Protein AF-0000000080630071 (afdb_homodimer)

Structure (mmCIF, N/CA/C/O backbone):
data_AF-0000000080630071-model_v1
#
loop_
_entity.id
_entity.type
_entity.pdbx_description
1 polymer 'Uncharacterized protein'
#
loop_
_atom_site.group_PDB
_atom_site.id
_atom_site.type_symbol
_atom_site.label_atom_id
_atom_site.label_alt_id
_atom_site.label_comp_id
_atom_site.label_asym_id
_atom_site.label_entity_id
_atom_site.label_seq_id
_atom_site.pdbx_PDB_ins_code
_atom_site.Cartn_x
_atom_site.Cartn_y
_atom_site.Cartn_z
_atom_site.occupancy
_atom_site.B_iso_or_equiv
_atom_site.auth_seq_id
_atom_site.auth_comp_id
_atom_site.auth_asym_id
_atom_site.auth_atom_id
_atom_site.pdbx_PDB_model_num
ATOM 1 N N . MET A 1 1 ? 2.354 -16.375 -19.266 1 57.47 1 MET A N 1
ATOM 2 C CA . MET A 1 1 ? 2.469 -16.953 -17.938 1 57.47 1 MET A CA 1
ATOM 3 C C . MET A 1 1 ? 1.263 -16.578 -17.078 1 57.47 1 MET A C 1
ATOM 5 O O . MET A 1 1 ? 0.744 -15.461 -17.172 1 57.47 1 MET A O 1
ATOM 9 N N . ILE A 1 2 ? 0.575 -17.578 -16.641 1 78 2 ILE A N 1
ATOM 10 C CA . ILE A 1 2 ? -0.683 -17.391 -15.922 1 78 2 ILE A CA 1
ATOM 11 C C . ILE A 1 2 ? -0.399 -17.062 -14.461 1 78 2 ILE A C 1
ATOM 13 O O . ILE A 1 2 ? 0.483 -17.672 -13.844 1 78 2 ILE A O 1
ATOM 17 N N . LEU A 1 3 ? -0.962 -15.992 -13.969 1 88.75 3 LEU A N 1
ATOM 18 C CA . LEU A 1 3 ? -0.896 -15.594 -12.57 1 88.75 3 LEU A CA 1
ATOM 19 C C . LEU A 1 3 ? -1.427 -16.703 -11.664 1 88.75 3 LEU A C 1
ATOM 21 O O . LEU A 1 3 ? -2.373 -17.406 -12.023 1 88.75 3 LEU A O 1
ATOM 25 N N . ASP A 1 4 ? -0.72 -16.922 -10.594 1 92.06 4 ASP A N 1
ATOM 26 C CA . ASP A 1 4 ? -1.15 -17.922 -9.625 1 92.06 4 ASP A CA 1
ATOM 27 C C . ASP A 1 4 ? -2.139 -17.344 -8.617 1 92.06 4 ASP A C 1
ATOM 29 O O . ASP A 1 4 ? -1.769 -16.5 -7.797 1 92.06 4 ASP A O 1
ATOM 33 N N . THR A 1 5 ? -3.355 -17.828 -8.656 1 90.88 5 THR A N 1
ATOM 34 C CA . THR A 1 5 ? -4.461 -17.281 -7.879 1 90.88 5 THR A CA 1
ATOM 35 C C . THR A 1 5 ? -4.203 -17.438 -6.383 1 90.88 5 THR A C 1
ATOM 37 O O . THR A 1 5 ? -4.445 -16.516 -5.605 1 90.88 5 THR A O 1
ATOM 40 N N . ARG A 1 6 ? -3.719 -18.531 -5.965 1 90.12 6 ARG A N 1
ATOM 41 C CA . ARG A 1 6 ? -3.477 -18.781 -4.547 1 90.12 6 ARG A CA 1
ATOM 42 C C . ARG A 1 6 ? -2.416 -17.828 -4 1 90.12 6 ARG A C 1
ATOM 44 O O . ARG A 1 6 ? -2.545 -17.328 -2.883 1 90.12 6 ARG A O 1
ATOM 51 N N . THR A 1 7 ? -1.439 -17.562 -4.746 1 93.38 7 THR A N 1
ATOM 52 C CA . THR A 1 7 ? -0.401 -16.609 -4.367 1 93.38 7 THR A CA 1
ATOM 53 C C . THR A 1 7 ? -0.985 -15.219 -4.203 1 93.38 7 THR A C 1
ATOM 55 O O . THR A 1 7 ? -0.666 -14.516 -3.242 1 93.38 7 THR A O 1
ATOM 58 N N . LEU A 1 8 ? -1.813 -14.875 -5.086 1 95.62 8 LEU A N 1
ATOM 59 C CA . LEU A 1 8 ? -2.42 -13.547 -5.047 1 95.62 8 LEU A CA 1
ATOM 60 C C . LEU A 1 8 ? -3.273 -13.383 -3.795 1 95.62 8 LEU A C 1
ATOM 62 O O . LEU A 1 8 ? -3.277 -12.312 -3.182 1 95.62 8 LEU A O 1
ATOM 66 N N . VAL A 1 9 ? -3.945 -14.414 -3.428 1 94.12 9 VAL A N 1
ATOM 67 C CA . VAL A 1 9 ? -4.781 -14.344 -2.234 1 94.12 9 VAL A CA 1
ATOM 68 C C . VAL A 1 9 ? -3.906 -14.164 -0.997 1 94.12 9 VAL A C 1
ATOM 70 O O . VAL A 1 9 ? -4.223 -13.367 -0.114 1 94.12 9 VAL A O 1
ATOM 73 N N . ILE A 1 10 ? -2.84 -14.828 -0.955 1 94.88 10 ILE A N 1
ATOM 74 C CA . ILE A 1 10 ? -1.924 -14.727 0.176 1 94.88 10 ILE A CA 1
ATOM 75 C C . ILE A 1 10 ? -1.354 -13.312 0.253 1 94.88 10 ILE A C 1
ATOM 77 O O . ILE A 1 10 ? -1.263 -12.734 1.336 1 94.88 10 ILE A O 1
ATOM 81 N N . VAL A 1 11 ? -0.994 -12.773 -0.891 1 96.75 11 VAL A N 1
ATOM 82 C CA . VAL A 1 11 ? -0.483 -11.406 -0.941 1 96.75 11 VAL A CA 1
ATOM 83 C C . VAL A 1 11 ? -1.561 -10.438 -0.465 1 96.75 11 VAL A C 1
ATOM 85 O O . VAL A 1 11 ? -1.279 -9.516 0.309 1 96.75 11 VAL A O 1
ATOM 88 N N . LEU A 1 12 ? -2.725 -10.648 -0.903 1 97.31 12 LEU A N 1
ATOM 89 C CA . LEU A 1 12 ? -3.84 -9.781 -0.542 1 97.31 12 LEU A CA 1
ATOM 90 C C . LEU A 1 12 ? -4.07 -9.789 0.965 1 97.31 12 LEU A C 1
ATOM 92 O O . LEU A 1 12 ? -4.262 -8.734 1.574 1 97.31 12 LEU A O 1
ATOM 96 N N . VAL A 1 13 ? -4.016 -10.969 1.544 1 97.25 13 VAL A N 1
ATOM 97 C CA . VAL A 1 13 ? -4.195 -11.086 2.988 1 97.25 13 VAL A CA 1
ATOM 98 C C . VAL A 1 13 ? -3.041 -10.391 3.711 1 97.25 13 VAL A C 1
ATOM 100 O O . VAL A 1 13 ? -3.26 -9.664 4.68 1 97.25 13 VAL A O 1
ATOM 103 N N . GLY A 1 14 ? -1.851 -10.586 3.277 1 97.19 14 GLY A N 1
ATOM 104 C CA . GLY A 1 14 ? -0.698 -9.93 3.873 1 97.19 14 GLY A CA 1
ATOM 105 C C . GLY A 1 14 ? -0.79 -8.414 3.84 1 97.19 14 GLY A C 1
ATOM 106 O O . GLY A 1 14 ? -0.544 -7.75 4.848 1 97.19 14 GLY A O 1
ATOM 107 N N . ILE A 1 15 ? -1.13 -7.895 2.705 1 97.19 15 ILE A N 1
ATOM 108 C CA . ILE A 1 15 ? -1.307 -6.457 2.547 1 97.19 15 ILE A CA 1
ATOM 109 C C . ILE A 1 15 ? -2.449 -5.977 3.438 1 97.19 15 ILE A C 1
ATOM 111 O O . ILE A 1 15 ? -2.359 -4.91 4.051 1 97.19 15 ILE A O 1
ATOM 115 N N . GLY A 1 16 ? -3.504 -6.773 3.463 1 97.38 16 GLY A N 1
ATOM 116 C CA . GLY A 1 16 ? -4.621 -6.441 4.332 1 97.38 16 GLY A CA 1
ATOM 117 C C . GLY A 1 16 ? -4.219 -6.281 5.785 1 97.38 16 GLY A C 1
ATOM 118 O O . GLY A 1 16 ? -4.66 -5.348 6.457 1 97.38 16 GLY A O 1
ATOM 119 N N . VAL A 1 17 ? -3.445 -7.176 6.27 1 96.94 17 VAL A N 1
ATOM 120 C CA . VAL A 1 17 ? -2.971 -7.117 7.645 1 96.94 17 VAL A CA 1
ATOM 121 C C . VAL A 1 17 ? -2.186 -5.824 7.867 1 96.94 17 VAL A C 1
ATOM 123 O O . VAL A 1 17 ? -2.424 -5.105 8.836 1 96.94 17 VAL A O 1
ATOM 126 N N . LEU A 1 18 ? -1.34 -5.539 6.973 1 95.38 18 LEU A N 1
ATOM 127 C CA . LEU A 1 18 ? -0.529 -4.328 7.066 1 95.38 18 LEU A CA 1
ATOM 128 C C . LEU A 1 18 ? -1.407 -3.084 7.055 1 95.38 18 LEU A C 1
ATOM 130 O O . LEU A 1 18 ? -1.215 -2.174 7.867 1 95.38 18 LEU A O 1
ATOM 134 N N . LEU A 1 19 ? -2.328 -3.059 6.176 1 94.94 19 LEU A N 1
ATOM 135 C CA . LEU A 1 19 ? -3.219 -1.91 6.059 1 94.94 19 LEU A CA 1
ATOM 136 C C . LEU A 1 19 ? -4.098 -1.771 7.297 1 94.94 19 LEU A C 1
ATOM 138 O O . LEU A 1 19 ? -4.402 -0.655 7.727 1 94.94 19 LEU A O 1
ATOM 142 N N . SER A 1 20 ? -4.504 -2.928 7.812 1 96.75 20 SER A N 1
ATOM 143 C CA . SER A 1 20 ? -5.301 -2.896 9.039 1 96.75 20 SER A CA 1
ATOM 144 C C . SER A 1 20 ? -4.52 -2.273 10.188 1 96.75 20 SER A C 1
ATOM 146 O O . SER A 1 20 ? -5.047 -1.426 10.914 1 96.75 20 SER A O 1
ATOM 148 N N . ILE A 1 21 ? -3.322 -2.611 10.336 1 94.19 21 ILE A N 1
ATOM 149 C CA . ILE A 1 21 ? -2.463 -2.078 11.391 1 94.19 21 ILE A CA 1
ATOM 150 C C . ILE A 1 21 ? -2.232 -0.586 11.164 1 94.19 21 ILE A C 1
ATOM 152 O O . ILE A 1 21 ? -2.385 0.221 12.078 1 94.19 21 ILE A O 1
ATOM 156 N N . ALA A 1 22 ? -1.915 -0.223 9.945 1 92.38 22 ALA A N 1
ATOM 157 C CA . ALA A 1 22 ? -1.651 1.173 9.609 1 92.38 22 ALA A CA 1
ATOM 158 C C . ALA A 1 22 ? -2.885 2.039 9.844 1 92.38 22 ALA A C 1
ATOM 160 O O . ALA A 1 22 ? -2.781 3.141 10.391 1 92.38 22 ALA A O 1
ATOM 161 N N . ALA A 1 23 ? -4.004 1.547 9.43 1 94.19 23 ALA A N 1
ATOM 162 C CA . ALA A 1 23 ? -5.246 2.299 9.594 1 94.19 23 ALA A CA 1
ATOM 163 C C . ALA A 1 23 ? -5.586 2.471 11.07 1 94.19 23 ALA A C 1
ATOM 165 O O . ALA A 1 23 ? -6.031 3.541 11.492 1 94.19 23 ALA A O 1
ATOM 166 N N . PHE A 1 24 ? -5.367 1.449 11.812 1 94.88 24 PHE A N 1
ATOM 167 C CA . PHE A 1 24 ? -5.641 1.513 13.242 1 94.88 24 PHE A CA 1
ATOM 168 C C . PHE A 1 24 ? -4.711 2.506 13.93 1 94.88 24 PHE A C 1
ATOM 170 O O . PHE A 1 24 ? -5.152 3.314 14.75 1 94.88 24 PHE A O 1
ATOM 177 N N . LEU A 1 25 ? -3.494 2.49 13.609 1 91.25 25 LEU A N 1
ATOM 178 C CA . LEU A 1 25 ? -2.523 3.402 14.211 1 91.25 25 LEU A CA 1
ATOM 179 C C . LEU A 1 25 ? -2.809 4.844 13.797 1 91.25 25 LEU A C 1
ATOM 181 O O . LEU A 1 25 ? -2.666 5.766 14.609 1 91.25 25 LEU A O 1
ATOM 185 N N . THR A 1 26 ? -3.156 4.996 12.57 1 91.25 26 THR A N 1
ATOM 186 C CA . THR A 1 26 ? -3.49 6.336 12.102 1 91.25 26 THR A CA 1
ATOM 187 C C . THR A 1 26 ? -4.73 6.863 12.812 1 91.25 26 THR A C 1
ATOM 189 O O . THR A 1 26 ? -4.789 8.039 13.18 1 91.25 26 THR A O 1
ATOM 192 N N . TRP A 1 27 ? -5.691 5.977 12.977 1 93.31 27 TRP A N 1
ATOM 193 C CA . TRP A 1 27 ? -6.891 6.367 13.711 1 93.31 27 TRP A CA 1
ATOM 194 C C . TRP A 1 27 ? -6.551 6.777 15.141 1 93.31 27 TRP A C 1
ATOM 196 O O . TRP A 1 27 ? -7.062 7.781 15.641 1 93.31 27 TRP A O 1
ATOM 206 N N . ARG A 1 28 ? -5.703 6.074 15.773 1 90.38 28 ARG A N 1
ATOM 207 C CA . ARG A 1 28 ? -5.293 6.391 17.141 1 90.38 28 ARG A CA 1
ATOM 208 C C . ARG A 1 28 ? -4.566 7.73 17.203 1 90.38 28 ARG A C 1
ATOM 210 O O . ARG A 1 28 ? -4.672 8.453 18.188 1 90.38 28 ARG A O 1
ATOM 217 N N . ALA A 1 29 ? -3.877 8.086 16.125 1 86.31 29 ALA A N 1
ATOM 218 C CA . ALA A 1 29 ? -3.127 9.336 16.062 1 86.31 29 ALA A CA 1
ATOM 219 C C . ALA A 1 29 ? -4.051 10.516 15.758 1 86.31 29 ALA A C 1
ATOM 221 O O . ALA A 1 29 ? -3.756 11.656 16.125 1 86.31 29 ALA A O 1
ATOM 222 N N . HIS A 1 30 ? -5.086 10.156 15.047 1 89.56 30 HIS A N 1
ATOM 223 C CA . HIS A 1 30 ? -6.02 11.195 14.641 1 89.56 30 HIS A CA 1
ATOM 224 C C . HIS A 1 30 ? -7.453 10.828 15 1 89.56 30 HIS A C 1
ATOM 226 O O . HIS A 1 30 ? -8.32 10.766 14.125 1 89.56 30 HIS A O 1
ATOM 232 N N . ARG A 1 31 ? -7.734 10.781 16.25 1 90.38 31 ARG A N 1
ATOM 233 C CA . ARG A 1 31 ? -9 10.258 16.766 1 90.38 31 ARG A CA 1
ATOM 234 C C . ARG A 1 31 ? -10.156 11.195 16.406 1 90.38 31 ARG A C 1
ATOM 236 O O . ARG A 1 31 ? -11.312 10.781 16.406 1 90.38 31 ARG A O 1
ATOM 243 N N . HIS A 1 32 ? -9.789 12.461 16.141 1 90.19 32 HIS A N 1
ATOM 244 C CA . HIS A 1 32 ? -10.844 13.422 15.836 1 90.19 32 HIS A CA 1
ATOM 245 C C . HIS A 1 32 ? -11.383 13.219 14.43 1 90.19 32 HIS A C 1
ATOM 247 O O . HIS A 1 32 ? -12.453 13.727 14.086 1 90.19 32 HIS A O 1
ATOM 253 N N . ILE A 1 33 ? -10.672 12.516 13.609 1 92.81 33 ILE A N 1
ATOM 254 C CA . ILE A 1 33 ? -11.141 12.164 12.273 1 92.81 33 ILE A CA 1
ATOM 255 C C . ILE A 1 33 ? -11.805 10.797 12.305 1 92.81 33 ILE A C 1
ATOM 257 O O . ILE A 1 33 ? -11.156 9.773 12.086 1 92.81 33 ILE A O 1
ATOM 261 N N . THR A 1 34 ? -13.07 10.742 12.453 1 94.75 34 THR A N 1
ATOM 262 C CA . THR A 1 34 ? -13.836 9.531 12.703 1 94.75 34 THR A CA 1
ATOM 263 C C . THR A 1 34 ? -13.812 8.609 11.484 1 94.75 34 THR A C 1
ATOM 265 O O . THR A 1 34 ? -13.977 7.395 11.617 1 94.75 34 THR A O 1
ATOM 268 N N . ALA A 1 35 ? -13.672 9.156 10.297 1 95.81 35 ALA A N 1
ATOM 269 C CA . ALA A 1 35 ? -13.594 8.383 9.055 1 95.81 35 ALA A CA 1
ATOM 270 C C . ALA A 1 35 ? -12.523 7.297 9.156 1 95.81 35 ALA A C 1
ATOM 272 O O . ALA A 1 35 ? -12.695 6.203 8.617 1 95.81 35 ALA A O 1
ATOM 273 N N . LEU A 1 36 ? -11.484 7.559 9.891 1 95.88 36 LEU A N 1
ATOM 274 C CA . LEU A 1 36 ? -10.359 6.637 10.008 1 95.88 36 LEU A CA 1
ATOM 275 C C . LEU A 1 36 ? -10.766 5.375 10.766 1 95.88 36 LEU A C 1
ATOM 277 O O . LEU A 1 36 ? -10.25 4.289 10.5 1 95.88 36 LEU A O 1
ATOM 281 N N . ALA A 1 37 ? -11.711 5.48 11.641 1 97.12 37 ALA A N 1
ATOM 282 C CA . ALA A 1 37 ? -12.219 4.312 12.359 1 97.12 37 ALA A CA 1
ATOM 283 C C . ALA A 1 37 ? -12.961 3.369 11.422 1 97.12 37 ALA A C 1
ATOM 285 O O . ALA A 1 37 ? -12.805 2.148 11.508 1 97.12 37 ALA A O 1
ATOM 286 N N . TYR A 1 38 ? -13.758 3.936 10.539 1 97.81 38 TYR A N 1
ATOM 287 C CA . TYR A 1 38 ? -14.469 3.141 9.547 1 97.81 38 TYR A CA 1
ATOM 288 C C . TYR A 1 38 ? -13.5 2.42 8.617 1 97.81 38 TYR A C 1
ATOM 290 O O . TYR A 1 38 ? -13.664 1.231 8.336 1 97.81 38 TYR A O 1
ATOM 298 N N . TRP A 1 39 ? -12.516 3.145 8.242 1 97.19 39 TRP A N 1
ATOM 299 C CA . TRP A 1 39 ? -11.539 2.572 7.312 1 97.19 39 TRP A CA 1
ATOM 300 C C . TRP A 1 39 ? -10.711 1.494 7.996 1 97.19 39 TRP A C 1
ATOM 302 O O . TRP A 1 39 ? -10.391 0.467 7.391 1 97.19 39 TRP A O 1
ATOM 312 N N . ALA A 1 40 ? -10.375 1.685 9.258 1 97.44 40 ALA A N 1
ATOM 313 C CA . ALA A 1 40 ? -9.664 0.662 10.023 1 97.44 40 ALA A CA 1
ATOM 314 C C . ALA A 1 40 ? -10.508 -0.595 10.18 1 97.44 40 ALA A C 1
ATOM 316 O O . ALA A 1 40 ? -10.023 -1.711 9.992 1 97.44 40 ALA A O 1
ATOM 317 N N . GLY A 1 41 ? -11.734 -0.389 10.539 1 98.12 41 GLY A N 1
ATOM 318 C CA . GLY A 1 41 ? -12.656 -1.513 10.641 1 98.12 41 GLY A CA 1
ATOM 319 C C . GLY A 1 41 ? -12.836 -2.252 9.328 1 98.12 41 GLY A C 1
ATOM 320 O O . GLY A 1 41 ? -12.867 -3.484 9.297 1 98.12 41 GLY A O 1
ATOM 321 N N . GLY A 1 42 ? -13.008 -1.52 8.266 1 98.44 42 GLY A N 1
ATOM 322 C CA . GLY A 1 42 ? -13.133 -2.119 6.945 1 98.44 42 GLY A CA 1
ATOM 323 C C . GLY A 1 42 ? -11.922 -2.939 6.547 1 98.44 42 GLY A C 1
ATOM 324 O O . GLY A 1 42 ? -12.055 -4.059 6.051 1 98.44 42 GLY A O 1
ATOM 325 N N . ALA A 1 43 ? -10.758 -2.352 6.762 1 97.75 43 ALA A N 1
ATOM 326 C CA . ALA A 1 43 ? -9.523 -3.061 6.438 1 97.75 43 ALA A CA 1
ATOM 327 C C . ALA A 1 43 ? -9.422 -4.375 7.203 1 97.75 43 ALA A C 1
ATOM 329 O O . ALA A 1 43 ? -9.047 -5.406 6.641 1 97.75 43 ALA A O 1
ATOM 330 N N . LEU A 1 44 ? -9.773 -4.348 8.453 1 98.25 44 LEU A N 1
ATOM 331 C CA . LEU A 1 44 ? -9.703 -5.539 9.289 1 98.25 44 LEU A CA 1
ATOM 332 C C . LEU A 1 44 ? -10.688 -6.602 8.82 1 98.25 44 LEU A C 1
ATOM 334 O O . LEU A 1 44 ? -10.32 -7.766 8.648 1 98.25 44 LEU A O 1
ATOM 338 N N . LEU A 1 45 ? -11.898 -6.211 8.617 1 98.62 45 LEU A N 1
ATOM 339 C CA . LEU A 1 45 ? -12.93 -7.156 8.211 1 98.62 45 LEU A CA 1
ATOM 340 C C . LEU A 1 45 ? -12.602 -7.758 6.844 1 98.62 45 LEU A C 1
ATOM 342 O O . LEU A 1 45 ? -12.789 -8.961 6.629 1 98.62 45 LEU A O 1
ATOM 346 N N . GLY A 1 46 ? -12.156 -6.91 5.961 1 97.94 46 GLY A N 1
ATOM 347 C CA . GLY A 1 46 ? -11.75 -7.406 4.656 1 97.94 46 GLY A CA 1
ATOM 348 C C . GLY A 1 46 ? -10.625 -8.422 4.727 1 97.94 46 GLY A C 1
ATOM 349 O O . GLY A 1 46 ? -10.648 -9.438 4.027 1 97.94 46 GLY A O 1
ATOM 350 N N . THR A 1 47 ? -9.648 -8.133 5.57 1 98.19 47 THR A N 1
ATOM 351 C CA . THR A 1 47 ? -8.516 -9.031 5.754 1 98.19 47 THR A CA 1
ATOM 352 C C . THR A 1 47 ? -8.977 -10.375 6.301 1 98.19 47 THR A C 1
ATOM 354 O O . THR A 1 47 ? -8.594 -11.43 5.777 1 98.19 47 THR A O 1
ATOM 357 N N . VAL A 1 48 ? -9.805 -10.375 7.25 1 98 48 VAL A N 1
ATOM 358 C CA . VAL A 1 48 ? -10.312 -11.609 7.84 1 98 48 VAL A CA 1
ATOM 359 C C . VAL A 1 48 ? -11.148 -12.367 6.809 1 98 48 VAL A C 1
ATOM 361 O O . VAL A 1 48 ? -11.023 -13.586 6.68 1 98 48 VAL A O 1
ATOM 364 N N . GLY A 1 49 ? -11.969 -11.672 6.09 1 97.62 49 GLY A N 1
ATOM 365 C CA . GLY A 1 49 ? -12.773 -12.289 5.047 1 97.62 49 GLY A CA 1
ATOM 366 C C . GLY A 1 49 ? -11.938 -12.984 3.986 1 97.62 49 GLY A C 1
ATOM 367 O O . GLY A 1 49 ? -12.211 -14.133 3.625 1 97.62 49 GLY A O 1
ATOM 368 N N . MET A 1 50 ? -10.953 -12.273 3.539 1 95.69 50 MET A N 1
ATOM 369 C CA . MET A 1 50 ? -10.094 -12.836 2.502 1 95.69 50 MET A CA 1
ATOM 370 C C . MET A 1 50 ? -9.25 -13.984 3.053 1 95.69 50 MET A C 1
ATOM 372 O O . MET A 1 50 ? -8.961 -14.945 2.34 1 95.69 50 MET A O 1
ATOM 376 N N . ALA A 1 51 ? -8.852 -13.883 4.309 1 96.19 51 ALA A N 1
ATOM 377 C CA . ALA A 1 51 ? -8.133 -14.984 4.938 1 96.19 51 ALA A CA 1
ATOM 378 C C . ALA A 1 51 ? -8.992 -16.25 4.98 1 96.19 51 ALA A C 1
ATOM 380 O O . ALA A 1 51 ? -8.477 -17.359 4.824 1 96.19 51 ALA A O 1
ATOM 381 N N . MET A 1 52 ? -10.258 -16.078 5.117 1 95.25 52 MET A N 1
ATOM 382 C CA . MET A 1 52 ? -11.18 -17.203 5.184 1 95.25 52 MET A CA 1
ATOM 383 C C . MET A 1 52 ? -11.305 -17.875 3.822 1 95.25 52 MET A C 1
ATOM 385 O O . MET A 1 52 ? -11.641 -19.062 3.74 1 95.25 52 MET A O 1
ATOM 389 N N . VAL A 1 53 ? -11.062 -17.141 2.777 1 89.81 53 VAL A N 1
ATOM 390 C CA . VAL A 1 53 ? -11.109 -17.703 1.434 1 89.81 53 VAL A CA 1
ATOM 391 C C . VAL A 1 53 ? -10.047 -18.797 1.294 1 89.81 53 VAL A C 1
ATOM 393 O O . VAL A 1 53 ? -10.258 -19.781 0.591 1 89.81 53 VAL A O 1
ATOM 396 N N . THR A 1 54 ? -8.883 -18.625 1.988 1 86.25 54 THR A N 1
ATOM 397 C CA . THR A 1 54 ? -7.824 -19.625 1.94 1 86.25 54 THR A CA 1
ATOM 398 C C . THR A 1 54 ? -8.273 -20.922 2.613 1 86.25 54 THR A C 1
ATOM 400 O O . THR A 1 54 ? -7.648 -21.969 2.439 1 86.25 54 THR A O 1
ATOM 403 N N . ALA A 1 55 ? -9.352 -20.859 3.268 1 87.94 55 ALA A N 1
ATOM 404 C CA . ALA A 1 55 ? -9.859 -22.031 3.982 1 87.94 55 ALA A CA 1
ATOM 405 C C . ALA A 1 55 ? -10.922 -22.75 3.16 1 87.94 55 ALA A C 1
ATOM 407 O O . ALA A 1 55 ? -11.492 -23.75 3.615 1 87.94 55 ALA A O 1
ATOM 408 N N . TYR A 1 56 ? -11.055 -22.156 1.976 1 83.19 56 TYR A N 1
ATOM 409 C CA . TYR A 1 56 ? -11.977 -22.875 1.101 1 83.19 56 TYR A CA 1
ATOM 410 C C . TYR A 1 56 ? -11.492 -24.281 0.825 1 83.19 56 TYR A C 1
ATOM 412 O O . TYR A 1 56 ? -10.32 -24.5 0.493 1 83.19 56 TYR A O 1
ATOM 420 N N . GLY A 1 57 ? -12.312 -25.328 1.065 1 82.19 57 GLY A N 1
ATOM 421 C CA . GLY A 1 57 ? -11.938 -26.719 0.908 1 82.19 57 GLY A CA 1
ATOM 422 C C . GLY A 1 57 ? -11.695 -27.422 2.229 1 82.19 57 GLY A C 1
ATOM 423 O O . GLY A 1 57 ? -11.672 -28.656 2.287 1 82.19 57 GLY A O 1
ATOM 424 N N . VAL A 1 58 ? -11.453 -26.578 3.242 1 86.44 58 VAL A N 1
ATOM 425 C CA . VAL A 1 58 ? -11.18 -27.156 4.555 1 86.44 58 VAL A CA 1
ATOM 426 C C . VAL A 1 58 ? -12.445 -27.094 5.414 1 86.44 58 VAL A C 1
ATOM 428 O O . VAL A 1 58 ? -12.82 -28.094 6.039 1 86.44 58 VAL A O 1
ATOM 431 N N . TRP A 1 59 ? -13.094 -25.984 5.414 1 88.88 59 TRP A N 1
ATOM 432 C CA . TRP A 1 59 ? -14.312 -25.781 6.195 1 88.88 59 TRP A CA 1
ATOM 433 C C . TRP A 1 59 ? -15.555 -25.984 5.332 1 88.88 59 TRP A C 1
ATOM 435 O O . TRP A 1 59 ? -15.484 -25.891 4.102 1 88.88 59 TRP A O 1
ATOM 445 N N . PRO A 1 60 ? -16.609 -26.344 5.965 1 91.19 60 PRO A N 1
ATOM 446 C CA . PRO A 1 60 ? -17.844 -26.5 5.195 1 91.19 60 PRO A CA 1
ATOM 447 C C . PRO A 1 60 ? -18.188 -25.25 4.387 1 91.19 60 PRO A C 1
ATOM 449 O O . PRO A 1 60 ? -18.234 -24.141 4.93 1 91.19 60 PRO A O 1
ATOM 452 N N . PRO A 1 61 ? -18.375 -25.438 3.193 1 89.19 61 PRO A N 1
ATOM 453 C CA . PRO A 1 61 ? -18.656 -24.312 2.301 1 89.19 61 PRO A CA 1
ATOM 454 C C . PRO A 1 61 ? -19.875 -23.516 2.723 1 89.19 61 PRO A C 1
ATOM 456 O O . PRO A 1 61 ? -19.906 -22.281 2.568 1 89.19 61 PRO A O 1
ATOM 459 N N . ALA A 1 62 ? -20.859 -24.188 3.256 1 89.81 62 ALA A N 1
ATOM 460 C CA . ALA A 1 62 ? -22.125 -23.531 3.623 1 89.81 62 ALA A CA 1
ATOM 461 C C . ALA A 1 62 ? -21.891 -22.469 4.691 1 89.81 62 ALA A C 1
ATOM 463 O O . ALA A 1 62 ? -22.672 -21.516 4.809 1 89.81 62 ALA A O 1
ATOM 464 N N . ALA A 1 63 ? -20.812 -22.594 5.375 1 91 63 ALA A N 1
ATOM 465 C CA . ALA A 1 63 ? -20.531 -21.641 6.449 1 91 63 ALA A CA 1
ATOM 466 C C . ALA A 1 63 ? -19.469 -20.625 6.02 1 91 63 ALA A C 1
ATOM 468 O O . ALA A 1 63 ? -19.641 -19.422 6.184 1 91 63 ALA A O 1
ATOM 469 N N . VAL A 1 64 ? -18.438 -21.109 5.438 1 93.19 64 VAL A N 1
ATOM 470 C CA . VAL A 1 64 ? -17.25 -20.297 5.203 1 93.19 64 VAL A CA 1
ATOM 471 C C . VAL A 1 64 ? -17.516 -19.328 4.043 1 93.19 64 VAL A C 1
ATOM 473 O O . VAL A 1 64 ? -17.062 -18.188 4.066 1 93.19 64 VAL A O 1
ATOM 476 N N . VAL A 1 65 ? -18.266 -19.719 3.047 1 93.56 65 VAL A N 1
ATOM 477 C CA . VAL A 1 65 ? -18.453 -18.922 1.845 1 93.56 65 VAL A CA 1
ATOM 478 C C . VAL A 1 65 ? -19.312 -17.703 2.172 1 93.56 65 VAL A C 1
ATOM 480 O O . VAL A 1 65 ? -18.906 -16.562 1.931 1 93.56 65 VAL A O 1
ATOM 483 N N . PRO A 1 66 ? -20.469 -17.906 2.826 1 94.69 66 PRO A N 1
ATOM 484 C CA . PRO A 1 66 ? -21.266 -16.719 3.148 1 94.69 66 PRO A CA 1
ATOM 485 C C . PRO A 1 66 ? -20.578 -15.797 4.148 1 94.69 66 PRO A C 1
ATOM 487 O O . PRO A 1 66 ? -20.688 -14.57 4.035 1 94.69 66 PRO A O 1
ATOM 490 N N . LEU A 1 67 ? -19.891 -16.375 5.059 1 96 67 LEU A N 1
ATOM 491 C CA . LEU A 1 67 ? -19.234 -15.555 6.082 1 96 67 LEU A CA 1
ATOM 492 C C . LEU A 1 67 ? -18.109 -14.727 5.48 1 96 67 LEU A C 1
ATOM 494 O O . LEU A 1 67 ? -18 -13.531 5.773 1 96 67 LEU A O 1
ATOM 498 N N . SER A 1 68 ? -17.297 -15.328 4.719 1 96.44 68 SER A N 1
ATOM 499 C CA . SER A 1 68 ? -16.219 -14.602 4.078 1 96.44 68 SER A CA 1
ATOM 500 C C . SER A 1 68 ? -16.734 -13.477 3.189 1 96.44 68 SER A C 1
ATOM 502 O O . SER A 1 68 ? -16.219 -12.359 3.219 1 96.44 68 SER A O 1
ATOM 504 N N . ASN A 1 69 ? -17.797 -13.688 2.484 1 96.12 69 ASN A N 1
ATOM 505 C CA . ASN A 1 69 ? -18.391 -12.688 1.607 1 96.12 69 ASN A CA 1
ATOM 506 C C . ASN A 1 69 ? -19.047 -11.562 2.404 1 96.12 69 ASN A C 1
ATOM 508 O O . ASN A 1 69 ? -18.984 -10.398 2.01 1 96.12 69 ASN A O 1
ATOM 512 N N . ALA A 1 70 ? -19.609 -11.961 3.447 1 97.81 70 ALA A N 1
ATOM 513 C CA . ALA A 1 70 ? -20.219 -10.953 4.305 1 97.81 70 ALA A CA 1
ATOM 514 C C . ALA A 1 70 ? -19.172 -9.984 4.848 1 97.81 70 ALA A C 1
ATOM 516 O O . ALA A 1 70 ? -19.406 -8.773 4.906 1 97.81 70 ALA A O 1
ATOM 517 N N . LEU A 1 71 ? -18.094 -10.539 5.266 1 98.44 71 LEU A N 1
ATOM 518 C CA . LEU A 1 71 ? -17.016 -9.711 5.793 1 98.44 71 LEU A CA 1
ATOM 519 C C . LEU A 1 71 ? -16.453 -8.797 4.707 1 98.44 71 LEU A C 1
ATOM 521 O O . LEU A 1 71 ? -16.172 -7.625 4.965 1 98.44 71 LEU A O 1
ATOM 525 N N . VAL A 1 72 ? -16.328 -9.266 3.533 1 97.62 72 VAL A N 1
ATOM 526 C CA . VAL A 1 72 ? -15.859 -8.461 2.414 1 97.62 72 VAL A CA 1
ATOM 527 C C . VAL A 1 72 ? -16.891 -7.375 2.092 1 97.62 72 VAL A C 1
ATOM 529 O O . VAL A 1 72 ? -16.531 -6.215 1.883 1 97.62 72 VAL A O 1
ATOM 532 N N . ALA A 1 73 ? -18.156 -7.77 2.057 1 98.06 73 ALA A N 1
ATOM 533 C CA . ALA A 1 73 ? -19.219 -6.793 1.825 1 98.06 73 ALA A CA 1
ATOM 534 C C . ALA A 1 73 ? -19.188 -5.699 2.889 1 98.06 73 ALA A C 1
ATOM 536 O O . ALA A 1 73 ? -19.344 -4.516 2.574 1 98.06 73 ALA A O 1
ATOM 537 N N . ALA A 1 74 ? -19 -6.105 4.09 1 98.62 74 ALA A N 1
ATOM 538 C CA . ALA A 1 74 ? -18.938 -5.152 5.191 1 98.62 74 ALA A CA 1
ATOM 539 C C . ALA A 1 74 ? -17.781 -4.172 4.996 1 98.62 74 ALA A C 1
ATOM 541 O O . ALA A 1 74 ? -17.891 -3.002 5.363 1 98.62 74 ALA A O 1
ATOM 542 N N . THR A 1 75 ? -16.688 -4.664 4.473 1 98.56 75 THR A N 1
ATOM 543 C CA . THR A 1 75 ? -15.555 -3.803 4.176 1 98.56 75 THR A CA 1
ATOM 544 C C . THR A 1 75 ? -15.961 -2.666 3.244 1 98.56 75 THR A C 1
ATOM 546 O O . THR A 1 75 ? -15.641 -1.502 3.5 1 98.56 75 THR A O 1
ATOM 549 N N . TYR A 1 76 ? -16.672 -2.938 2.229 1 98.56 76 TYR A N 1
ATOM 550 C CA . TYR A 1 76 ? -17.078 -1.924 1.258 1 98.56 76 TYR A CA 1
ATOM 551 C C . TYR A 1 76 ? -18.094 -0.961 1.857 1 98.56 76 TYR A C 1
ATOM 553 O O . TYR A 1 76 ? -18.078 0.234 1.553 1 98.56 76 TYR A O 1
ATOM 561 N N . ILE A 1 77 ? -18.938 -1.46 2.691 1 98.62 77 ILE A N 1
ATOM 562 C CA . ILE A 1 77 ? -19.891 -0.606 3.371 1 98.62 77 ILE A CA 1
ATOM 563 C C . ILE A 1 77 ? -19.172 0.361 4.301 1 98.62 77 ILE A C 1
ATOM 565 O O . ILE A 1 77 ? -19.453 1.562 4.301 1 98.62 77 ILE A O 1
ATOM 569 N N . LEU A 1 78 ? -18.25 -0.169 5.039 1 98.44 78 LEU A N 1
ATOM 570 C CA . LEU A 1 78 ? -17.5 0.672 5.961 1 98.44 78 LEU A CA 1
ATOM 571 C C . LEU A 1 78 ? -16.656 1.688 5.203 1 98.44 78 LEU A C 1
ATOM 573 O O . LEU A 1 78 ? -16.469 2.816 5.664 1 98.44 78 LEU A O 1
ATOM 577 N N . ASN A 1 79 ? -16.062 1.291 4.082 1 97.88 79 ASN A N 1
ATOM 578 C CA . ASN A 1 79 ? -15.336 2.254 3.258 1 97.88 79 ASN A CA 1
ATOM 579 C C . ASN A 1 79 ? -16.234 3.414 2.834 1 97.88 79 ASN A C 1
ATOM 581 O O . ASN A 1 79 ? -15.828 4.574 2.891 1 97.88 79 ASN A O 1
ATOM 585 N N . TRP A 1 80 ? -17.453 3.074 2.41 1 97.81 80 TRP A N 1
ATOM 586 C CA . TRP A 1 80 ? -18.406 4.105 2.021 1 97.81 80 TRP A CA 1
ATOM 587 C C . TRP A 1 80 ? -18.781 4.973 3.215 1 97.81 80 TRP A C 1
ATOM 589 O O . TRP A 1 80 ? -18.859 6.199 3.102 1 97.81 80 TRP A O 1
ATOM 599 N N . PHE A 1 81 ? -19.031 4.348 4.383 1 98 81 PHE A N 1
ATOM 600 C CA . PHE A 1 81 ? -19.328 5.098 5.602 1 98 81 PHE A CA 1
ATOM 601 C C . PHE A 1 81 ? -18.172 6.039 5.945 1 98 81 PHE A C 1
ATOM 603 O O . PHE A 1 81 ? -18.406 7.164 6.395 1 98 81 PHE A O 1
ATOM 610 N N . GLY A 1 82 ? -16.969 5.551 5.75 1 97.06 82 GLY A N 1
ATOM 611 C CA . GLY A 1 82 ? -15.812 6.41 5.98 1 97.06 82 GLY A CA 1
ATOM 612 C C . GLY A 1 82 ? -15.789 7.625 5.078 1 97.06 82 GLY A C 1
ATOM 613 O O . GLY A 1 82 ? -15.469 8.727 5.523 1 97.06 82 GLY A O 1
ATOM 614 N N . VAL A 1 83 ? -16.094 7.434 3.869 1 96.12 83 VAL A N 1
ATOM 615 C CA . VAL A 1 83 ? -16.141 8.539 2.912 1 96.12 83 VAL A CA 1
ATOM 616 C C . VAL A 1 83 ? -17.172 9.57 3.363 1 96.12 83 VAL A C 1
ATOM 618 O O . VAL A 1 83 ? -16.891 10.773 3.369 1 96.12 83 VAL A O 1
ATOM 621 N N . ARG A 1 84 ? -18.328 9.078 3.777 1 95.19 84 ARG A N 1
ATOM 622 C CA . ARG A 1 84 ? -19.375 9.984 4.238 1 95.19 84 ARG A CA 1
ATOM 623 C C . ARG A 1 84 ? -18.969 10.703 5.516 1 95.19 84 ARG A C 1
ATOM 625 O O . ARG A 1 84 ? -19.172 11.906 5.656 1 95.19 84 ARG A O 1
ATOM 632 N N . SER A 1 85 ? -18.422 9.953 6.367 1 94.88 85 SER A N 1
ATOM 633 C CA . SER A 1 85 ? -17.938 10.531 7.621 1 94.88 85 SER A CA 1
ATOM 634 C C . SER A 1 85 ? -16.891 11.617 7.371 1 94.88 85 SER A C 1
ATOM 636 O O . SER A 1 85 ? -16.906 12.656 8.031 1 94.88 85 SER A O 1
ATOM 638 N N . PHE A 1 86 ? -16.016 11.383 6.445 1 93.25 86 PHE A N 1
ATOM 639 C CA . PHE A 1 86 ? -14.969 12.344 6.113 1 93.25 86 PHE A CA 1
ATOM 640 C C . PHE A 1 86 ? -15.578 13.633 5.57 1 93.25 86 PHE A C 1
ATOM 642 O O . PHE A 1 86 ? -15.031 14.719 5.793 1 93.25 86 PHE A O 1
ATOM 649 N N . ALA A 1 87 ? -16.656 13.508 4.922 1 89.69 87 ALA A N 1
ATOM 650 C CA . ALA A 1 87 ? -17.344 14.664 4.34 1 89.69 87 ALA A CA 1
ATOM 651 C C . ALA A 1 87 ? -18.266 15.328 5.363 1 89.69 87 ALA A C 1
ATOM 653 O O . ALA A 1 87 ? -18.922 16.328 5.059 1 89.69 87 ALA A O 1
ATOM 654 N N . GLY A 1 88 ? -18.359 14.703 6.496 1 90.5 88 GLY A N 1
ATOM 655 C CA . GLY A 1 88 ? -19.25 15.25 7.516 1 90.5 88 GLY A CA 1
ATOM 656 C C . GLY A 1 88 ? -20.719 14.977 7.25 1 90.5 88 GLY A C 1
ATOM 657 O O . GLY A 1 88 ? -21.594 15.719 7.699 1 90.5 88 GLY A O 1
ATOM 658 N N . ARG A 1 89 ? -20.953 13.961 6.516 1 93.19 89 ARG A N 1
ATOM 659 C CA . ARG A 1 89 ? -22.328 13.617 6.172 1 93.19 89 ARG A CA 1
ATOM 660 C C . ARG A 1 89 ? -22.875 12.523 7.098 1 93.19 89 ARG A C 1
ATOM 662 O O . ARG A 1 89 ? -22.094 11.82 7.75 1 93.19 89 ARG A O 1
ATOM 669 N N . SER A 1 90 ? -24.203 12.391 7.125 1 95.62 90 SER A N 1
ATOM 670 C CA . SER A 1 90 ? -24.844 11.375 7.957 1 95.62 90 SER A CA 1
ATOM 671 C C . SER A 1 90 ? -24.547 9.969 7.438 1 95.62 90 SER A C 1
ATOM 673 O O . SER A 1 90 ? -24.406 9.766 6.23 1 95.62 90 SER A O 1
ATOM 675 N N . ILE A 1 91 ? -24.453 9.055 8.297 1 97.31 91 ILE A N 1
ATOM 676 C CA . ILE A 1 91 ? -24.156 7.664 7.984 1 97.31 91 ILE A CA 1
ATOM 677 C C . ILE A 1 91 ? -25.453 6.875 7.852 1 97.31 91 IL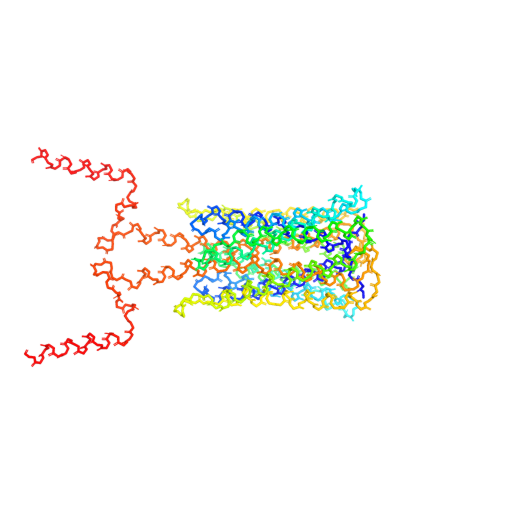E A C 1
ATOM 679 O O . ILE A 1 91 ? -26.219 6.754 8.812 1 97.31 91 ILE A O 1
ATOM 683 N N . PRO A 1 92 ? -25.734 6.336 6.73 1 96.62 92 PRO A N 1
ATOM 684 C CA . PRO A 1 92 ? -26.953 5.555 6.551 1 96.62 92 PRO A CA 1
ATOM 685 C C . PRO A 1 92 ? -26.812 4.109 7.02 1 96.62 92 PRO A C 1
ATOM 687 O O . PRO A 1 92 ? -26.891 3.182 6.211 1 96.62 92 PRO A O 1
ATOM 690 N N . TRP A 1 93 ? -26.766 3.863 8.281 1 96.38 93 TRP A N 1
ATOM 691 C CA . TRP A 1 93 ? -26.469 2.557 8.859 1 96.38 93 TRP A CA 1
ATOM 692 C C . TRP A 1 93 ? -27.547 1.541 8.492 1 96.38 93 TRP A C 1
ATOM 694 O O . TRP A 1 93 ? -27.25 0.366 8.266 1 96.38 93 TRP A O 1
ATOM 704 N N . ARG A 1 94 ? -28.812 1.934 8.422 1 97.12 94 ARG A N 1
ATOM 705 C CA . ARG A 1 94 ? -29.906 1.017 8.102 1 97.12 94 ARG A CA 1
ATOM 706 C C . ARG A 1 94 ? -29.766 0.478 6.68 1 97.12 94 ARG A C 1
ATOM 708 O O . ARG A 1 94 ? -29.984 -0.71 6.438 1 97.12 94 ARG A O 1
ATOM 715 N N . PHE A 1 95 ? -29.453 1.361 5.855 1 96.56 95 PHE A N 1
ATOM 716 C CA . PHE A 1 95 ? -29.266 0.946 4.473 1 96.56 95 PHE A CA 1
ATOM 717 C C . PHE A 1 95 ? -28.062 0.004 4.359 1 96.56 95 PHE A C 1
ATOM 719 O O . PHE A 1 95 ? -28.125 -1.001 3.648 1 96.56 95 PHE A O 1
ATOM 726 N N . GLY A 1 96 ? -26.969 0.327 5.016 1 97.5 96 GLY A N 1
ATOM 727 C CA . GLY A 1 96 ? -25.781 -0.528 5.004 1 97.5 96 GLY A CA 1
ATOM 728 C C . GLY A 1 96 ? -26.062 -1.927 5.523 1 97.5 96 GLY A C 1
ATOM 729 O O . GLY A 1 96 ? -25.641 -2.914 4.91 1 97.5 96 GLY A O 1
ATOM 730 N N . MET A 1 97 ? -26.766 -1.983 6.586 1 97.44 97 MET A N 1
ATOM 731 C CA . MET A 1 97 ? -27.078 -3.277 7.188 1 97.44 97 MET A CA 1
ATOM 732 C C . MET A 1 97 ? -28.031 -4.07 6.301 1 97.44 97 MET A C 1
ATOM 734 O O . MET A 1 97 ? -27.906 -5.293 6.195 1 97.44 97 MET A O 1
ATOM 738 N N . ALA A 1 98 ? -28.969 -3.383 5.715 1 97.94 98 ALA A N 1
ATOM 739 C CA . ALA A 1 98 ? -29.891 -4.043 4.793 1 97.94 98 ALA A CA 1
ATOM 740 C C . ALA A 1 98 ? -29.141 -4.621 3.594 1 97.94 98 ALA A C 1
ATOM 742 O O . ALA A 1 98 ? -29.406 -5.75 3.178 1 97.94 98 ALA A O 1
ATOM 743 N N . LEU A 1 99 ? -28.312 -3.842 3.076 1 97.75 99 LEU A N 1
ATOM 744 C CA . LEU A 1 99 ? -27.516 -4.293 1.933 1 97.75 99 LEU A CA 1
ATOM 745 C C . LEU A 1 99 ? -26.656 -5.488 2.307 1 97.75 99 LEU A C 1
ATOM 747 O O . LEU A 1 99 ? -26.547 -6.449 1.537 1 97.75 99 LEU A O 1
ATOM 751 N N . LEU A 1 100 ? -26.016 -5.414 3.461 1 98.31 100 LEU A N 1
ATOM 752 C CA . LEU A 1 100 ? -25.219 -6.531 3.959 1 98.31 100 LEU A CA 1
ATOM 753 C C . LEU A 1 100 ? -26.062 -7.797 4.055 1 98.31 100 LEU A C 1
ATOM 755 O O . LEU A 1 100 ? -25.625 -8.867 3.627 1 98.31 100 LEU A O 1
ATOM 759 N N . ALA A 1 101 ? -27.234 -7.637 4.566 1 97.94 101 ALA A N 1
ATOM 760 C CA . ALA A 1 101 ? -28.141 -8.773 4.734 1 97.94 101 ALA A CA 1
ATOM 761 C C . ALA A 1 101 ? -28.531 -9.359 3.385 1 97.94 101 ALA A C 1
ATOM 763 O O . ALA A 1 101 ? -28.531 -10.578 3.207 1 97.94 101 ALA A O 1
ATOM 764 N N . VAL A 1 102 ? -28.844 -8.562 2.451 1 97.62 102 VAL A N 1
ATOM 765 C CA . VAL A 1 102 ? -29.297 -9 1.135 1 97.62 102 VAL A CA 1
ATOM 766 C C . VAL A 1 102 ? -28.172 -9.727 0.417 1 97.62 102 VAL A C 1
ATOM 768 O O . VAL A 1 102 ? -28.375 -10.805 -0.156 1 97.62 102 VAL A O 1
ATOM 771 N N . LEU A 1 103 ? -26.984 -9.148 0.429 1 97.5 103 LEU A N 1
ATOM 772 C CA . LEU A 1 103 ? -25.844 -9.773 -0.225 1 97.5 103 LEU A CA 1
ATOM 773 C C . LEU A 1 103 ? -25.5 -11.102 0.43 1 97.5 103 LEU A C 1
ATOM 775 O O . LEU A 1 103 ? -25.25 -12.094 -0.262 1 97.5 103 LEU A O 1
ATOM 779 N N . THR A 1 104 ? -25.531 -11.094 1.779 1 96.94 104 THR A N 1
ATOM 780 C CA . THR A 1 104 ? -25.203 -12.305 2.516 1 96.94 104 THR A CA 1
ATOM 781 C C . THR A 1 104 ? -26.25 -13.391 2.242 1 96.94 104 THR A C 1
ATOM 783 O O . THR A 1 104 ? -25.891 -14.555 2.025 1 96.94 104 THR A O 1
ATOM 786 N N . ALA A 1 105 ? -27.484 -13.039 2.217 1 95.75 105 ALA A N 1
ATOM 787 C CA . ALA A 1 105 ? -28.562 -13.984 1.932 1 95.75 105 ALA A CA 1
ATOM 788 C C . ALA A 1 105 ? -28.453 -14.523 0.511 1 95.75 105 ALA A C 1
ATOM 790 O O . ALA A 1 105 ? -28.703 -15.711 0.274 1 95.75 105 ALA A O 1
ATOM 791 N N . GLY A 1 106 ? -28.172 -13.648 -0.436 1 95.19 106 GLY A N 1
ATOM 792 C CA . GLY A 1 106 ? -27.969 -14.086 -1.81 1 95.19 106 GLY A CA 1
ATOM 793 C C . GLY A 1 106 ? -26.859 -15.102 -1.957 1 95.19 106 GLY A C 1
ATOM 794 O O . GLY A 1 106 ? -27.016 -16.125 -2.633 1 95.19 106 GLY A O 1
ATOM 795 N N . ILE A 1 107 ? -25.766 -14.852 -1.29 1 94.75 107 ILE A N 1
ATOM 796 C CA . ILE A 1 107 ? -24.641 -15.766 -1.333 1 94.75 107 ILE A CA 1
ATOM 797 C C . ILE A 1 107 ? -25.031 -17.094 -0.698 1 94.75 107 ILE A C 1
ATOM 799 O O . ILE A 1 107 ? -24.75 -18.156 -1.255 1 94.75 107 ILE A O 1
ATOM 803 N N . ALA A 1 108 ? -25.641 -17 0.46 1 93.44 108 ALA A N 1
ATOM 804 C CA . ALA A 1 108 ? -26.062 -18.203 1.162 1 93.44 108 ALA A CA 1
ATOM 805 C C . ALA A 1 108 ? -26.984 -19.062 0.293 1 93.44 108 ALA A C 1
ATOM 807 O O . ALA A 1 108 ? -26.859 -20.281 0.26 1 93.44 108 ALA A O 1
ATOM 808 N N . TRP A 1 109 ? -27.859 -18.469 -0.445 1 92.5 109 TRP A N 1
ATOM 809 C CA . TRP A 1 109 ? -28.781 -19.172 -1.316 1 92.5 109 TRP A CA 1
ATOM 810 C C . TRP A 1 109 ? -28.047 -19.938 -2.41 1 92.5 109 TRP A C 1
ATOM 812 O O . TRP A 1 109 ? -28.328 -21.109 -2.656 1 92.5 109 TRP A O 1
ATOM 822 N N . PHE A 1 110 ? -27.062 -19.328 -2.918 1 92.12 110 PHE A N 1
ATOM 823 C CA . PHE A 1 110 ? -26.391 -19.922 -4.074 1 92.12 110 PHE A CA 1
ATOM 824 C C . PHE A 1 110 ? -25.266 -20.859 -3.639 1 92.12 110 PHE A C 1
ATOM 826 O O . PHE A 1 110 ? -24.594 -21.453 -4.477 1 92.12 110 PHE A O 1
ATOM 833 N N . VAL A 1 111 ? -25.016 -20.891 -2.342 1 89.06 111 VAL A N 1
ATOM 834 C CA . VAL A 1 111 ? -24.109 -21.922 -1.838 1 89.06 111 VAL A CA 1
ATOM 835 C C . VAL A 1 111 ? -24.906 -23.156 -1.439 1 89.06 111 VAL A C 1
ATOM 837 O O . VAL A 1 111 ? -24.484 -24.281 -1.715 1 89.06 111 VAL A O 1
ATOM 840 N N . VAL A 1 112 ? -26.031 -23 -0.881 1 87.12 112 VAL A N 1
ATOM 841 C CA . VAL A 1 112 ? -26.781 -24.109 -0.272 1 87.12 112 VAL A CA 1
ATOM 842 C C . VAL A 1 112 ? -27.766 -24.672 -1.279 1 87.12 112 VAL A C 1
ATOM 844 O O . VAL A 1 112 ? -27.891 -25.906 -1.406 1 87.12 112 VAL A O 1
ATOM 847 N N . ALA A 1 113 ? -28.422 -23.844 -2.018 1 86.69 113 ALA A N 1
ATOM 848 C CA . ALA A 1 113 ? -29.516 -24.312 -2.863 1 86.69 113 ALA A CA 1
ATOM 849 C C . ALA A 1 113 ? -28.984 -24.781 -4.223 1 86.69 113 ALA A C 1
ATOM 851 O O . ALA A 1 113 ? -29.281 -25.891 -4.656 1 86.69 113 ALA A O 1
ATOM 852 N N . THR A 1 114 ? -28.219 -24.062 -5.012 1 84.19 114 THR A N 1
ATOM 853 C CA . THR A 1 114 ? -27.875 -24.359 -6.395 1 84.19 114 THR A CA 1
ATOM 854 C C . THR A 1 114 ? -26.359 -24.531 -6.562 1 84.19 114 THR A C 1
ATOM 856 O O . THR A 1 114 ? -25.906 -25.047 -7.578 1 84.19 114 THR A O 1
ATOM 859 N N . ASN A 1 115 ? -25.641 -24.266 -5.512 1 85.25 115 ASN A N 1
ATOM 860 C CA . ASN A 1 115 ? -24.188 -24.281 -5.559 1 85.25 115 ASN A CA 1
ATOM 861 C C . ASN A 1 115 ? -23.672 -23.703 -6.875 1 85.25 115 ASN A C 1
ATOM 863 O O . ASN A 1 115 ? -23.016 -24.422 -7.648 1 85.25 115 ASN A O 1
ATOM 867 N N . ASP A 1 116 ? -23.922 -22.516 -7.227 1 90.44 116 ASP A N 1
ATOM 868 C CA . ASP A 1 116 ? -23.547 -21.797 -8.445 1 90.44 116 ASP A CA 1
ATOM 869 C C . ASP A 1 116 ? -22.547 -20.688 -8.141 1 90.44 116 ASP A C 1
ATOM 871 O O . ASP A 1 116 ? -22.938 -19.594 -7.695 1 90.44 116 ASP A O 1
ATOM 875 N N . VAL A 1 117 ? -21.359 -20.953 -8.445 1 88.5 117 VAL A N 1
ATOM 876 C CA . VAL A 1 117 ? -20.266 -20.031 -8.156 1 88.5 117 VAL A CA 1
ATOM 877 C C . VAL A 1 117 ? -20.422 -18.781 -9.016 1 88.5 117 VAL A C 1
ATOM 879 O O . VAL A 1 117 ? -20.172 -17.656 -8.539 1 88.5 117 VAL A O 1
ATOM 882 N N . THR A 1 118 ? -20.828 -18.906 -10.219 1 90.62 118 THR A N 1
ATOM 883 C CA . THR A 1 118 ? -21 -17.781 -11.125 1 90.62 118 THR A CA 1
ATOM 884 C C . THR A 1 118 ? -22.047 -16.797 -10.57 1 90.62 118 THR A C 1
ATOM 886 O O . THR A 1 118 ? -21.828 -15.594 -10.562 1 90.62 118 THR A O 1
ATOM 889 N N . ALA A 1 119 ? -23.109 -17.344 -10.086 1 91.56 119 ALA A N 1
ATOM 890 C CA . ALA A 1 119 ? -24.172 -16.516 -9.523 1 91.56 119 ALA A CA 1
ATOM 891 C C . ALA A 1 119 ? -23.672 -15.758 -8.297 1 91.56 119 ALA A C 1
ATOM 893 O O . ALA A 1 119 ? -24.016 -14.586 -8.102 1 91.56 119 ALA A O 1
ATOM 894 N N . ARG A 1 120 ? -22.906 -16.375 -7.504 1 93 120 ARG A N 1
ATOM 895 C CA . ARG A 1 120 ? -22.344 -15.727 -6.32 1 93 120 ARG A CA 1
ATOM 896 C C . ARG A 1 120 ? -21.422 -14.578 -6.707 1 93 120 ARG A C 1
ATOM 898 O O . ARG A 1 120 ? -21.469 -13.508 -6.098 1 93 120 ARG A O 1
ATOM 905 N N . VAL A 1 121 ? -20.641 -14.812 -7.738 1 92.25 121 VAL A N 1
ATOM 906 C CA . VAL A 1 121 ? -19.734 -13.773 -8.227 1 92.25 121 VAL A CA 1
ATOM 907 C C . VAL A 1 121 ? -20.547 -12.586 -8.742 1 92.25 121 VAL A C 1
ATOM 909 O O . VAL A 1 121 ? -20.203 -11.43 -8.461 1 92.25 121 VAL A O 1
ATOM 912 N N . LEU A 1 122 ? -21.594 -12.836 -9.414 1 94.06 122 LEU A N 1
ATOM 913 C CA . LEU A 1 122 ? -22.391 -11.773 -10.008 1 94.06 122 LEU A CA 1
ATOM 914 C C . LEU A 1 122 ? -23.078 -10.938 -8.93 1 94.06 122 LEU A C 1
ATOM 916 O O . LEU A 1 122 ? -23.094 -9.703 -9.008 1 94.06 122 LEU A O 1
ATOM 920 N N . ILE A 1 123 ? -23.594 -11.523 -7.922 1 95.38 123 ILE A N 1
ATOM 921 C CA . ILE A 1 123 ? -24.281 -10.828 -6.84 1 95.38 123 ILE A CA 1
ATOM 922 C C . ILE A 1 123 ? -23.281 -9.953 -6.074 1 95.38 123 ILE A C 1
ATOM 924 O O . ILE A 1 123 ? -23.531 -8.773 -5.836 1 95.38 123 ILE A O 1
ATOM 928 N N . MET A 1 124 ? -22.203 -10.547 -5.734 1 96.06 124 MET A N 1
ATOM 929 C CA . MET A 1 124 ? -21.188 -9.797 -4.988 1 96.06 124 MET A CA 1
ATOM 930 C C . MET A 1 124 ? -20.625 -8.664 -5.84 1 96.06 124 MET A C 1
ATOM 932 O O . MET A 1 124 ? -20.359 -7.574 -5.332 1 96.06 124 MET A O 1
ATOM 936 N N . SER A 1 125 ? -20.375 -8.93 -7.121 1 97.19 125 SER A N 1
ATOM 937 C CA . SER A 1 125 ? -19.859 -7.902 -8.016 1 97.19 125 SER A CA 1
ATOM 938 C C . SER A 1 125 ? -20.812 -6.715 -8.117 1 97.19 125 SER A C 1
ATOM 940 O O . SER A 1 125 ? -20.375 -5.562 -8.148 1 97.19 125 SER A O 1
ATOM 942 N N . ALA A 1 126 ? -22.094 -7.012 -8.148 1 97.19 126 ALA A N 1
ATOM 943 C CA . ALA A 1 126 ? -23.078 -5.934 -8.203 1 97.19 126 ALA A CA 1
ATOM 944 C C . ALA A 1 126 ? -23 -5.059 -6.957 1 97.19 126 ALA A C 1
ATOM 946 O O . ALA A 1 126 ? -23.016 -3.828 -7.055 1 97.19 126 ALA A O 1
ATOM 947 N N . GLY A 1 127 ? -22.938 -5.684 -5.777 1 97.81 127 GLY A N 1
ATOM 948 C CA . GLY A 1 127 ? -22.812 -4.949 -4.527 1 97.81 127 GLY A CA 1
ATOM 949 C C . GLY A 1 127 ? -21.531 -4.129 -4.445 1 97.81 127 GLY A C 1
ATOM 950 O O . GLY A 1 127 ? -21.578 -2.945 -4.102 1 97.81 127 GLY A O 1
ATOM 951 N N . ILE A 1 128 ? -20.469 -4.73 -4.812 1 98 128 ILE A N 1
ATOM 952 C CA . ILE A 1 128 ? -19.156 -4.098 -4.738 1 98 128 ILE A CA 1
ATOM 953 C C . ILE A 1 128 ? -19.094 -2.934 -5.727 1 98 128 ILE A C 1
ATOM 955 O O . ILE A 1 128 ? -18.625 -1.847 -5.383 1 98 128 ILE A O 1
ATOM 959 N N . THR A 1 129 ? -19.562 -3.174 -6.938 1 98.56 129 THR A N 1
ATOM 960 C CA . THR A 1 129 ? -19.578 -2.123 -7.949 1 98.56 129 THR A CA 1
ATOM 961 C C . THR A 1 129 ? -20.422 -0.94 -7.477 1 98.56 129 THR A C 1
ATOM 963 O O . THR A 1 129 ? -19.984 0.21 -7.555 1 98.56 129 THR A O 1
ATOM 966 N N . GLY A 1 130 ? -21.578 -1.216 -6.977 1 98.25 130 GLY A N 1
ATOM 967 C CA . GLY A 1 130 ? -22.469 -0.164 -6.516 1 98.25 130 GLY A CA 1
ATOM 968 C C . GLY A 1 130 ? -21.875 0.663 -5.387 1 98.25 130 GLY A C 1
ATOM 969 O O . GLY A 1 130 ? -21.891 1.895 -5.445 1 98.25 130 GLY A O 1
ATOM 970 N N . LEU A 1 131 ? -21.391 0.013 -4.383 1 98.25 131 LEU A N 1
ATOM 971 C CA . LEU A 1 131 ? -20.828 0.699 -3.223 1 98.25 131 LEU A CA 1
ATOM 972 C C . LEU A 1 131 ? -19.578 1.487 -3.604 1 98.25 131 LEU A C 1
ATOM 974 O O . LEU A 1 131 ? -19.359 2.586 -3.09 1 98.25 131 LEU A O 1
ATOM 978 N N . SER A 1 132 ? -18.75 0.919 -4.477 1 98.38 132 SER A N 1
ATOM 979 C CA . SER A 1 132 ? -17.547 1.609 -4.938 1 98.38 132 SER A CA 1
ATOM 980 C C . SER A 1 132 ? -17.906 2.846 -5.758 1 98.38 132 SER A C 1
ATOM 982 O O . SER A 1 132 ? -17.25 3.879 -5.648 1 98.38 132 SER A O 1
ATOM 984 N N . LEU A 1 133 ? -18.953 2.738 -6.559 1 98 133 LEU A N 1
ATOM 985 C CA . LEU A 1 133 ? -19.406 3.887 -7.336 1 98 133 LEU A CA 1
ATOM 986 C C . LEU A 1 133 ? -19.938 4.984 -6.422 1 98 133 LEU A C 1
ATOM 988 O O . LEU A 1 133 ? -19.688 6.168 -6.645 1 98 133 LEU A O 1
ATOM 992 N N . LEU A 1 134 ? -20.719 4.602 -5.445 1 96.94 134 LEU A N 1
ATOM 993 C CA . LEU A 1 134 ? -21.234 5.57 -4.484 1 96.94 134 LEU A CA 1
ATOM 994 C C . LEU A 1 134 ? -20.109 6.309 -3.785 1 96.94 134 LEU A C 1
ATOM 996 O O . LEU A 1 134 ? -20.141 7.535 -3.656 1 96.94 134 LEU A O 1
ATOM 1000 N N . ALA A 1 135 ? -19.109 5.551 -3.352 1 97.19 135 ALA A N 1
ATOM 1001 C CA . ALA A 1 135 ? -17.938 6.156 -2.701 1 97.19 135 ALA A CA 1
ATOM 1002 C C . ALA A 1 135 ? -17.219 7.102 -3.65 1 97.19 135 ALA A C 1
ATOM 1004 O O . ALA A 1 135 ? -16.828 8.211 -3.264 1 97.19 135 ALA A O 1
ATOM 1005 N N . ALA A 1 136 ? -17.031 6.656 -4.875 1 97.69 136 ALA A N 1
ATOM 1006 C CA . ALA A 1 136 ? -16.344 7.469 -5.879 1 97.69 136 ALA A CA 1
ATOM 1007 C C . ALA A 1 136 ? -17.078 8.789 -6.109 1 97.69 136 ALA A C 1
ATOM 1009 O O . ALA A 1 136 ? -16.469 9.859 -6.109 1 97.69 136 ALA A O 1
ATOM 1010 N N . LEU A 1 137 ? -18.375 8.742 -6.27 1 95.38 137 LEU A N 1
ATOM 1011 C CA . LEU A 1 137 ? -19.172 9.914 -6.582 1 95.38 137 LEU A CA 1
ATOM 1012 C C . LEU A 1 137 ? -19.219 10.875 -5.395 1 95.38 137 LEU A C 1
ATOM 1014 O O . LEU A 1 137 ? -19.094 12.094 -5.57 1 95.38 137 LEU A O 1
ATOM 1018 N N . GLU A 1 138 ? -19.359 10.328 -4.238 1 94.44 138 GLU A N 1
ATOM 1019 C CA . GLU A 1 138 ? -19.422 11.188 -3.057 1 94.44 138 GLU A CA 1
ATOM 1020 C C . GLU A 1 138 ? -18.078 11.859 -2.785 1 94.44 138 GLU A C 1
ATOM 1022 O O . GLU A 1 138 ? -18.031 13.008 -2.35 1 94.44 138 GLU A O 1
ATOM 1027 N N . LEU A 1 139 ? -17.031 11.141 -3.029 1 93.44 139 LEU A N 1
ATOM 1028 C CA . LEU A 1 139 ? -15.719 11.75 -2.877 1 93.44 139 LEU A CA 1
ATOM 1029 C C . LEU A 1 139 ? -15.484 12.828 -3.934 1 93.44 139 LEU A C 1
ATOM 1031 O O . LEU A 1 139 ? -14.922 13.883 -3.637 1 93.44 139 LEU A O 1
ATOM 1035 N N . TRP A 1 140 ? -15.938 12.523 -5.105 1 91.56 140 TRP A N 1
ATOM 1036 C CA . TRP A 1 140 ? -15.703 13.43 -6.227 1 91.56 140 TRP A CA 1
ATOM 1037 C C . TRP A 1 140 ? -16.422 14.758 -6.016 1 91.56 140 TRP A C 1
ATOM 1039 O O . TRP A 1 140 ? -15.875 15.82 -6.34 1 91.56 140 TRP A O 1
ATOM 1049 N N . TRP A 1 141 ? -17.469 14.758 -5.387 1 87.31 141 TRP A N 1
ATOM 1050 C CA . TRP A 1 141 ? -18.297 15.961 -5.277 1 87.31 141 TRP A CA 1
ATOM 1051 C C . TRP A 1 141 ? -18.266 16.516 -3.857 1 87.31 141 TRP A C 1
ATOM 1053 O O . TRP A 1 141 ? -19 17.453 -3.533 1 87.31 141 TRP A O 1
ATOM 1063 N N . MET A 1 142 ? -17.391 15.953 -3.113 1 80.19 142 MET A N 1
ATOM 1064 C CA . MET A 1 142 ? -17.281 16.391 -1.725 1 80.19 142 MET A CA 1
ATOM 1065 C C . MET A 1 142 ? -16.656 17.781 -1.641 1 80.19 142 MET A C 1
ATOM 1067 O O . MET A 1 142 ? -15.711 18.094 -2.363 1 80.19 142 MET A O 1
ATOM 1071 N N . GLY A 1 143 ? -17.156 18.578 -0.5 1 68.88 143 GLY A N 1
ATOM 1072 C CA . GLY A 1 143 ? -16.516 19.719 0.145 1 68.88 143 GLY A CA 1
ATOM 1073 C C . GLY A 1 143 ? -16.547 20.969 -0.71 1 68.88 143 GLY A C 1
ATOM 1074 O O . GLY A 1 143 ? -16.844 20.906 -1.902 1 68.88 143 GLY A O 1
ATOM 1075 N N . PRO A 1 144 ? -16.266 21.984 0.077 1 62.12 144 PRO A N 1
ATOM 1076 C CA . PRO A 1 144 ? -16.234 23.312 -0.536 1 62.12 144 PRO A CA 1
ATOM 1077 C C . PRO A 1 144 ? -15.078 23.469 -1.521 1 62.12 144 PRO A C 1
ATOM 1079 O O . PRO A 1 144 ? -14.062 22.797 -1.401 1 62.12 144 PRO A O 1
ATOM 1082 N N . ALA A 1 145 ? -15.297 24.078 -2.557 1 55.75 145 ALA A N 1
ATOM 1083 C CA . ALA A 1 145 ? -14.391 24.359 -3.674 1 55.75 145 ALA A CA 1
ATOM 1084 C C . ALA A 1 145 ? -13.094 25 -3.191 1 55.75 145 ALA A C 1
ATOM 1086 O O . ALA A 1 145 ? -12.07 24.906 -3.869 1 55.75 145 ALA A O 1
ATOM 1087 N N . ASP A 1 146 ? -13 25.469 -1.997 1 56.84 146 ASP A N 1
ATOM 1088 C CA . ASP A 1 146 ? -11.867 26.312 -1.63 1 56.84 146 ASP A CA 1
ATOM 1089 C C . ASP A 1 146 ? -10.75 25.484 -0.992 1 56.84 146 ASP A C 1
ATOM 1091 O O . ASP A 1 146 ? -9.727 26.031 -0.576 1 56.84 146 ASP A O 1
ATOM 1095 N N . ARG A 1 147 ? -10.859 24.156 -0.882 1 63.91 147 ARG A N 1
ATOM 1096 C CA . ARG A 1 147 ? -9.789 23.375 -0.282 1 63.91 147 ARG A CA 1
ATOM 1097 C C . ARG A 1 147 ? -9.172 22.422 -1.303 1 63.91 147 ARG A C 1
ATOM 1099 O O . ARG A 1 147 ? -9.852 21.969 -2.225 1 63.91 147 ARG A O 1
ATOM 1106 N N . PRO A 1 148 ? -7.844 22.391 -1.178 1 66.62 148 PRO A N 1
ATOM 1107 C CA . PRO A 1 148 ? -7.227 21.406 -2.062 1 66.62 148 PRO A CA 1
ATOM 1108 C C . PRO A 1 148 ? -7.871 20.031 -1.946 1 66.62 148 PRO A C 1
ATOM 1110 O O . PRO A 1 148 ? -8.227 19.594 -0.845 1 66.62 148 PRO A O 1
ATOM 1113 N N . ARG A 1 149 ? -8.18 19.5 -3.123 1 82.56 149 ARG A N 1
ATOM 1114 C CA . ARG A 1 149 ? -8.93 18.25 -3.158 1 82.56 149 ARG A CA 1
ATOM 1115 C C . ARG A 1 149 ? -8.203 17.203 -3.996 1 82.56 149 ARG A C 1
ATOM 1117 O O . ARG A 1 149 ? -8.836 16.344 -4.602 1 82.56 149 ARG A O 1
ATOM 1124 N N . ARG A 1 150 ? -6.91 17.328 -4.078 1 86.5 150 ARG A N 1
ATOM 1125 C CA . ARG A 1 150 ? -6.176 16.438 -4.969 1 86.5 150 ARG A CA 1
ATOM 1126 C C . ARG A 1 150 ? -6.246 15 -4.473 1 86.5 150 ARG A C 1
ATOM 1128 O O . ARG A 1 150 ? -6.574 14.086 -5.238 1 86.5 150 ARG A O 1
ATOM 1135 N N . ALA A 1 151 ? -5.961 14.797 -3.18 1 89.88 151 ALA A N 1
ATOM 1136 C CA . ALA A 1 151 ? -5.992 13.453 -2.623 1 89.88 151 ALA A CA 1
ATOM 1137 C C . ALA A 1 151 ? -7.395 12.852 -2.717 1 89.88 151 ALA A C 1
ATOM 1139 O O . ALA A 1 151 ? -7.547 11.664 -3 1 89.88 151 ALA A O 1
ATOM 1140 N N . GLN A 1 152 ? -8.359 13.68 -2.516 1 91.25 152 GLN A N 1
ATOM 1141 C CA . GLN A 1 152 ? -9.742 13.234 -2.592 1 91.25 152 GLN A CA 1
ATOM 1142 C C . GLN A 1 152 ? -10.102 12.781 -4.004 1 91.25 152 GLN A C 1
ATOM 1144 O O . GLN A 1 152 ? -10.742 11.75 -4.188 1 91.25 152 GLN A O 1
ATOM 1149 N N . ARG A 1 153 ? -9.703 13.555 -4.977 1 92.62 153 ARG A N 1
ATOM 1150 C CA . ARG A 1 153 ? -10 13.242 -6.371 1 92.62 153 ARG A CA 1
ATOM 1151 C C . ARG A 1 153 ? -9.281 11.969 -6.809 1 92.62 153 ARG A C 1
ATOM 1153 O O . 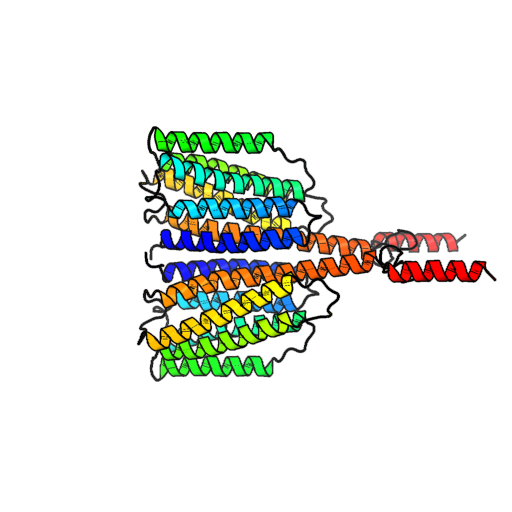ARG A 1 153 ? -9.852 11.148 -7.527 1 92.62 153 ARG A O 1
ATOM 1160 N N . VAL A 1 154 ? -8.094 11.852 -6.367 1 93.44 154 VAL A N 1
ATOM 1161 C CA . VAL A 1 154 ? -7.328 10.656 -6.711 1 93.44 154 VAL A CA 1
ATOM 1162 C C . VAL A 1 154 ? -7.977 9.43 -6.078 1 93.44 154 VAL A C 1
ATOM 1164 O O . VAL A 1 154 ? -8.125 8.391 -6.73 1 93.44 154 VAL A O 1
ATOM 1167 N N . THR A 1 155 ? -8.352 9.523 -4.855 1 95.56 155 THR A N 1
ATOM 1168 C CA . THR A 1 155 ? -9 8.414 -4.172 1 95.56 155 THR A CA 1
ATOM 1169 C C . THR A 1 155 ? -10.32 8.055 -4.855 1 95.56 155 THR A C 1
ATOM 1171 O O . THR A 1 155 ? -10.641 6.875 -5.016 1 95.56 155 THR A O 1
ATOM 1174 N N . ALA A 1 156 ? -11.078 9.078 -5.297 1 96.81 156 ALA A N 1
ATOM 1175 C CA . ALA A 1 156 ? -12.312 8.859 -6.047 1 96.81 156 ALA A CA 1
ATOM 1176 C C . ALA A 1 156 ? -12.047 8.07 -7.324 1 96.81 156 ALA A C 1
ATOM 1178 O O . ALA A 1 156 ? -12.797 7.152 -7.664 1 96.81 156 ALA A O 1
ATOM 1179 N N . LEU A 1 157 ? -10.992 8.406 -7.98 1 96.56 157 LEU A N 1
ATOM 1180 C CA . LEU A 1 157 ? -10.641 7.734 -9.227 1 96.56 157 LEU A CA 1
ATOM 1181 C C . LEU A 1 157 ? -10.273 6.277 -8.977 1 96.56 157 LEU A C 1
ATOM 1183 O O . LEU A 1 157 ? -10.562 5.41 -9.805 1 96.56 157 LEU A O 1
ATOM 1187 N N . VAL A 1 158 ? -9.609 5.992 -7.875 1 97.38 158 VAL A N 1
ATOM 1188 C CA . VAL A 1 158 ? -9.266 4.617 -7.527 1 97.38 158 VAL A CA 1
ATOM 1189 C C . VAL A 1 158 ? -10.547 3.814 -7.285 1 97.38 158 VAL A C 1
ATOM 1191 O O . VAL A 1 158 ? -10.672 2.682 -7.754 1 97.38 158 VAL A O 1
ATOM 1194 N N . PHE A 1 159 ? -11.5 4.414 -6.586 1 98.38 159 PHE A N 1
ATOM 1195 C CA . PHE A 1 159 ? -12.773 3.746 -6.371 1 98.38 159 PHE A CA 1
ATOM 1196 C C . PHE A 1 159 ? -13.484 3.496 -7.695 1 98.38 159 PHE A C 1
ATOM 1198 O O . PHE A 1 159 ? -14.055 2.42 -7.906 1 98.38 159 PHE A O 1
ATOM 1205 N N . LEU A 1 160 ? -13.453 4.457 -8.547 1 98.38 160 LEU A N 1
ATOM 1206 C CA . LEU A 1 160 ? -14.109 4.34 -9.844 1 98.38 160 LEU A CA 1
ATOM 1207 C C . LEU A 1 160 ? -13.469 3.242 -10.688 1 98.38 160 LEU A C 1
ATOM 1209 O O . LEU A 1 160 ? -14.164 2.42 -11.281 1 98.38 160 LEU A O 1
ATOM 1213 N N . ALA A 1 161 ? -12.18 3.275 -10.75 1 98.25 161 ALA A N 1
ATOM 1214 C CA . ALA A 1 161 ? -11.453 2.25 -11.5 1 98.25 161 ALA A CA 1
ATOM 1215 C C . ALA A 1 161 ? -11.781 0.855 -10.969 1 98.25 161 ALA A C 1
ATOM 1217 O O . ALA A 1 161 ? -11.961 -0.085 -11.742 1 98.25 161 ALA A O 1
ATOM 1218 N N . HIS A 1 162 ? -11.836 0.726 -9.656 1 98.38 162 HIS A N 1
ATOM 1219 C CA . HIS A 1 162 ? -12.188 -0.544 -9.039 1 98.38 162 HIS A CA 1
ATOM 1220 C C . HIS A 1 162 ? -13.594 -0.978 -9.43 1 98.38 162 HIS A C 1
ATOM 1222 O O . HIS A 1 162 ? -13.82 -2.137 -9.789 1 98.38 162 HIS A O 1
ATOM 1228 N N . ALA A 1 163 ? -14.508 -0.04 -9.352 1 98.56 163 ALA A N 1
ATOM 1229 C CA . ALA A 1 163 ? -15.891 -0.332 -9.711 1 98.56 163 ALA A CA 1
ATOM 1230 C C . ALA A 1 163 ? -16 -0.824 -11.148 1 98.56 163 ALA A C 1
ATOM 1232 O O . ALA A 1 163 ? -16.656 -1.829 -11.422 1 98.56 163 ALA A O 1
ATOM 1233 N N . LEU A 1 164 ? -15.359 -0.175 -12.078 1 98.38 164 LEU A N 1
ATOM 1234 C CA . LEU A 1 164 ? -15.406 -0.526 -13.492 1 98.38 164 LEU A CA 1
ATOM 1235 C C . LEU A 1 164 ? -14.758 -1.882 -13.734 1 98.38 164 LEU A C 1
ATOM 1237 O O . LEU A 1 164 ? -15.242 -2.674 -14.547 1 98.38 164 LEU A O 1
ATOM 1241 N N . PHE A 1 165 ? -13.719 -2.137 -13.062 1 98.31 165 PHE A N 1
ATOM 1242 C CA . PHE A 1 165 ? -13.039 -3.418 -13.219 1 98.31 165 PHE A CA 1
ATOM 1243 C C . PHE A 1 165 ? -13.922 -4.562 -12.734 1 98.31 165 PHE A C 1
ATOM 1245 O O . PHE A 1 165 ? -14.062 -5.578 -13.422 1 98.31 165 PHE A O 1
ATOM 1252 N N . VAL A 1 166 ? -14.461 -4.387 -11.57 1 97.81 166 VAL A N 1
ATOM 1253 C CA . VAL A 1 166 ? -15.297 -5.434 -10.992 1 97.81 166 VAL A CA 1
ATOM 1254 C C . VAL A 1 166 ? -16.516 -5.676 -11.883 1 97.81 166 VAL A C 1
ATOM 1256 O O . VAL A 1 166 ? -16.922 -6.82 -12.102 1 97.81 166 VAL A O 1
ATOM 1259 N N . ALA A 1 167 ? -17.062 -4.621 -12.391 1 97.75 167 ALA A N 1
ATOM 1260 C CA . ALA A 1 167 ? -18.188 -4.758 -13.32 1 97.75 167 ALA A CA 1
ATOM 1261 C C . ALA A 1 167 ? -17.766 -5.523 -14.57 1 97.75 167 ALA A C 1
ATOM 1263 O O . ALA A 1 167 ? -18.484 -6.418 -15.031 1 97.75 167 ALA A O 1
ATOM 1264 N N . GLY A 1 168 ? -16.656 -5.199 -15.148 1 96.88 168 GLY A N 1
ATOM 1265 C CA . GLY A 1 168 ? -16.141 -5.914 -16.297 1 96.88 168 GLY A CA 1
ATOM 1266 C C . GLY A 1 168 ? -15.859 -7.379 -16.016 1 96.88 168 GLY A C 1
ATOM 1267 O O . GLY A 1 168 ? -16.172 -8.242 -16.844 1 96.88 168 GLY A O 1
ATOM 1268 N N . ARG A 1 169 ? -15.258 -7.59 -14.867 1 93.75 169 ARG A N 1
ATOM 1269 C CA . ARG A 1 169 ? -14.992 -8.961 -14.453 1 93.75 169 ARG A CA 1
ATOM 1270 C C . ARG A 1 169 ? -16.281 -9.766 -14.352 1 93.75 169 ARG A C 1
ATOM 1272 O O . ARG A 1 169 ? -16.328 -10.938 -14.734 1 93.75 169 ARG A O 1
ATOM 1279 N N . ALA A 1 170 ? -17.281 -9.148 -13.82 1 94.56 170 ALA A N 1
ATOM 1280 C CA . ALA A 1 170 ? -18.578 -9.812 -13.695 1 94.56 170 ALA A CA 1
ATOM 1281 C C . ALA A 1 170 ? -19.125 -10.195 -15.062 1 94.56 170 ALA A C 1
ATOM 1283 O O . ALA A 1 170 ? -19.641 -11.305 -15.242 1 94.56 170 ALA A O 1
ATOM 1284 N N . VAL A 1 171 ? -19 -9.344 -16.031 1 95.06 171 VAL A N 1
ATOM 1285 C CA . VAL A 1 171 ? -19.484 -9.594 -17.391 1 95.06 171 VAL A CA 1
ATOM 1286 C C . VAL A 1 171 ? -18.703 -10.742 -18.016 1 95.06 171 VAL A C 1
ATOM 1288 O O . VAL A 1 171 ? -19.281 -11.664 -18.594 1 95.06 171 VAL A O 1
ATOM 1291 N N . LEU A 1 172 ? -17.438 -10.75 -17.828 1 92.69 172 LEU A N 1
ATOM 1292 C CA . LEU A 1 172 ? -16.594 -11.797 -18.391 1 92.69 172 LEU A CA 1
ATOM 1293 C C . LEU A 1 172 ? -16.844 -13.133 -17.719 1 92.69 172 LEU A C 1
ATOM 1295 O O . LEU A 1 172 ? -16.797 -14.188 -18.359 1 92.69 172 LEU A O 1
ATOM 1299 N N . THR A 1 173 ? -17.078 -13.031 -16.422 1 90.38 173 THR A N 1
ATOM 1300 C CA . THR A 1 173 ? -17.375 -14.25 -15.68 1 90.38 173 THR A CA 1
ATOM 1301 C C . THR A 1 173 ? -18.688 -14.852 -16.141 1 90.38 173 THR A C 1
ATOM 1303 O O . THR A 1 173 ? -18.797 -16.062 -16.312 1 90.38 173 THR A O 1
ATOM 1306 N N . ALA A 1 174 ? -19.672 -14.055 -16.375 1 90.31 174 ALA A N 1
ATOM 1307 C CA . ALA A 1 174 ? -20.984 -14.516 -16.844 1 90.31 174 ALA A CA 1
ATOM 1308 C C . ALA A 1 174 ? -20.875 -15.156 -18.219 1 90.31 174 ALA A C 1
ATOM 1310 O O . ALA A 1 174 ? -21.547 -16.156 -18.516 1 90.31 174 ALA A O 1
ATOM 1311 N N . TRP A 1 175 ? -19.938 -14.711 -18.984 1 90.5 175 TRP A N 1
ATOM 1312 C CA . TRP A 1 175 ? -19.797 -15.18 -20.359 1 90.5 175 TRP A CA 1
ATOM 1313 C C . TRP A 1 175 ? -18.875 -16.406 -20.422 1 90.5 175 TRP A C 1
ATOM 1315 O O . TRP A 1 175 ? -18.938 -17.172 -21.391 1 90.5 175 TRP A O 1
ATOM 1325 N N . GLY A 1 176 ? -17.922 -16.531 -19.516 1 84.75 176 GLY A N 1
ATOM 1326 C CA . GLY A 1 176 ? -16.891 -17.562 -19.547 1 84.75 176 GLY A CA 1
ATOM 1327 C C . GLY A 1 176 ? -17.391 -18.922 -19.125 1 84.75 176 GLY A C 1
ATOM 1328 O O . GLY A 1 176 ? -16.672 -19.922 -19.219 1 84.75 176 GLY A O 1
ATOM 1329 N N . GLY A 1 177 ? -18.656 -19.078 -18.703 1 78.38 177 GLY A N 1
ATOM 1330 C CA . GLY A 1 177 ? -19.156 -20.375 -18.297 1 78.38 177 GLY A CA 1
ATOM 1331 C C . GLY A 1 177 ? -19.016 -20.625 -16.797 1 78.38 177 GLY A C 1
ATOM 1332 O O . GLY A 1 177 ? -18.547 -19.766 -16.062 1 78.38 177 GLY A O 1
ATOM 1333 N N . PRO A 1 178 ? -19.359 -21.812 -16.484 1 78.31 178 PRO A N 1
ATOM 1334 C CA . PRO A 1 178 ? -19.391 -22.125 -15.047 1 78.31 178 PRO A CA 1
ATOM 1335 C C . PRO A 1 178 ? -18 -22.219 -14.43 1 78.31 178 PRO A C 1
ATOM 1337 O O . PRO A 1 178 ? -17.062 -22.688 -15.078 1 78.31 178 PRO A O 1
ATOM 1340 N N . LEU A 1 179 ? -17.922 -21.625 -13.242 1 80.19 179 LEU A N 1
ATOM 1341 C CA . LEU A 1 179 ? -16.703 -21.672 -12.453 1 80.19 179 LEU A CA 1
ATOM 1342 C C . LEU A 1 179 ? -16.828 -22.688 -11.32 1 80.19 179 LEU A C 1
ATOM 1344 O O . LEU A 1 179 ? -17.875 -22.797 -10.688 1 80.19 179 LEU A O 1
ATOM 1348 N N . ASP A 1 180 ? -15.82 -23.516 -11.188 1 78.06 180 ASP A N 1
ATOM 1349 C CA . ASP A 1 180 ? -15.82 -24.484 -10.094 1 78.06 180 ASP A CA 1
ATOM 1350 C C . ASP A 1 180 ? -15.469 -23.797 -8.773 1 78.06 180 ASP A C 1
ATOM 1352 O O . ASP A 1 180 ? -16.062 -24.109 -7.734 1 78.06 180 ASP A O 1
ATOM 1356 N N . SER A 1 181 ? -14.453 -23.031 -8.836 1 79.38 181 SER A N 1
ATOM 1357 C CA . SER A 1 181 ? -13.992 -22.297 -7.66 1 79.38 181 SER A CA 1
ATOM 1358 C C . SER A 1 181 ? -13.344 -20.984 -8.055 1 79.38 181 SER A C 1
ATOM 1360 O O . SER A 1 181 ? -12.812 -20.844 -9.156 1 79.38 181 SER A O 1
ATOM 1362 N N . ILE A 1 182 ? -13.469 -20.078 -7.168 1 76.44 182 ILE A N 1
ATOM 1363 C CA . ILE A 1 182 ? -12.828 -18.797 -7.422 1 76.44 182 ILE A CA 1
ATOM 1364 C C . ILE A 1 182 ? -11.312 -18.953 -7.363 1 76.44 182 ILE A C 1
ATOM 1366 O O . ILE A 1 182 ? -10.57 -18.078 -7.801 1 76.44 182 ILE A O 1
ATOM 1370 N N . LEU A 1 183 ? -10.82 -20.109 -6.859 1 77.25 183 LEU A N 1
ATOM 1371 C CA . LEU A 1 183 ? -9.398 -20.359 -6.699 1 77.25 183 LEU A CA 1
ATOM 1372 C C . LEU A 1 183 ? -8.844 -21.156 -7.879 1 77.25 183 LEU A C 1
ATOM 1374 O O . LEU A 1 183 ? -7.629 -21.328 -8.008 1 77.25 183 LEU A O 1
ATOM 1378 N N . THR A 1 184 ? -9.781 -21.562 -8.766 1 79.12 184 THR A N 1
ATOM 1379 C CA . THR A 1 184 ? -9.344 -22.266 -9.969 1 79.12 184 THR A CA 1
ATOM 1380 C C . THR A 1 184 ? -8.57 -21.312 -10.883 1 79.12 184 THR A C 1
ATOM 1382 O O . THR A 1 184 ? -8.977 -20.172 -11.086 1 79.12 184 THR A O 1
ATOM 1385 N N . PRO A 1 185 ? -7.43 -21.844 -11.32 1 78.31 185 PRO A N 1
ATOM 1386 C CA . PRO A 1 185 ? -6.645 -21 -12.227 1 78.31 185 PRO A CA 1
ATOM 1387 C C . PRO A 1 185 ? -7.461 -20.484 -13.406 1 78.31 185 PRO A C 1
ATOM 1389 O O . PRO A 1 185 ? -8.062 -21.266 -14.141 1 78.31 185 PRO A O 1
ATOM 1392 N N . ASN A 1 186 ? -7.668 -19.219 -13.383 1 85.25 186 ASN A N 1
ATOM 1393 C CA . ASN A 1 186 ? -8.438 -18.438 -14.359 1 85.25 186 ASN A CA 1
ATOM 1394 C C . ASN A 1 186 ? -7.945 -17 -14.453 1 85.25 186 ASN A C 1
ATOM 1396 O O . ASN A 1 186 ? -7.785 -16.328 -13.43 1 85.25 186 ASN A O 1
ATOM 1400 N N . LEU A 1 187 ? -7.672 -16.609 -15.695 1 86.25 187 LEU A N 1
ATOM 1401 C CA . LEU A 1 187 ? -7.086 -15.297 -15.906 1 86.25 187 LEU A CA 1
ATOM 1402 C C . LEU A 1 187 ? -7.996 -14.203 -15.359 1 86.25 187 LEU A C 1
ATOM 1404 O O . LEU A 1 187 ? -7.516 -13.219 -14.789 1 86.25 187 LEU A O 1
ATOM 1408 N N . VAL A 1 188 ? -9.25 -14.398 -15.531 1 87.75 188 VAL A N 1
ATOM 1409 C CA . VAL A 1 188 ? -10.211 -13.391 -15.102 1 87.75 188 VAL A CA 1
ATOM 1410 C C . VAL A 1 188 ? -10.195 -13.273 -13.586 1 87.75 188 VAL A C 1
ATOM 1412 O O . VAL A 1 188 ? -10.148 -12.164 -13.039 1 87.75 188 VAL A O 1
ATOM 1415 N N . GLN A 1 189 ? -10.148 -14.383 -12.906 1 87.88 189 GLN A N 1
ATOM 1416 C CA . GLN A 1 189 ? -10.156 -14.383 -11.453 1 87.88 189 GLN A CA 1
ATOM 1417 C C . GLN A 1 189 ? -8.828 -13.891 -10.891 1 87.88 189 GLN A C 1
ATOM 1419 O O . GLN A 1 189 ? -8.797 -13.102 -9.945 1 87.88 189 GLN A O 1
ATOM 1424 N N . SER A 1 190 ? -7.742 -14.336 -11.516 1 92.44 190 SER A N 1
ATOM 1425 C CA . SER A 1 190 ? -6.422 -13.898 -11.078 1 92.44 190 SER A CA 1
ATOM 1426 C C . SER A 1 190 ? -6.254 -12.391 -11.25 1 92.44 190 SER A C 1
ATOM 1428 O O . SER A 1 190 ? -5.699 -11.719 -10.375 1 92.44 190 SER A O 1
ATOM 1430 N N . ALA A 1 191 ? -6.75 -11.883 -12.32 1 93.5 191 ALA A N 1
ATOM 1431 C CA . ALA A 1 191 ? -6.711 -10.445 -12.555 1 93.5 191 ALA A CA 1
ATOM 1432 C C . ALA A 1 191 ? -7.539 -9.703 -11.508 1 93.5 191 ALA A C 1
ATOM 1434 O O . ALA A 1 191 ? -7.199 -8.578 -11.125 1 93.5 191 ALA A O 1
ATOM 1435 N N . GLY A 1 192 ? -8.578 -10.328 -11.141 1 94.12 192 GLY A N 1
ATOM 1436 C CA . GLY A 1 192 ? -9.406 -9.742 -10.102 1 94.12 192 GLY A CA 1
ATOM 1437 C C . GLY A 1 192 ? -8.68 -9.578 -8.781 1 94.12 192 GLY A C 1
ATOM 1438 O O . GLY A 1 192 ? -8.781 -8.531 -8.141 1 94.12 192 GLY A O 1
ATOM 1439 N N . PHE A 1 193 ? -7.965 -10.586 -8.422 1 94.69 193 PHE A N 1
ATOM 1440 C CA . PHE A 1 193 ? -7.238 -10.523 -7.16 1 94.69 193 PHE A CA 1
ATOM 1441 C C . PHE A 1 193 ? -6.086 -9.523 -7.25 1 94.69 193 PHE A C 1
ATOM 1443 O O . PHE A 1 193 ? -5.809 -8.805 -6.289 1 94.69 193 PHE A O 1
ATOM 1450 N N . LEU A 1 194 ? -5.426 -9.531 -8.359 1 96.44 194 LEU A N 1
ATOM 1451 C CA . LEU A 1 194 ? -4.375 -8.539 -8.562 1 96.44 194 LEU A CA 1
ATOM 1452 C C . LEU A 1 194 ? -4.93 -7.125 -8.453 1 96.44 194 LEU A C 1
ATOM 1454 O O . LEU A 1 194 ? -4.355 -6.277 -7.766 1 96.44 194 LEU A O 1
ATOM 1458 N N . GLU A 1 195 ? -6.008 -6.902 -9.148 1 97.31 195 GLU A N 1
ATOM 1459 C CA . GLU A 1 195 ? -6.648 -5.594 -9.109 1 97.31 195 GLU A CA 1
ATOM 1460 C C . GLU A 1 195 ? -7.098 -5.242 -7.691 1 97.31 195 GLU A C 1
ATOM 1462 O O . GLU A 1 195 ? -6.988 -4.094 -7.266 1 97.31 195 GLU A O 1
ATOM 1467 N N . ALA A 1 196 ? -7.582 -6.219 -6.945 1 96.94 196 ALA A N 1
ATOM 1468 C CA . ALA A 1 196 ? -8 -5.992 -5.562 1 96.94 196 ALA A CA 1
ATOM 1469 C C . ALA A 1 196 ? -6.82 -5.562 -4.695 1 96.94 196 ALA A C 1
ATOM 1471 O O . ALA A 1 196 ? -6.957 -4.676 -3.848 1 96.94 196 ALA A O 1
ATOM 1472 N N . ILE A 1 197 ? -5.703 -6.18 -4.902 1 97.69 197 ILE A N 1
ATOM 1473 C CA . ILE A 1 197 ? -4.48 -5.828 -4.184 1 97.69 197 ILE A CA 1
ATOM 1474 C C . ILE A 1 197 ? -4.148 -4.359 -4.426 1 97.69 197 ILE A C 1
ATOM 1476 O O . ILE A 1 197 ? -3.881 -3.611 -3.482 1 97.69 197 ILE A O 1
ATOM 1480 N N . LEU A 1 198 ? -4.191 -3.945 -5.652 1 97.81 198 LEU A N 1
ATOM 1481 C CA . LEU A 1 198 ? -3.879 -2.566 -6.016 1 97.81 198 LEU A CA 1
ATOM 1482 C C . LEU A 1 198 ? -4.922 -1.606 -5.453 1 97.81 198 LEU A C 1
ATOM 1484 O O . LEU A 1 198 ? -4.578 -0.53 -4.961 1 97.81 198 LEU A O 1
ATOM 1488 N N . ALA A 1 199 ? -6.141 -2.002 -5.523 1 97.56 199 ALA A N 1
ATOM 1489 C CA . ALA A 1 199 ? -7.23 -1.146 -5.059 1 97.56 199 ALA A CA 1
ATOM 1490 C C . ALA A 1 199 ? -7.133 -0.901 -3.557 1 97.56 199 ALA A C 1
ATOM 1492 O O . ALA A 1 199 ? -7.203 0.243 -3.102 1 97.56 199 ALA A O 1
ATOM 1493 N N . VAL A 1 200 ? -6.965 -1.993 -2.789 1 97.06 200 VAL A N 1
ATOM 1494 C CA . VAL A 1 200 ? -6.926 -1.847 -1.337 1 97.06 200 VAL A CA 1
ATOM 1495 C C . VAL A 1 200 ? -5.719 -1.003 -0.934 1 97.06 200 VAL A C 1
ATOM 1497 O O . VAL A 1 200 ? -5.809 -0.169 -0.03 1 97.06 200 VAL A O 1
ATOM 1500 N N . THR A 1 201 ? -4.621 -1.248 -1.556 1 96.81 201 THR A N 1
ATOM 1501 C CA . THR A 1 201 ? -3.434 -0.44 -1.298 1 96.81 201 THR A CA 1
ATOM 1502 C C . THR A 1 201 ? -3.684 1.02 -1.665 1 96.81 201 THR A C 1
ATOM 1504 O O . THR A 1 201 ? -3.375 1.923 -0.884 1 96.81 201 THR A O 1
ATOM 1507 N N . GLY A 1 202 ? -4.25 1.226 -2.814 1 96.75 202 GLY A N 1
ATOM 1508 C CA . GLY A 1 202 ? -4.574 2.568 -3.266 1 96.75 202 GLY A CA 1
ATOM 1509 C C . GLY A 1 202 ? -5.508 3.305 -2.32 1 96.75 202 GLY A C 1
ATOM 1510 O O . GLY A 1 202 ? -5.305 4.488 -2.037 1 96.75 202 GLY A O 1
ATOM 1511 N N . TRP A 1 203 ? -6.535 2.641 -1.867 1 96.44 203 TRP A N 1
ATOM 1512 C CA . TRP A 1 203 ? -7.473 3.24 -0.922 1 96.44 203 TRP A CA 1
ATOM 1513 C C . TRP A 1 203 ? -6.773 3.596 0.385 1 96.44 203 TRP A C 1
ATOM 1515 O O . TRP A 1 203 ? -7.008 4.668 0.951 1 96.44 203 TRP A O 1
ATOM 1525 N N . GLY A 1 204 ? -5.977 2.662 0.833 1 94.75 204 GLY A N 1
ATOM 1526 C CA . GLY A 1 204 ? -5.234 2.955 2.049 1 94.75 204 GLY A CA 1
ATOM 1527 C C . GLY A 1 204 ? -4.398 4.219 1.947 1 94.75 204 GLY A C 1
ATOM 1528 O O . GLY A 1 204 ? -4.461 5.082 2.824 1 94.75 204 GLY A O 1
ATOM 1529 N N . PHE A 1 205 ? -3.707 4.371 0.9 1 94.31 205 PHE A N 1
ATOM 1530 C CA . PHE A 1 205 ? -2.896 5.562 0.673 1 94.31 205 PHE A CA 1
ATOM 1531 C C . PHE A 1 205 ? -3.779 6.789 0.48 1 94.31 205 PHE A C 1
ATOM 1533 O O . PHE A 1 205 ? -3.453 7.875 0.962 1 94.31 205 PHE A O 1
ATOM 1540 N N . GLY A 1 206 ? -4.824 6.598 -0.244 1 94.56 206 GLY A N 1
ATOM 1541 C CA . GLY A 1 206 ? -5.746 7.695 -0.469 1 94.56 206 GLY A CA 1
ATOM 1542 C C . GLY A 1 206 ? -6.32 8.266 0.814 1 94.56 206 GLY A C 1
ATOM 1543 O O . GLY A 1 206 ? -6.336 9.484 1.005 1 94.56 206 GLY A O 1
ATOM 1544 N N . PHE A 1 207 ? -6.711 7.43 1.723 1 94.12 207 PHE A N 1
ATOM 1545 C CA . PHE A 1 207 ? -7.293 7.859 2.99 1 94.12 207 PHE A CA 1
ATOM 1546 C C . PHE A 1 207 ? -6.266 8.602 3.834 1 94.12 207 PHE A C 1
ATOM 1548 O O . PHE A 1 207 ? -6.578 9.625 4.445 1 94.12 207 PHE A O 1
ATOM 1555 N N . LEU A 1 208 ? -5.113 8.102 3.812 1 92.75 208 LEU A N 1
ATOM 1556 C CA . LEU A 1 208 ? -4.059 8.758 4.574 1 92.75 208 LEU A CA 1
ATOM 1557 C C . LEU A 1 208 ? -3.678 10.094 3.943 1 92.75 208 LEU A C 1
ATOM 1559 O O . LEU A 1 208 ? -3.459 11.078 4.648 1 92.75 208 LEU A O 1
ATOM 1563 N N . ALA A 1 209 ? -3.621 10.109 2.645 1 92.94 209 ALA A N 1
ATOM 1564 C CA . ALA A 1 209 ? -3.309 11.352 1.938 1 92.94 209 ALA A CA 1
ATOM 1565 C C . ALA A 1 209 ? -4.387 12.406 2.17 1 92.94 209 ALA A C 1
ATOM 1567 O O . ALA A 1 209 ? -4.086 13.586 2.324 1 92.94 209 ALA A O 1
ATOM 1568 N N . MET A 1 210 ? -5.586 11.961 2.133 1 91.94 210 MET A N 1
ATOM 1569 C CA . MET A 1 210 ? -6.688 12.875 2.424 1 91.94 210 MET A CA 1
ATOM 1570 C C . MET A 1 210 ? -6.57 13.445 3.834 1 91.94 210 MET A C 1
ATOM 1572 O O . MET A 1 210 ? -6.859 14.617 4.062 1 91.94 210 MET A O 1
ATOM 1576 N N . THR A 1 211 ? -6.207 12.641 4.734 1 90.94 211 THR A N 1
ATOM 1577 C CA . THR A 1 211 ? -5.988 13.078 6.109 1 90.94 211 THR A CA 1
ATOM 1578 C C . THR A 1 211 ? -4.875 14.117 6.176 1 90.94 211 THR A C 1
ATOM 1580 O O . THR A 1 211 ? -5.035 15.164 6.809 1 90.94 211 THR A O 1
ATOM 1583 N N . SER A 1 212 ? -3.783 13.844 5.52 1 89.62 212 SER A N 1
ATOM 1584 C CA . SER A 1 212 ? -2.666 14.773 5.488 1 89.62 212 SER A CA 1
ATOM 1585 C C . SER A 1 212 ? -3.068 16.094 4.848 1 89.62 212 SER A C 1
ATOM 1587 O O . SER A 1 212 ? -2.666 17.172 5.309 1 89.62 212 SER A O 1
ATOM 1589 N N . GLU A 1 213 ? -3.811 16 3.826 1 88.25 213 GLU A N 1
ATOM 1590 C CA . GLU A 1 213 ? -4.281 17.203 3.141 1 88.25 213 GLU A CA 1
ATOM 1591 C C . GLU A 1 213 ? -5.215 18.016 4.031 1 88.25 213 GLU A C 1
ATOM 1593 O O . GLU A 1 213 ? -5.176 19.25 4.012 1 88.25 213 GLU A O 1
ATOM 1598 N N . LYS A 1 214 ? -6.031 17.359 4.711 1 87.25 214 LYS A N 1
ATOM 1599 C CA . LYS A 1 214 ? -6.914 18.031 5.66 1 87.25 214 LYS A CA 1
ATOM 1600 C C . LYS A 1 214 ? -6.109 18.75 6.742 1 87.25 214 LYS A C 1
ATOM 1602 O O . LYS A 1 214 ? -6.402 19.906 7.082 1 87.25 214 LYS A O 1
ATOM 1607 N N . LEU A 1 215 ? -5.129 18.156 7.262 1 85.75 215 LEU A N 1
ATOM 1608 C CA . LEU A 1 215 ? -4.281 18.75 8.289 1 85.75 215 LEU A CA 1
ATOM 1609 C C . LEU A 1 215 ? -3.518 19.953 7.742 1 85.75 215 LEU A C 1
ATOM 1611 O O . LEU A 1 215 ? -3.387 20.969 8.422 1 85.75 215 LEU A O 1
ATOM 1615 N N . GLN A 1 216 ? -3.062 19.812 6.531 1 85.12 216 GLN A N 1
ATOM 1616 C CA . GLN A 1 216 ? -2.377 20.922 5.875 1 85.12 216 GLN A CA 1
ATOM 1617 C C . GLN A 1 216 ? -3.314 22.109 5.668 1 85.12 216 GLN A C 1
ATOM 1619 O O . GLN A 1 216 ? -2.922 23.266 5.867 1 85.12 216 GLN A O 1
ATOM 1624 N N . ALA A 1 217 ? -4.492 21.891 5.273 1 84.06 217 ALA A N 1
ATOM 1625 C CA . ALA A 1 217 ? -5.484 22.938 5.082 1 84.06 217 ALA A CA 1
ATOM 1626 C C . ALA A 1 217 ? -5.785 23.656 6.398 1 84.06 217 ALA A C 1
ATOM 1628 O O . ALA A 1 217 ? -5.953 24.875 6.422 1 84.06 217 ALA A O 1
ATOM 1629 N N . ASP A 1 218 ? -5.844 22.922 7.418 1 83.44 218 ASP A N 1
ATOM 1630 C CA . ASP A 1 218 ? -6.066 23.5 8.734 1 83.44 218 ASP A CA 1
ATOM 1631 C C . ASP A 1 218 ? -4.898 24.391 9.148 1 83.44 218 ASP A C 1
ATOM 1633 O O . ASP A 1 218 ? -5.102 25.469 9.734 1 83.44 218 ASP A O 1
ATOM 1637 N N . LEU A 1 219 ? -3.709 24.016 8.875 1 80.75 219 LEU A N 1
ATOM 1638 C CA . LEU A 1 219 ? -2.512 24.797 9.148 1 80.75 219 LEU A CA 1
ATOM 1639 C C . LEU A 1 219 ? -2.521 26.109 8.367 1 80.75 219 LEU A C 1
ATOM 1641 O O . LEU A 1 219 ? -2.197 27.156 8.906 1 80.75 219 LEU A O 1
ATOM 1645 N N . ASP A 1 220 ? -2.896 25.953 7.094 1 80.62 220 ASP A N 1
ATOM 1646 C CA . ASP A 1 220 ? -2.914 27.125 6.223 1 80.62 220 ASP A CA 1
ATOM 1647 C C . ASP A 1 220 ? -3.98 28.125 6.664 1 80.62 220 ASP A C 1
ATOM 1649 O O . ASP A 1 220 ? -3.807 29.328 6.512 1 80.62 220 ASP A O 1
ATOM 1653 N N . ARG A 1 221 ? -4.996 27.734 7.234 1 78.19 221 ARG A N 1
ATOM 1654 C CA . ARG A 1 221 ? -6.078 28.578 7.707 1 78.19 221 ARG A CA 1
ATOM 1655 C C . ARG A 1 221 ? -5.664 29.344 8.969 1 78.19 221 ARG A C 1
ATOM 1657 O O . ARG A 1 221 ? -5.984 30.531 9.117 1 78.19 221 ARG A O 1
ATOM 1664 N N . ILE A 1 222 ? -4.941 28.766 9.875 1 73.56 222 ILE A N 1
ATOM 1665 C CA . ILE A 1 222 ? -4.508 29.406 11.109 1 73.56 222 ILE A CA 1
ATOM 1666 C C . ILE A 1 222 ? -3.424 30.438 10.805 1 73.56 222 ILE A C 1
ATOM 1668 O O . ILE A 1 222 ? -3.391 31.516 11.406 1 73.56 222 ILE A O 1
ATOM 1672 N N . GLY A 1 223 ? -2.531 30.141 9.859 1 63.03 223 GLY A N 1
ATOM 1673 C CA . GLY A 1 223 ? -1.468 31.062 9.5 1 63.03 223 GLY A CA 1
ATOM 1674 C C . GLY A 1 223 ? -1.973 32.312 8.812 1 63.03 223 GLY A C 1
ATOM 1675 O O . GLY A 1 223 ? -1.268 33.312 8.75 1 63.03 223 GLY A O 1
ATOM 1676 N N . THR A 1 224 ? -3.141 32.375 8.297 1 61.25 224 THR A N 1
ATOM 1677 C CA . THR A 1 224 ? -3.686 33.531 7.578 1 61.25 224 THR A CA 1
ATOM 1678 C C . THR A 1 224 ? -4.582 34.344 8.484 1 61.25 224 THR A C 1
ATOM 1680 O O . THR A 1 224 ? -4.973 35.469 8.125 1 61.25 224 THR A O 1
ATOM 1683 N N . ILE A 1 225 ? -4.891 34.031 9.695 1 55.69 225 ILE A N 1
ATOM 1684 C CA . ILE A 1 225 ? -5.777 34.75 10.602 1 55.69 225 ILE A CA 1
ATOM 1685 C C . ILE A 1 225 ? -4.949 35.531 11.609 1 55.69 225 ILE A C 1
ATOM 1687 O O . ILE A 1 225 ? -4.02 35 12.219 1 55.69 225 ILE A O 1
ATOM 1691 N N . ASP A 1 226 ? -5.047 36.969 11.547 1 55.06 226 ASP A N 1
ATOM 1692 C CA . ASP A 1 226 ? -4.473 37.844 12.57 1 55.06 226 ASP A CA 1
ATOM 1693 C C . ASP A 1 226 ? -5.012 37.5 13.953 1 55.06 226 ASP A C 1
ATOM 1695 O O . ASP A 1 226 ? -6.219 37.594 14.195 1 55.06 226 ASP A O 1
ATOM 1699 N N . PRO A 1 227 ? -4.16 36.969 14.805 1 55.75 227 PRO A N 1
ATOM 1700 C CA . PRO A 1 227 ? -4.637 36.5 16.109 1 55.75 227 PRO A CA 1
ATOM 1701 C C . PRO A 1 227 ? -5.332 37.594 16.906 1 55.75 227 PRO A C 1
ATOM 1703 O O . PRO A 1 227 ? -6.172 37.312 17.766 1 55.75 227 PRO A O 1
ATOM 1706 N N . LEU A 1 228 ? -4.977 38.875 16.703 1 52.09 228 LEU A N 1
ATOM 1707 C CA . LEU A 1 228 ? -5.512 40 17.469 1 52.09 228 LEU A CA 1
ATOM 1708 C C . LEU A 1 228 ? -6.902 40.375 16.984 1 52.09 228 LEU A C 1
ATOM 1710 O O . LEU A 1 228 ? -7.781 40.719 17.781 1 52.09 228 LEU A O 1
ATOM 1714 N N . THR A 1 229 ? -7.09 40.344 15.727 1 56.06 229 THR A N 1
ATOM 1715 C CA . THR A 1 229 ? -8.32 40.906 15.18 1 56.06 229 THR A CA 1
ATOM 1716 C C . THR A 1 229 ? -9.227 39.812 14.625 1 56.06 229 THR A C 1
ATOM 1718 O O . THR A 1 229 ? -10.406 40.062 14.367 1 56.06 229 THR A O 1
ATOM 1721 N N . GLY A 1 230 ? -8.609 38.594 14.711 1 52.28 230 GLY A N 1
ATOM 1722 C CA . GLY A 1 230 ? -9.352 37.5 14.109 1 52.28 230 GLY A CA 1
ATOM 1723 C C . GLY A 1 230 ? -9.469 37.594 12.602 1 52.28 230 GLY A C 1
ATOM 1724 O O . GLY A 1 230 ? -10.117 36.781 11.953 1 52.28 230 GLY A O 1
ATOM 1725 N N . ALA A 1 231 ? -8.961 38.75 12.133 1 54.66 231 ALA A N 1
ATOM 1726 C CA . ALA A 1 231 ? -9.023 39.062 10.703 1 54.66 231 ALA A CA 1
ATOM 1727 C C . ALA A 1 231 ? -7.898 38.344 9.953 1 54.66 231 ALA A C 1
ATOM 1729 O O . ALA A 1 231 ? -6.914 37.906 10.562 1 54.66 231 ALA A O 1
ATOM 1730 N N . TYR A 1 232 ? -8.156 37.938 8.781 1 56.22 232 TYR A N 1
ATOM 1731 C CA . TYR A 1 232 ? -7.141 37.344 7.91 1 56.22 232 TYR A CA 1
ATOM 1732 C C . TYR A 1 232 ? -5.879 38.219 7.891 1 56.22 232 TYR A C 1
ATOM 1734 O O . TYR A 1 232 ? -5.957 39.438 7.789 1 56.22 232 TYR A O 1
ATOM 1742 N N . ASN A 1 233 ? -4.859 37.75 8.43 1 57.81 233 ASN A N 1
ATOM 1743 C CA . ASN A 1 233 ? -3.596 38.5 8.398 1 57.81 233 ASN A CA 1
ATOM 1744 C C . ASN A 1 233 ? -3.184 38.844 6.973 1 57.81 233 ASN A C 1
ATOM 1746 O O . ASN A 1 233 ? -3.686 38.25 6.016 1 57.81 233 ASN A O 1
ATOM 1750 N N . ARG A 1 234 ? -2.469 39.844 6.797 1 51 234 ARG A N 1
ATOM 1751 C CA . ARG A 1 234 ? -2.023 40.406 5.531 1 51 234 ARG A CA 1
ATOM 1752 C C . ARG A 1 234 ? -1.608 39.312 4.555 1 51 234 ARG A C 1
ATOM 1754 O O . ARG A 1 234 ? -1.771 39.469 3.342 1 51 234 ARG A O 1
ATOM 1761 N N . ARG A 1 235 ? -1.079 38.344 5.113 1 52.09 235 ARG A N 1
ATOM 1762 C CA . ARG A 1 235 ? -0.592 37.312 4.219 1 52.09 235 ARG A CA 1
ATOM 1763 C C . ARG A 1 235 ? -1.741 36.438 3.699 1 52.09 235 ARG A C 1
ATOM 1765 O O . ARG A 1 235 ? -1.613 35.781 2.668 1 52.09 235 ARG A O 1
ATOM 1772 N N . GLY A 1 236 ? -2.775 36.375 4.324 1 48.72 236 GLY A N 1
ATOM 1773 C CA . GLY A 1 236 ? -4 35.688 3.961 1 48.72 236 GLY A CA 1
ATOM 1774 C C . GLY A 1 236 ? -5.02 36.594 3.291 1 48.72 236 GLY A C 1
ATOM 1775 O O . GLY A 1 236 ? -6.109 36.125 2.926 1 48.72 236 GLY A O 1
ATOM 1776 N N . LEU A 1 237 ? -4.949 37.844 3.289 1 45.75 237 LEU A N 1
ATOM 1777 C CA . LEU A 1 237 ? -5.859 38.781 2.607 1 45.75 237 LEU A CA 1
ATOM 1778 C C . LEU A 1 237 ? -5.793 38.594 1.096 1 45.75 237 LEU A C 1
ATOM 1780 O O . LEU A 1 237 ? -4.711 38.625 0.508 1 45.75 237 LEU A O 1
ATOM 1784 N N . PRO A 1 238 ? -6.789 38.062 0.494 1 46.5 238 PRO A N 1
ATOM 1785 C CA . PRO A 1 238 ? -6.785 38.062 -0.971 1 46.5 238 PRO A CA 1
ATOM 1786 C C . PRO A 1 238 ? -6.258 39.344 -1.571 1 46.5 238 PRO A C 1
ATOM 1788 O O . PRO A 1 238 ? -6.398 40.406 -0.965 1 46.5 238 PRO A O 1
ATOM 1791 N N . GLU A 1 239 ? -5.344 39.219 -2.449 1 47.06 239 GLU A N 1
ATOM 1792 C CA . GLU A 1 239 ? -4.816 40.406 -3.145 1 47.06 239 GLU A CA 1
ATOM 1793 C C . GLU A 1 239 ? -5.898 41.438 -3.346 1 47.06 239 GLU A C 1
ATOM 1795 O O . GLU A 1 239 ? -5.629 42.656 -3.248 1 47.06 239 GLU A O 1
ATOM 1800 N N . ALA A 1 240 ? -7.035 40.938 -3.541 1 47.66 240 ALA A N 1
ATOM 1801 C CA . ALA A 1 240 ? -8.125 41.844 -3.881 1 47.66 240 ALA A CA 1
ATOM 1802 C C . ALA A 1 240 ? -8.523 42.688 -2.678 1 47.66 240 ALA A C 1
ATOM 1804 O O . ALA A 1 240 ? -8.859 43.875 -2.824 1 47.66 240 ALA A O 1
ATOM 1805 N N . ARG A 1 241 ? -8.445 42.188 -1.525 1 50.12 241 ARG A N 1
ATOM 1806 C CA . ARG A 1 241 ? -8.852 42.969 -0.375 1 50.12 241 ARG A CA 1
ATOM 1807 C C . ARG A 1 241 ? -7.691 43.812 0.147 1 50.12 241 ARG A C 1
ATOM 1809 O O . ARG A 1 241 ? -7.906 44.844 0.777 1 50.12 241 ARG A O 1
ATOM 1816 N N . ARG A 1 242 ? -6.594 43.406 -0.145 1 48.09 242 ARG A N 1
ATOM 1817 C CA . ARG A 1 242 ? -5.457 44.25 0.125 1 48.09 242 ARG A CA 1
ATOM 1818 C C . ARG A 1 242 ? -5.555 45.562 -0.682 1 48.09 242 ARG A C 1
ATOM 1820 O O . ARG A 1 242 ? -5.199 46.625 -0.19 1 48.09 242 ARG A O 1
ATOM 1827 N N . ALA A 1 243 ? -5.996 45.281 -1.84 1 50.31 243 ALA A N 1
ATOM 1828 C CA . ALA A 1 243 ? -6.211 46.438 -2.707 1 50.31 243 ALA A CA 1
ATOM 1829 C C . ALA A 1 243 ? -7.328 47.312 -2.166 1 50.31 243 ALA A C 1
ATOM 1831 O O . ALA A 1 243 ? -7.258 48.531 -2.27 1 50.31 243 ALA A O 1
ATOM 1832 N N . GLY A 1 244 ? -8.312 46.75 -1.597 1 47.03 244 GLY A N 1
ATOM 1833 C CA . GLY A 1 244 ? -9.422 47.531 -1.074 1 47.03 244 GLY A CA 1
ATOM 1834 C C . GLY A 1 244 ? -9.07 48.281 0.19 1 47.03 244 GLY A C 1
ATOM 1835 O O . GLY A 1 244 ? -9.5 49.406 0.373 1 47.03 244 GLY A O 1
ATOM 1836 N N . VAL A 1 245 ? -8.312 47.688 1.034 1 51.28 245 VAL A N 1
ATOM 1837 C CA . VAL A 1 245 ? -7.891 48.375 2.246 1 51.28 245 VAL A CA 1
ATOM 1838 C C . VAL A 1 245 ? -6.918 49.5 1.888 1 51.28 245 VAL A C 1
ATOM 1840 O O . VAL A 1 245 ? -6.977 50.562 2.467 1 51.28 245 VAL A O 1
ATOM 1843 N N . ALA A 1 246 ? -6.074 49.125 0.967 1 50.78 246 ALA A N 1
ATOM 1844 C CA . ALA A 1 246 ? -5.191 50.188 0.48 1 50.78 246 ALA A CA 1
ATOM 1845 C C . ALA A 1 246 ? -5.988 51.344 -0.155 1 50.78 246 ALA A C 1
ATOM 1847 O O . ALA A 1 246 ? -5.66 52.5 0.027 1 50.78 246 ALA A O 1
ATOM 1848 N N . ALA A 1 247 ? -7.035 50.906 -0.863 1 52.34 247 ALA A N 1
ATOM 1849 C CA . ALA A 1 247 ? -7.879 51.906 -1.519 1 52.34 247 ALA A CA 1
ATOM 1850 C C . ALA A 1 247 ? -8.711 52.688 -0.497 1 52.34 247 ALA A C 1
ATOM 1852 O O . ALA A 1 247 ? -8.945 53.875 -0.659 1 52.34 247 ALA A O 1
ATOM 1853 N N . GLY A 1 248 ? -9.086 52 0.544 1 51.41 248 GLY A N 1
ATOM 1854 C CA . GLY A 1 248 ? -9.844 52.688 1.588 1 51.41 248 GLY A CA 1
ATOM 1855 C C . GLY A 1 248 ? -9 53.594 2.451 1 51.41 248 GLY A C 1
ATOM 1856 O O . GLY A 1 248 ? -9.484 54.625 2.92 1 51.41 248 GLY A O 1
ATOM 1857 N N . ALA A 1 249 ? -7.809 53.281 2.605 1 55.66 249 ALA A N 1
ATOM 1858 C CA . ALA A 1 249 ? -6.879 54.125 3.336 1 55.66 249 ALA A CA 1
ATOM 1859 C C . ALA A 1 249 ? -6.547 55.406 2.535 1 55.66 249 ALA A C 1
ATOM 1861 O O . ALA A 1 249 ? -6.398 56.469 3.105 1 55.66 249 ALA A O 1
ATOM 1862 N N . THR A 1 250 ? -6.434 55.156 1.257 1 56.56 250 THR A N 1
ATOM 1863 C CA . THR A 1 250 ? -6.16 56.281 0.395 1 56.56 250 THR A CA 1
ATOM 1864 C C . THR A 1 250 ? -7.355 57.25 0.359 1 56.56 250 THR A C 1
ATOM 1866 O O . THR A 1 250 ? -7.184 58.469 0.298 1 56.56 250 THR A O 1
ATOM 1869 N N . GLN A 1 251 ? -8.555 56.656 0.467 1 54.88 251 GLN A N 1
ATOM 1870 C CA . GLN A 1 251 ? -9.734 57.531 0.399 1 54.88 251 GLN A CA 1
ATOM 1871 C C . GLN A 1 251 ? -9.953 58.281 1.711 1 54.88 251 GLN A C 1
ATOM 1873 O O . GLN A 1 251 ? -10.453 59.406 1.715 1 54.88 251 GLN A O 1
ATOM 1878 N N . ARG A 1 252 ? -9.445 57.75 2.793 1 54 252 ARG A N 1
ATOM 1879 C CA . ARG A 1 252 ? -9.594 58.5 4.043 1 54 252 ARG A CA 1
ATOM 1880 C C . ARG A 1 252 ? -8.531 59.562 4.168 1 54 252 ARG A C 1
ATOM 1882 O O . ARG A 1 252 ? -8.688 60.531 4.945 1 54 252 ARG A O 1
ATOM 1889 N N . GLY A 1 253 ? -7.438 59.406 3.434 1 53.06 253 GLY A N 1
ATOM 1890 C CA . GLY A 1 253 ? -6.453 60.5 3.461 1 53.06 253 GLY A CA 1
ATOM 1891 C C . GLY A 1 253 ? -6.867 61.719 2.652 1 53.06 253 GLY A C 1
ATOM 1892 O O . GLY A 1 253 ? -6.168 62.719 2.648 1 53.06 253 GLY A O 1
ATOM 1893 N N . ARG A 1 254 ? -7.84 61.531 1.713 1 55.88 254 ARG A N 1
ATOM 1894 C CA . ARG A 1 254 ? -8.242 62.688 0.904 1 55.88 254 ARG A CA 1
ATOM 1895 C C . ARG A 1 254 ? -9.367 63.469 1.58 1 55.88 254 ARG A C 1
ATOM 1897 O O . ARG A 1 254 ? -9.805 64.5 1.07 1 55.88 254 ARG A O 1
ATOM 1904 N N . ARG A 1 255 ? -9.844 63 2.76 1 42.34 255 ARG A N 1
ATOM 1905 C CA . ARG A 1 255 ? -10.703 63.969 3.439 1 42.34 255 ARG A CA 1
ATOM 1906 C C . ARG A 1 255 ? -9.945 64.688 4.551 1 42.34 255 ARG A C 1
ATOM 1908 O O . ARG A 1 255 ? -9.031 64.125 5.156 1 42.34 255 ARG A O 1
ATOM 1915 N N . MET B 1 1 ? 1.55 -25.516 -0.491 1 58.06 1 MET B N 1
ATOM 1916 C CA . MET B 1 1 ? 1.395 -24.828 -1.771 1 58.06 1 MET B CA 1
ATOM 1917 C C . MET B 1 1 ? 2.48 -23.781 -1.96 1 58.06 1 MET B C 1
ATOM 1919 O O . MET B 1 1 ? 2.865 -23.094 -1.007 1 58.06 1 MET B O 1
ATOM 1923 N N . ILE B 1 2 ? 3.24 -23.938 -2.996 1 78.75 2 ILE B N 1
ATOM 1924 C CA . ILE B 1 2 ? 4.41 -23.109 -3.238 1 78.75 2 ILE B CA 1
ATOM 1925 C C . ILE B 1 2 ? 3.98 -21.797 -3.908 1 78.75 2 ILE B C 1
ATOM 1927 O O . ILE B 1 2 ? 3.146 -21.812 -4.816 1 78.75 2 ILE B O 1
ATOM 1931 N N . LEU B 1 3 ? 4.379 -20.703 -3.348 1 88.88 3 LEU B N 1
ATOM 1932 C CA . LEU B 1 3 ? 4.16 -19.375 -3.912 1 88.88 3 LEU B CA 1
ATOM 1933 C C . LEU B 1 3 ? 4.77 -19.281 -5.305 1 88.88 3 LEU B C 1
ATOM 1935 O O . LEU B 1 3 ? 5.828 -19.844 -5.57 1 88.88 3 LEU B O 1
ATOM 1939 N N . ASP B 1 4 ? 4.031 -18.672 -6.184 1 92.06 4 ASP B N 1
ATOM 1940 C CA . ASP B 1 4 ? 4.523 -18.469 -7.543 1 92.06 4 ASP B CA 1
ATOM 1941 C C . ASP B 1 4 ? 5.359 -17.203 -7.641 1 92.06 4 ASP B C 1
ATOM 1943 O O . ASP B 1 4 ? 4.828 -16.094 -7.52 1 92.06 4 ASP B O 1
ATOM 1947 N N . THR B 1 5 ? 6.629 -17.359 -7.93 1 90.75 5 THR B N 1
ATOM 1948 C CA . THR B 1 5 ? 7.598 -16.266 -7.91 1 90.75 5 THR B CA 1
ATOM 1949 C C . THR B 1 5 ? 7.266 -15.234 -8.977 1 90.75 5 THR B C 1
ATOM 1951 O O . THR B 1 5 ? 7.336 -14.031 -8.727 1 90.75 5 THR B O 1
ATOM 1954 N N . ARG B 1 6 ? 6.906 -15.648 -10.125 1 89.88 6 ARG B N 1
ATOM 1955 C CA . ARG B 1 6 ? 6.605 -14.727 -11.219 1 89.88 6 ARG B CA 1
ATOM 1956 C C . ARG B 1 6 ? 5.398 -13.859 -10.883 1 89.88 6 ARG B C 1
ATOM 1958 O O . ARG B 1 6 ? 5.387 -12.656 -11.164 1 89.88 6 ARG B O 1
ATOM 1965 N N . THR B 1 7 ? 4.449 -14.398 -10.266 1 93.31 7 THR B N 1
ATOM 1966 C CA . THR B 1 7 ? 3.27 -13.664 -9.82 1 93.31 7 THR B CA 1
ATOM 1967 C C . THR B 1 7 ? 3.652 -12.602 -8.789 1 93.31 7 THR B C 1
ATOM 1969 O O . THR B 1 7 ? 3.182 -11.469 -8.859 1 93.31 7 THR B O 1
ATOM 1972 N N . LEU B 1 8 ? 4.488 -12.984 -7.934 1 95.62 8 LEU B N 1
ATOM 1973 C CA . LEU B 1 8 ? 4.91 -12.062 -6.883 1 95.62 8 LEU B CA 1
ATOM 1974 C C . LEU B 1 8 ? 5.652 -10.867 -7.473 1 95.62 8 LEU B C 1
ATOM 1976 O O . LEU B 1 8 ? 5.469 -9.734 -7.023 1 95.62 8 LEU B O 1
ATOM 1980 N N . VAL B 1 9 ? 6.434 -11.125 -8.461 1 94 9 VAL B N 1
ATOM 1981 C CA . VAL B 1 9 ? 7.172 -10.039 -9.094 1 94 9 VAL B CA 1
ATOM 1982 C C . VAL B 1 9 ? 6.199 -9.078 -9.781 1 94 9 VAL B C 1
ATOM 1984 O O . VAL B 1 9 ? 6.352 -7.859 -9.688 1 94 9 VAL B O 1
ATOM 1987 N N . ILE B 1 10 ? 5.223 -9.586 -10.398 1 94.75 10 ILE B N 1
ATOM 1988 C CA . ILE B 1 10 ? 4.23 -8.766 -11.078 1 94.75 10 ILE B CA 1
ATOM 1989 C C . ILE B 1 10 ? 3.471 -7.918 -10.062 1 94.75 10 ILE B C 1
ATOM 1991 O O . ILE B 1 10 ? 3.23 -6.73 -10.289 1 94.75 10 ILE B O 1
ATOM 1995 N N . VAL B 1 11 ? 3.127 -8.531 -8.953 1 96.69 11 VAL B N 1
ATOM 1996 C CA . VAL B 1 11 ? 2.443 -7.805 -7.887 1 96.69 11 VAL B CA 1
ATOM 1997 C C . VAL B 1 11 ? 3.35 -6.699 -7.355 1 96.69 11 VAL B C 1
ATOM 1999 O O . VAL B 1 11 ? 2.9 -5.57 -7.141 1 96.69 11 VAL B O 1
ATOM 2002 N N . LEU B 1 12 ? 4.551 -7.004 -7.168 1 97.31 12 LEU B N 1
ATOM 2003 C CA . LEU B 1 12 ? 5.516 -6.043 -6.645 1 97.31 12 LEU B CA 1
ATOM 2004 C C . LEU B 1 12 ? 5.645 -4.84 -7.57 1 97.31 12 LEU B C 1
ATOM 2006 O O . LEU B 1 12 ? 5.652 -3.695 -7.113 1 97.31 12 LEU B O 1
ATOM 2010 N N . VAL B 1 13 ? 5.715 -5.113 -8.859 1 97.25 13 VAL B N 1
ATOM 2011 C CA . VAL B 1 13 ? 5.816 -4.039 -9.836 1 97.25 13 VAL B CA 1
ATOM 2012 C C . VAL B 1 13 ? 4.539 -3.203 -9.82 1 97.25 13 VAL B C 1
ATOM 2014 O O . VAL B 1 13 ? 4.594 -1.972 -9.844 1 97.25 13 VAL B O 1
ATOM 2017 N N . GLY B 1 14 ? 3.412 -3.826 -9.789 1 97.19 14 GLY B N 1
ATOM 2018 C CA . GLY B 1 14 ? 2.146 -3.113 -9.719 1 97.19 14 GLY B CA 1
ATOM 2019 C C . GLY B 1 14 ? 2.035 -2.203 -8.516 1 97.19 14 GLY B C 1
ATOM 2020 O O . GLY B 1 14 ? 1.636 -1.044 -8.641 1 97.19 14 GLY B O 1
ATOM 2021 N N . ILE B 1 15 ? 2.373 -2.727 -7.379 1 97.19 15 ILE B N 1
ATOM 2022 C CA . ILE B 1 15 ? 2.365 -1.946 -6.148 1 97.19 15 ILE B CA 1
ATOM 2023 C C . ILE B 1 15 ? 3.373 -0.804 -6.25 1 97.19 15 ILE B C 1
ATOM 2025 O O . ILE B 1 15 ? 3.1 0.314 -5.809 1 97.19 15 ILE B O 1
ATOM 2029 N N . GLY B 1 16 ? 4.52 -1.132 -6.812 1 97.44 16 GLY B N 1
ATOM 2030 C CA . GLY B 1 16 ? 5.52 -0.099 -7.02 1 97.44 16 GLY B CA 1
ATOM 2031 C C . GLY B 1 16 ? 5.008 1.077 -7.828 1 97.44 16 GLY B C 1
ATOM 2032 O O . GLY B 1 16 ? 5.277 2.232 -7.492 1 97.44 16 GLY B O 1
ATOM 2033 N N . VAL B 1 17 ? 4.336 0.806 -8.883 1 97 17 VAL B N 1
ATOM 2034 C CA . VAL B 1 17 ? 3.771 1.854 -9.727 1 97 17 VAL B CA 1
ATOM 2035 C C . VAL B 1 17 ? 2.805 2.709 -8.906 1 97 17 VAL B C 1
ATOM 2037 O O . VAL B 1 17 ? 2.879 3.939 -8.93 1 97 17 VAL B O 1
ATOM 2040 N N . LEU B 1 18 ? 1.984 2.07 -8.18 1 95.5 18 LEU B N 1
ATOM 2041 C CA . LEU B 1 18 ? 1.012 2.773 -7.352 1 95.5 18 LEU B CA 1
ATOM 2042 C C . LEU B 1 18 ? 1.711 3.643 -6.312 1 95.5 18 LEU B C 1
ATOM 2044 O O . LEU B 1 18 ? 1.346 4.805 -6.125 1 95.5 18 LEU B O 1
ATOM 2048 N N . LEU B 1 19 ? 2.674 3.104 -5.688 1 94.94 19 LEU B N 1
ATOM 2049 C CA . LEU B 1 19 ? 3.404 3.832 -4.656 1 94.94 19 LEU B CA 1
ATOM 2050 C C . LEU B 1 19 ? 4.18 5 -5.258 1 94.94 19 LEU B C 1
ATOM 2052 O O . LEU B 1 19 ? 4.305 6.055 -4.633 1 94.94 19 LEU B O 1
ATOM 2056 N N . SER B 1 20 ? 4.711 4.75 -6.453 1 96.75 20 SER B N 1
ATOM 2057 C CA . SER B 1 20 ? 5.418 5.828 -7.137 1 96.75 20 SER B CA 1
ATOM 2058 C C . SER B 1 20 ? 4.488 7.004 -7.422 1 96.75 20 SER B C 1
ATOM 2060 O O . SER B 1 20 ? 4.848 8.156 -7.176 1 96.75 20 SER B O 1
ATOM 2062 N N . ILE B 1 21 ? 3.338 6.754 -7.863 1 94.31 21 ILE B N 1
ATOM 2063 C CA . ILE B 1 21 ? 2.35 7.789 -8.156 1 94.31 21 ILE B CA 1
ATOM 2064 C C . ILE B 1 21 ? 1.935 8.492 -6.871 1 94.31 21 ILE B C 1
ATOM 2066 O O . ILE B 1 21 ? 1.919 9.719 -6.805 1 94.31 21 ILE B O 1
ATOM 2070 N N . ALA B 1 22 ? 1.646 7.727 -5.855 1 92.5 22 ALA B N 1
ATOM 2071 C CA . ALA B 1 22 ? 1.217 8.273 -4.574 1 92.5 22 ALA B CA 1
ATOM 2072 C C . ALA B 1 22 ? 2.305 9.156 -3.965 1 92.5 22 ALA B C 1
ATOM 2074 O O . ALA B 1 22 ? 2.02 10.242 -3.451 1 92.5 22 ALA B O 1
ATOM 2075 N N . ALA B 1 23 ? 3.502 8.68 -4.016 1 94.25 23 ALA B N 1
ATOM 2076 C CA . ALA B 1 23 ? 4.617 9.438 -3.453 1 94.25 23 ALA B CA 1
ATOM 2077 C C . ALA B 1 23 ? 4.84 10.742 -4.215 1 94.25 23 ALA B C 1
ATOM 2079 O O . ALA B 1 23 ? 5.105 11.781 -3.611 1 94.25 23 ALA B O 1
ATOM 2080 N N . PHE B 1 24 ? 4.715 10.656 -5.48 1 94.94 24 PHE B N 1
ATOM 2081 C CA . PHE B 1 24 ? 4.891 11.852 -6.305 1 94.94 24 PHE B CA 1
ATOM 2082 C C . PHE B 1 24 ? 3.793 12.867 -6.02 1 94.94 24 PHE B C 1
ATOM 2084 O O . PHE B 1 24 ? 4.07 14.062 -5.867 1 94.94 24 PHE B O 1
ATOM 2091 N N . LEU B 1 25 ? 2.605 12.453 -5.918 1 91.31 25 LEU B N 1
ATOM 2092 C CA . LEU B 1 25 ? 1.486 13.344 -5.641 1 91.31 25 LEU B CA 1
ATOM 2093 C C . LEU B 1 25 ? 1.6 13.945 -4.242 1 91.31 25 LEU B C 1
ATOM 2095 O O . LEU B 1 25 ? 1.285 15.117 -4.035 1 91.31 25 LEU B O 1
ATOM 2099 N N . THR B 1 2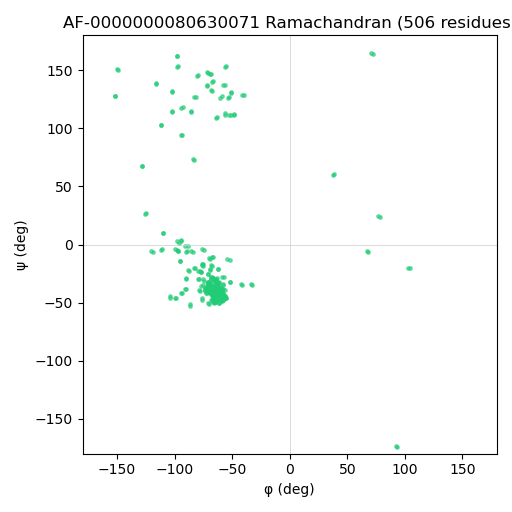6 ? 1.997 13.125 -3.338 1 91.31 26 THR B N 1
ATOM 2100 C CA . THR B 1 26 ? 2.176 13.625 -1.978 1 91.31 26 THR B CA 1
ATOM 2101 C C . THR B 1 26 ? 3.287 14.672 -1.925 1 91.31 26 THR B C 1
ATOM 2103 O O . THR B 1 26 ? 3.164 15.68 -1.231 1 91.31 26 THR B O 1
ATOM 2106 N N . TRP B 1 27 ? 4.348 14.383 -2.666 1 93.31 27 TRP B N 1
ATOM 2107 C CA . TRP B 1 27 ? 5.438 15.352 -2.738 1 93.31 27 TRP B CA 1
ATOM 2108 C C . TRP B 1 27 ? 4.953 16.672 -3.326 1 93.31 27 TRP B C 1
ATOM 2110 O O . TRP B 1 27 ? 5.293 17.75 -2.824 1 93.31 27 TRP B O 1
ATOM 2120 N N . ARG B 1 28 ? 4.168 16.625 -4.312 1 90.44 28 ARG B N 1
ATOM 2121 C CA . ARG B 1 28 ? 3.635 17.828 -4.941 1 90.44 28 ARG B CA 1
ATOM 2122 C C . ARG B 1 28 ? 2.734 18.594 -3.98 1 90.44 28 ARG B C 1
ATOM 2124 O O . ARG B 1 28 ? 2.67 19.828 -4.027 1 90.44 28 ARG B O 1
ATOM 2131 N N . ALA B 1 29 ? 2.061 17.891 -3.094 1 86.5 29 ALA B N 1
ATOM 2132 C CA . ALA B 1 29 ? 1.155 18.5 -2.125 1 86.5 29 ALA B CA 1
ATOM 2133 C C . ALA B 1 29 ? 1.929 19.109 -0.957 1 86.5 29 ALA B C 1
ATOM 2135 O O . ALA B 1 29 ? 1.464 20.062 -0.321 1 86.5 29 ALA B O 1
ATOM 2136 N N . HIS B 1 30 ? 3.045 18.469 -0.723 1 89.56 30 HIS B N 1
ATOM 2137 C CA . HIS B 1 30 ? 3.855 18.922 0.407 1 89.56 30 HIS B CA 1
ATOM 2138 C C . HIS B 1 30 ? 5.301 19.172 -0.014 1 89.56 30 HIS B C 1
ATOM 2140 O O . HIS B 1 30 ? 6.223 18.562 0.538 1 89.56 30 HIS B O 1
ATOM 2146 N N . ARG B 1 31 ? 5.5 20.156 -0.815 1 90.44 31 ARG B N 1
ATOM 2147 C CA . ARG B 1 31 ? 6.785 20.406 -1.453 1 90.44 31 ARG B CA 1
ATOM 2148 C C . ARG B 1 31 ? 7.828 20.859 -0.432 1 90.44 31 ARG B C 1
ATOM 2150 O O . ARG B 1 31 ? 9.031 20.75 -0.677 1 90.44 31 ARG B O 1
ATOM 2157 N N . HIS B 1 32 ? 7.316 21.359 0.705 1 90.19 32 HIS B N 1
ATOM 2158 C CA . HIS B 1 32 ? 8.25 21.844 1.714 1 90.19 32 HIS B CA 1
ATOM 2159 C C . HIS B 1 32 ? 8.906 20.688 2.461 1 90.19 32 HIS B C 1
ATOM 2161 O O . HIS B 1 32 ? 9.914 20.891 3.143 1 90.19 32 HIS B O 1
ATOM 2167 N N . ILE B 1 33 ? 8.352 19.531 2.371 1 92.81 33 ILE B N 1
ATOM 2168 C CA . ILE B 1 33 ? 8.945 18.344 2.961 1 92.81 33 ILE B CA 1
ATOM 2169 C C . ILE B 1 33 ? 9.789 17.609 1.915 1 92.81 33 ILE B C 1
ATOM 2171 O O . ILE B 1 33 ? 9.289 16.734 1.212 1 92.81 33 ILE B O 1
ATOM 2175 N N . THR B 1 34 ? 11.039 17.859 1.866 1 94.69 34 THR B N 1
ATOM 2176 C CA . THR B 1 34 ? 11.938 17.422 0.808 1 94.69 34 THR B CA 1
ATOM 2177 C C . THR B 1 34 ? 12.117 15.906 0.85 1 94.69 34 THR B C 1
ATOM 2179 O O . THR B 1 34 ? 12.43 15.289 -0.168 1 94.69 34 THR B O 1
ATOM 2182 N N . ALA B 1 35 ? 11.984 15.297 2.014 1 95.75 35 ALA B N 1
ATOM 2183 C CA . ALA B 1 35 ? 12.086 13.852 2.176 1 95.75 35 ALA B CA 1
ATOM 2184 C C . ALA B 1 35 ? 11.172 13.125 1.198 1 95.75 35 ALA B C 1
ATOM 2186 O O . ALA B 1 35 ? 11.516 12.055 0.691 1 95.75 35 ALA B O 1
ATOM 2187 N N . LEU B 1 36 ? 10.062 13.719 0.88 1 95.94 36 LEU B N 1
ATOM 2188 C CA . LEU B 1 36 ? 9.062 13.094 0.014 1 95.94 36 LEU B CA 1
ATOM 2189 C C . LEU B 1 36 ? 9.594 12.969 -1.413 1 95.94 36 LEU B C 1
ATOM 2191 O O . LEU B 1 36 ? 9.242 12.031 -2.127 1 95.94 36 LEU B O 1
ATOM 2195 N N . ALA B 1 37 ? 10.453 13.844 -1.823 1 97.12 37 ALA B N 1
ATOM 2196 C CA . ALA B 1 37 ? 11.062 13.758 -3.148 1 97.12 37 ALA B CA 1
ATOM 2197 C C . ALA B 1 37 ? 11.992 12.547 -3.248 1 97.12 37 ALA B C 1
ATOM 2199 O O . ALA B 1 37 ? 11.992 11.844 -4.262 1 97.12 37 ALA B O 1
ATOM 2200 N N . TYR B 1 38 ? 12.758 12.312 -2.203 1 97.88 38 TYR B N 1
ATOM 2201 C CA . TYR B 1 38 ? 13.633 11.148 -2.156 1 97.88 38 TYR B CA 1
ATOM 2202 C C . TYR B 1 38 ? 12.828 9.852 -2.207 1 97.88 38 TYR B C 1
ATOM 2204 O O . TYR B 1 38 ? 13.172 8.93 -2.943 1 97.88 38 TYR B O 1
ATOM 2212 N N . TRP B 1 39 ? 11.773 9.875 -1.475 1 97.19 39 TRP B N 1
ATOM 2213 C CA . TRP B 1 39 ? 10.953 8.672 -1.406 1 97.19 39 TRP B CA 1
ATOM 2214 C C . TRP B 1 39 ? 10.227 8.438 -2.727 1 97.19 39 TRP B C 1
ATOM 2216 O O . TRP B 1 39 ? 10.086 7.293 -3.168 1 97.19 39 TRP B O 1
ATOM 2226 N N . ALA B 1 40 ? 9.797 9.492 -3.383 1 97.5 40 ALA B N 1
ATOM 2227 C CA . ALA B 1 40 ? 9.18 9.367 -4.699 1 97.5 40 ALA B CA 1
ATOM 2228 C C . ALA B 1 40 ? 10.18 8.836 -5.723 1 97.5 40 ALA B C 1
ATOM 2230 O O . ALA B 1 40 ? 9.867 7.945 -6.512 1 97.5 40 ALA B O 1
ATOM 2231 N N . GLY B 1 41 ? 11.336 9.414 -5.707 1 98.12 41 GLY B N 1
ATOM 2232 C CA . GLY B 1 41 ? 12.391 8.922 -6.586 1 98.12 41 GLY B CA 1
ATOM 2233 C C . GLY B 1 41 ? 12.758 7.473 -6.328 1 98.12 41 GLY B C 1
ATOM 2234 O O . GLY B 1 41 ? 12.953 6.703 -7.273 1 98.12 41 GLY B O 1
ATOM 2235 N N . GLY B 1 42 ? 12.891 7.113 -5.09 1 98.44 42 GLY B N 1
ATOM 2236 C CA . GLY B 1 42 ? 13.188 5.734 -4.727 1 98.44 42 GLY B CA 1
ATOM 2237 C C . GLY B 1 42 ? 12.125 4.758 -5.191 1 98.44 42 GLY B C 1
ATOM 2238 O O . GLY B 1 42 ? 12.445 3.705 -5.75 1 98.44 42 GLY B O 1
ATOM 2239 N N . ALA B 1 43 ? 10.883 5.121 -4.949 1 97.75 43 ALA B N 1
ATOM 2240 C CA . ALA B 1 43 ? 9.781 4.266 -5.379 1 97.75 43 ALA B CA 1
ATOM 2241 C C . ALA B 1 43 ? 9.812 4.047 -6.887 1 97.75 43 ALA B C 1
ATOM 2243 O O . ALA B 1 43 ? 9.617 2.928 -7.363 1 97.75 43 ALA B O 1
ATOM 2244 N N . LEU B 1 44 ? 10.078 5.094 -7.613 1 98.25 44 LEU B N 1
ATOM 2245 C CA . LEU B 1 44 ? 10.109 5.012 -9.07 1 98.25 44 LEU B CA 1
ATOM 2246 C C . LEU B 1 44 ? 11.258 4.121 -9.539 1 98.25 44 LEU B C 1
ATOM 2248 O O . LEU B 1 44 ? 11.062 3.23 -10.367 1 98.25 44 LEU B O 1
ATOM 2252 N N . LEU B 1 45 ? 12.414 4.367 -9.039 1 98.62 45 LEU B N 1
ATOM 2253 C CA . LEU B 1 45 ? 13.586 3.605 -9.453 1 98.62 45 LEU B CA 1
ATOM 2254 C C . LEU B 1 45 ? 13.43 2.133 -9.094 1 98.62 45 LEU B C 1
ATOM 2256 O O . LEU B 1 45 ? 13.789 1.256 -9.883 1 98.62 45 LEU B O 1
ATOM 2260 N N . GLY B 1 46 ? 12.93 1.898 -7.906 1 97.88 46 GLY B N 1
ATOM 2261 C CA . GLY B 1 46 ? 12.68 0.522 -7.512 1 97.88 46 GLY B CA 1
ATOM 2262 C C . GLY B 1 46 ? 11.703 -0.194 -8.422 1 97.88 46 GLY B C 1
ATOM 2263 O O . GLY B 1 46 ? 11.914 -1.356 -8.773 1 97.88 46 GLY B O 1
ATOM 2264 N N . THR B 1 47 ? 10.648 0.508 -8.773 1 98.19 47 THR B N 1
ATOM 2265 C CA . THR B 1 47 ? 9.633 -0.051 -9.656 1 98.19 47 THR B CA 1
ATOM 2266 C C . THR B 1 47 ? 10.234 -0.388 -11.023 1 98.19 47 THR B C 1
ATOM 2268 O O . THR B 1 47 ? 10.031 -1.487 -11.539 1 98.19 47 THR B O 1
ATOM 2271 N N . VAL B 1 48 ? 10.984 0.474 -11.562 1 97.94 48 VAL B N 1
ATOM 2272 C CA . VAL B 1 48 ? 11.617 0.252 -12.859 1 97.94 48 VAL B CA 1
ATOM 2273 C C . VAL B 1 48 ? 12.609 -0.904 -12.758 1 97.94 48 VAL B C 1
ATOM 2275 O O . VAL B 1 48 ? 12.656 -1.766 -13.641 1 97.94 48 VAL B O 1
ATOM 2278 N N . GLY B 1 49 ? 13.391 -0.927 -11.719 1 97.56 49 GLY B N 1
ATOM 2279 C CA . GLY B 1 49 ? 14.336 -2.012 -11.508 1 97.56 49 GLY B CA 1
ATOM 2280 C C . GLY B 1 49 ? 13.672 -3.375 -11.438 1 97.56 49 GLY B C 1
ATOM 2281 O O . GLY B 1 49 ? 14.117 -4.32 -12.086 1 97.56 49 GLY B O 1
ATOM 2282 N N . MET B 1 50 ? 12.625 -3.422 -10.664 1 95.56 50 MET B N 1
ATOM 2283 C CA . MET B 1 50 ? 11.922 -4.688 -10.508 1 95.56 50 MET B CA 1
ATOM 2284 C C . MET B 1 50 ? 11.203 -5.074 -11.805 1 95.56 50 MET B C 1
ATOM 2286 O O . MET B 1 50 ? 11.102 -6.258 -12.125 1 95.56 50 MET B O 1
ATOM 2290 N N . ALA B 1 51 ? 10.711 -4.09 -12.531 1 96 51 ALA B N 1
ATOM 2291 C CA . ALA B 1 51 ? 10.109 -4.375 -13.828 1 96 51 ALA B CA 1
ATOM 2292 C C . ALA B 1 51 ? 11.125 -4.992 -14.789 1 96 51 ALA B C 1
ATOM 2294 O O . ALA B 1 51 ? 10.773 -5.867 -15.586 1 96 51 ALA B O 1
ATOM 2295 N N . MET B 1 52 ? 12.344 -4.617 -14.664 1 95.06 52 MET B N 1
ATOM 2296 C CA . MET B 1 52 ? 13.398 -5.133 -15.531 1 95.06 52 MET B CA 1
ATOM 2297 C C . MET B 1 52 ? 13.703 -6.594 -15.203 1 95.06 52 MET B C 1
ATOM 2299 O O . MET B 1 52 ? 14.211 -7.328 -16.047 1 95.06 52 MET B O 1
ATOM 2303 N N . VAL B 1 53 ? 13.422 -6.984 -13.992 1 89.31 53 VAL B N 1
ATOM 2304 C CA . VAL B 1 53 ? 13.633 -8.375 -13.602 1 89.31 53 VAL B CA 1
ATOM 2305 C C . VAL B 1 53 ? 12.75 -9.289 -14.445 1 89.31 53 VAL B C 1
ATOM 2307 O O . VAL B 1 53 ? 13.141 -10.414 -14.766 1 89.31 53 VAL B O 1
ATOM 2310 N N . THR B 1 54 ? 11.539 -8.797 -14.828 1 85.56 54 THR B N 1
ATOM 2311 C CA . THR B 1 54 ? 10.641 -9.594 -15.656 1 85.56 54 THR B CA 1
ATOM 2312 C C . THR B 1 54 ? 11.227 -9.789 -17.062 1 85.56 54 THR B C 1
ATOM 2314 O O . THR B 1 54 ? 10.766 -10.648 -17.812 1 85.56 54 THR B O 1
ATOM 2317 N N . ALA B 1 55 ? 12.219 -9.102 -17.344 1 87.19 55 ALA B N 1
ATOM 2318 C CA . ALA B 1 55 ? 12.844 -9.18 -18.672 1 87.19 55 ALA B CA 1
ATOM 2319 C C . ALA B 1 55 ? 14.031 -10.133 -18.656 1 87.19 55 ALA B C 1
ATOM 2321 O O . ALA B 1 55 ? 14.695 -10.312 -19.672 1 87.19 55 ALA B O 1
ATOM 2322 N N . TYR B 1 56 ? 14.156 -10.656 -17.438 1 82.06 56 TYR B N 1
ATOM 2323 C CA . TYR B 1 56 ? 15.219 -11.656 -17.375 1 82.06 56 TYR B CA 1
ATOM 2324 C C . TYR B 1 56 ? 14.938 -12.789 -18.359 1 82.06 56 TYR B C 1
ATOM 2326 O O . TYR B 1 56 ? 13.828 -13.32 -18.406 1 82.06 56 TYR B O 1
ATOM 2334 N N . GLY B 1 57 ? 15.898 -13.141 -19.234 1 81.25 57 GLY B N 1
ATOM 2335 C CA . GLY B 1 57 ? 15.727 -14.164 -20.25 1 81.25 57 GLY B CA 1
ATOM 2336 C C . GLY B 1 57 ? 15.492 -13.602 -21.641 1 81.25 57 GLY B C 1
ATOM 2337 O O . GLY B 1 57 ? 15.641 -14.305 -22.641 1 81.25 57 GLY B O 1
ATOM 2338 N N . VAL B 1 58 ? 15.062 -12.312 -21.609 1 85.5 58 VAL B N 1
ATOM 2339 C CA . VAL B 1 58 ? 14.781 -11.68 -22.891 1 85.5 58 VAL B CA 1
ATOM 2340 C C . VAL B 1 58 ? 15.969 -10.812 -23.312 1 85.5 58 VAL B C 1
ATOM 2342 O O . VAL B 1 58 ? 16.422 -10.883 -24.453 1 85.5 58 VAL B O 1
ATOM 2345 N N . TRP B 1 59 ? 16.469 -10.047 -22.406 1 88.06 59 TRP B N 1
ATOM 2346 C CA . TRP B 1 59 ? 17.594 -9.148 -22.656 1 88.06 59 TRP B CA 1
ATOM 2347 C C . TRP B 1 59 ? 18.906 -9.773 -22.188 1 88.06 59 TRP B C 1
ATOM 2349 O O . TRP B 1 59 ? 18.906 -10.688 -21.375 1 88.06 59 TRP B O 1
ATOM 2359 N N . PRO B 1 60 ? 19.953 -9.367 -22.812 1 90.75 60 PRO B N 1
ATOM 2360 C CA . PRO B 1 60 ? 21.234 -9.891 -22.375 1 90.75 60 PRO B CA 1
ATOM 2361 C C . PRO B 1 60 ? 21.469 -9.719 -20.875 1 90.75 60 PRO B C 1
ATOM 2363 O O . PRO B 1 60 ? 21.328 -8.609 -20.344 1 90.75 60 PRO B O 1
ATOM 2366 N N . PRO B 1 61 ? 21.766 -10.742 -20.266 1 88.25 61 PRO B N 1
ATOM 2367 C CA . PRO B 1 61 ? 21.938 -10.711 -18.812 1 88.25 61 PRO B CA 1
ATOM 2368 C C . PRO B 1 61 ? 23.016 -9.719 -18.359 1 88.25 61 PRO B C 1
ATOM 2370 O O . PRO B 1 61 ? 22.875 -9.094 -17.312 1 88.25 61 PRO B O 1
ATOM 2373 N N . ALA B 1 62 ? 24.031 -9.578 -19.156 1 89.25 62 ALA B N 1
ATOM 2374 C CA . ALA B 1 62 ? 25.156 -8.727 -18.797 1 89.25 62 ALA B CA 1
ATOM 2375 C C . ALA B 1 62 ? 24.719 -7.273 -18.641 1 89.25 62 ALA B C 1
ATOM 2377 O O . ALA B 1 62 ? 25.344 -6.496 -17.922 1 89.25 62 ALA B O 1
ATOM 2378 N N . ALA B 1 63 ? 23.625 -6.965 -19.234 1 90.62 63 ALA B N 1
ATOM 2379 C CA . ALA B 1 63 ? 23.156 -5.586 -19.172 1 90.62 63 ALA B CA 1
ATOM 2380 C C . ALA B 1 63 ? 21.984 -5.449 -18.188 1 90.62 63 ALA B C 1
ATOM 2382 O O . ALA B 1 63 ? 22 -4.559 -17.344 1 90.62 63 ALA B O 1
ATOM 2383 N N . VAL B 1 64 ? 21.094 -6.34 -18.25 1 92.81 64 VAL B N 1
ATOM 2384 C CA . VAL B 1 64 ? 19.828 -6.184 -17.547 1 92.81 64 VAL B CA 1
ATOM 2385 C C . VAL B 1 64 ? 20.031 -6.461 -16.062 1 92.81 64 VAL B C 1
ATOM 2387 O O . VAL B 1 64 ? 19.438 -5.793 -15.203 1 92.81 64 VAL B O 1
ATOM 2390 N N . VAL B 1 65 ? 20.875 -7.375 -15.703 1 93.19 65 VAL B N 1
ATOM 2391 C CA . VAL B 1 65 ? 21.047 -7.793 -14.312 1 93.19 65 VAL B CA 1
ATOM 2392 C C . VAL B 1 65 ? 21.719 -6.676 -13.516 1 93.19 65 VAL B C 1
ATOM 2394 O O . VAL B 1 65 ? 21.172 -6.223 -12.5 1 93.19 65 VAL B O 1
ATOM 2397 N N . PRO B 1 66 ? 22.844 -6.141 -14 1 94.5 66 PRO B N 1
ATOM 2398 C CA . PRO B 1 66 ? 23.453 -5.055 -13.234 1 94.5 66 PRO B CA 1
ATOM 2399 C C . PRO B 1 66 ? 22.578 -3.805 -13.172 1 94.5 66 PRO B C 1
ATOM 2401 O O . PRO B 1 66 ? 22.531 -3.131 -12.141 1 94.5 66 PRO B O 1
ATOM 2404 N N . LEU B 1 67 ? 21.922 -3.539 -14.227 1 95.81 67 LEU B N 1
ATOM 2405 C CA . LEU B 1 67 ? 21.094 -2.332 -14.273 1 95.81 67 LEU B CA 1
ATOM 2406 C C . LEU B 1 67 ? 19.906 -2.445 -13.328 1 95.81 67 LEU B C 1
ATOM 2408 O O . LEU B 1 67 ? 19.609 -1.507 -12.578 1 95.81 67 LEU B O 1
ATOM 2412 N N . SER B 1 68 ? 19.234 -3.518 -13.367 1 96.25 68 SER B N 1
ATOM 2413 C CA . SER B 1 68 ? 18.109 -3.723 -12.477 1 96.25 68 SER B CA 1
ATOM 2414 C C . SER B 1 68 ? 18.547 -3.66 -11.016 1 96.25 68 SER B C 1
ATOM 2416 O O . SER B 1 68 ? 17.875 -3.021 -10.195 1 96.25 68 SER B O 1
ATOM 2418 N N . ASN B 1 69 ? 19.656 -4.195 -10.672 1 95.94 69 ASN B N 1
ATOM 2419 C CA . ASN B 1 69 ? 20.156 -4.188 -9.305 1 95.94 69 ASN B CA 1
ATOM 2420 C C . ASN B 1 69 ? 20.594 -2.789 -8.883 1 95.94 69 ASN B C 1
ATOM 2422 O O . ASN B 1 69 ? 20.406 -2.395 -7.73 1 95.94 69 ASN B O 1
ATOM 2426 N N . ALA B 1 70 ? 21.156 -2.145 -9.805 1 97.75 70 ALA B N 1
ATOM 2427 C CA . ALA B 1 70 ? 21.562 -0.777 -9.508 1 97.75 70 ALA B CA 1
ATOM 2428 C C . ALA B 1 70 ? 20.359 0.098 -9.156 1 97.75 70 ALA B C 1
ATOM 2430 O O . ALA B 1 70 ? 20.438 0.915 -8.234 1 97.75 70 ALA B O 1
ATOM 2431 N N . LEU B 1 71 ? 19.344 -0.064 -9.914 1 98.38 71 LEU B N 1
ATOM 2432 C CA . LEU B 1 71 ? 18.125 0.709 -9.664 1 98.38 71 LEU B CA 1
ATOM 2433 C C . LEU B 1 71 ? 17.516 0.346 -8.312 1 98.38 71 LEU B C 1
ATOM 2435 O O . LEU B 1 71 ? 17.062 1.224 -7.574 1 98.38 71 LEU B O 1
ATOM 2439 N N . VAL B 1 72 ? 17.547 -0.874 -7.965 1 97.56 72 VAL B N 1
ATOM 2440 C CA . VAL B 1 72 ? 17.031 -1.315 -6.668 1 97.56 72 VAL B CA 1
ATOM 2441 C C . VAL B 1 72 ? 17.922 -0.766 -5.555 1 97.56 72 VAL B C 1
ATOM 2443 O O . VAL B 1 72 ? 17.438 -0.267 -4.543 1 97.56 72 VAL B O 1
ATOM 2446 N N . ALA B 1 73 ? 19.234 -0.867 -5.762 1 98 73 ALA B N 1
ATOM 2447 C CA . ALA B 1 73 ? 20.172 -0.306 -4.785 1 98 73 ALA B CA 1
ATOM 2448 C C . ALA B 1 73 ? 19.922 1.188 -4.594 1 98 73 ALA B C 1
ATOM 2450 O O . ALA B 1 73 ? 19.938 1.686 -3.467 1 98 73 ALA B O 1
ATOM 2451 N N . ALA B 1 74 ? 19.719 1.854 -5.672 1 98.56 74 ALA B N 1
ATOM 2452 C CA . ALA B 1 74 ? 19.453 3.287 -5.617 1 98.56 74 ALA B CA 1
ATOM 2453 C C . ALA B 1 74 ? 18.188 3.578 -4.809 1 98.56 74 ALA B C 1
ATOM 2455 O O . ALA B 1 74 ? 18.109 4.598 -4.121 1 98.56 74 ALA B O 1
ATOM 2456 N N . THR B 1 75 ? 17.219 2.723 -4.938 1 98.56 75 THR B N 1
ATOM 2457 C CA . THR B 1 75 ? 15.992 2.867 -4.156 1 98.56 75 THR B CA 1
ATOM 2458 C C . THR B 1 75 ? 16.297 2.889 -2.664 1 98.56 75 THR B C 1
ATOM 2460 O O . THR B 1 75 ? 15.812 3.756 -1.937 1 98.56 75 THR B O 1
ATOM 2463 N N . TYR B 1 76 ? 17.109 2.025 -2.201 1 98.56 76 TYR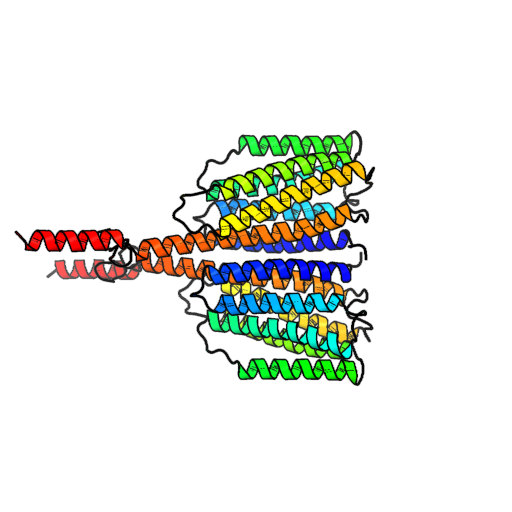 B N 1
ATOM 2464 C CA . TYR B 1 76 ? 17.422 1.941 -0.78 1 98.56 76 TYR B CA 1
ATOM 2465 C C . TYR B 1 76 ? 18.266 3.137 -0.337 1 98.56 76 TYR B C 1
ATOM 2467 O O . TYR B 1 76 ? 18.109 3.629 0.782 1 98.56 76 TYR B O 1
ATOM 2475 N N . ILE B 1 77 ? 19.109 3.586 -1.193 1 98.62 77 ILE B N 1
ATOM 2476 C CA . ILE B 1 77 ? 19.906 4.77 -0.888 1 98.62 77 ILE B CA 1
ATOM 2477 C C . ILE B 1 77 ? 19 5.988 -0.762 1 98.62 77 ILE B C 1
ATOM 2479 O O . ILE B 1 77 ? 19.109 6.762 0.192 1 98.62 77 ILE B O 1
ATOM 2483 N N . LEU B 1 78 ? 18.109 6.117 -1.693 1 98.44 78 LEU B N 1
ATOM 2484 C CA . LEU B 1 78 ? 17.203 7.25 -1.661 1 98.44 78 LEU B CA 1
ATOM 2485 C C . LEU B 1 78 ? 16.266 7.164 -0.454 1 98.44 78 LEU B C 1
ATOM 2487 O O . LEU B 1 78 ? 15.906 8.188 0.125 1 98.44 78 LEU B O 1
ATOM 2491 N N . ASN B 1 79 ? 15.812 5.973 -0.096 1 97.88 79 ASN B N 1
ATOM 2492 C CA . ASN B 1 79 ? 15.023 5.82 1.121 1 97.88 79 ASN B CA 1
ATOM 2493 C C . ASN B 1 79 ? 15.781 6.32 2.348 1 97.88 79 ASN B C 1
ATOM 2495 O O . ASN B 1 79 ? 15.211 7.02 3.191 1 97.88 79 ASN B O 1
ATOM 2499 N N . TRP B 1 80 ? 17.062 5.945 2.422 1 97.81 80 TRP B N 1
ATOM 2500 C CA . TRP B 1 80 ? 17.891 6.398 3.529 1 97.81 80 TRP B CA 1
ATOM 2501 C C . TRP B 1 80 ? 18.078 7.914 3.486 1 97.81 80 TRP B C 1
ATOM 2503 O O . TRP B 1 80 ? 17.984 8.586 4.52 1 97.81 80 TRP B O 1
ATOM 2513 N N . PHE B 1 81 ? 18.328 8.484 2.295 1 97.94 81 PHE B N 1
ATOM 2514 C CA . PHE B 1 81 ? 18.438 9.93 2.139 1 97.94 81 PHE B CA 1
ATOM 2515 C C . PHE B 1 81 ? 17.141 10.617 2.584 1 97.94 81 PHE B C 1
ATOM 2517 O O . PHE B 1 81 ? 17.188 11.688 3.197 1 97.94 81 PHE B O 1
ATOM 2524 N N . GLY B 1 82 ? 16.031 10 2.246 1 97.06 82 GLY B N 1
ATOM 2525 C CA . GLY B 1 82 ? 14.758 10.547 2.695 1 97.06 82 GLY B CA 1
ATOM 2526 C C . GLY B 1 82 ? 14.625 10.586 4.207 1 97.06 82 GLY B C 1
ATOM 2527 O O . GLY B 1 82 ? 14.125 11.562 4.77 1 97.06 82 GLY B O 1
ATOM 2528 N N . VAL B 1 83 ? 15.031 9.57 4.824 1 96.12 83 VAL B N 1
ATOM 2529 C CA . VAL B 1 83 ? 14.992 9.5 6.281 1 96.12 83 VAL B CA 1
ATOM 2530 C C . VAL B 1 83 ? 15.844 10.625 6.879 1 96.12 83 VAL B C 1
ATOM 2532 O O . VAL B 1 83 ? 15.406 11.32 7.793 1 96.12 83 VAL B O 1
ATOM 2535 N N . ARG B 1 84 ? 17.031 10.805 6.312 1 95.19 84 ARG B N 1
ATOM 2536 C CA . ARG B 1 84 ? 17.906 11.859 6.801 1 95.19 84 ARG B CA 1
ATOM 2537 C C . ARG B 1 84 ? 17.312 13.242 6.535 1 95.19 84 ARG B C 1
ATOM 2539 O O . ARG B 1 84 ? 17.359 14.117 7.402 1 95.19 84 ARG B O 1
ATOM 2546 N N . SER B 1 85 ? 16.828 13.367 5.391 1 94.81 85 SER B N 1
ATOM 2547 C CA . SER B 1 85 ? 16.203 14.633 5.031 1 94.81 85 SER B CA 1
ATOM 2548 C C . SER B 1 85 ? 15.031 14.961 5.965 1 94.81 85 SER B C 1
ATOM 2550 O O . SER B 1 85 ? 14.859 16.109 6.363 1 94.81 85 SER B O 1
ATOM 2552 N N . PHE B 1 86 ? 14.258 13.977 6.293 1 93.19 86 PHE B N 1
ATOM 2553 C CA . PHE B 1 86 ? 13.117 14.164 7.184 1 93.19 86 PHE B CA 1
ATOM 2554 C C . PHE B 1 86 ? 13.578 14.617 8.562 1 93.19 86 PHE B C 1
ATOM 2556 O O . PHE B 1 86 ? 12.883 15.383 9.234 1 93.19 86 PHE B O 1
ATOM 2563 N N . ALA B 1 87 ? 14.688 14.18 8.953 1 89.5 87 ALA B N 1
ATOM 2564 C CA . ALA B 1 87 ? 15.258 14.523 10.258 1 89.5 87 ALA B CA 1
ATOM 2565 C C . ALA B 1 87 ? 16 15.852 10.195 1 89.5 87 ALA B C 1
ATOM 2567 O O . ALA B 1 87 ? 16.547 16.312 11.203 1 89.5 87 ALA B O 1
ATOM 2568 N N . GLY B 1 88 ? 16.125 16.375 9.008 1 90.38 88 GLY B N 1
ATOM 2569 C CA . GLY B 1 88 ? 16.859 17.625 8.859 1 90.38 88 GLY B CA 1
ATOM 2570 C C . GLY B 1 88 ? 18.359 17.438 8.898 1 90.38 88 GLY B C 1
ATOM 2571 O O . GLY B 1 88 ? 19.094 18.375 9.258 1 90.38 88 GLY B O 1
ATOM 2572 N N . ARG B 1 89 ? 18.781 16.281 8.578 1 93.19 89 ARG B N 1
ATOM 2573 C CA . ARG B 1 89 ? 20.203 15.984 8.609 1 93.19 89 ARG B CA 1
ATOM 2574 C C . ARG B 1 89 ? 20.828 16.109 7.219 1 93.19 89 ARG B C 1
ATOM 2576 O O . ARG B 1 89 ? 20.109 16.078 6.215 1 93.19 89 ARG B O 1
ATOM 2583 N N . SER B 1 90 ? 22.172 16.219 7.191 1 95.5 90 SER B N 1
ATOM 2584 C CA . SER B 1 90 ? 22.875 16.344 5.922 1 95.5 90 SER B CA 1
ATOM 2585 C C . SER B 1 90 ? 22.812 15.039 5.133 1 95.5 90 SER B C 1
ATOM 2587 O O . SER B 1 90 ? 22.781 13.953 5.715 1 95.5 90 SER B O 1
ATOM 2589 N N . ILE B 1 91 ? 22.766 15.141 3.877 1 97.31 91 ILE B N 1
ATOM 2590 C CA . ILE B 1 91 ? 22.688 14.008 2.967 1 97.31 91 ILE B CA 1
ATOM 2591 C C . ILE B 1 91 ? 24.078 13.594 2.52 1 97.31 91 ILE B C 1
ATOM 2593 O O . ILE B 1 91 ? 24.797 14.375 1.879 1 97.31 91 ILE B O 1
ATOM 2597 N N . PRO B 1 92 ? 24.5 12.43 2.807 1 96.62 92 PRO B N 1
ATOM 2598 C CA . PRO B 1 92 ? 25.844 11.977 2.395 1 96.62 92 PRO B CA 1
ATOM 2599 C C . PRO B 1 92 ? 25.859 11.445 0.964 1 96.62 92 PRO B C 1
ATOM 2601 O O . PRO B 1 92 ? 26.125 10.258 0.75 1 96.62 92 PRO B O 1
ATOM 2604 N N . TRP B 1 93 ? 25.781 12.266 -0.007 1 96.38 93 TRP B N 1
ATOM 2605 C CA . TRP B 1 93 ? 25.625 11.875 -1.405 1 96.38 93 TRP B CA 1
ATOM 2606 C C . TRP B 1 93 ? 26.859 11.117 -1.896 1 96.38 93 TRP B C 1
ATOM 2608 O O . TRP B 1 93 ? 26.734 10.18 -2.691 1 96.38 93 TRP B O 1
ATOM 2618 N N . ARG B 1 94 ? 28.062 11.469 -1.456 1 97.12 94 ARG B N 1
ATOM 2619 C CA . ARG B 1 94 ? 29.297 10.805 -1.899 1 97.12 94 ARG B CA 1
ATOM 2620 C C . ARG B 1 94 ? 29.312 9.352 -1.445 1 97.12 94 ARG B C 1
ATOM 2622 O O . ARG B 1 94 ? 29.703 8.461 -2.207 1 97.12 94 ARG B O 1
ATOM 2629 N N . PHE B 1 95 ? 28.938 9.203 -0.261 1 96.5 95 PHE B N 1
ATOM 2630 C CA . PHE B 1 95 ? 28.875 7.84 0.262 1 96.5 95 PHE B CA 1
ATOM 2631 C C . PHE B 1 95 ? 27.844 7.016 -0.482 1 96.5 95 PHE B C 1
ATOM 2633 O O . PHE B 1 95 ? 28.078 5.859 -0.823 1 96.5 95 PHE B O 1
ATOM 2640 N N . GLY B 1 96 ? 26.656 7.586 -0.71 1 97.5 96 GLY B N 1
ATOM 2641 C CA . GLY B 1 96 ? 25.609 6.895 -1.446 1 97.5 96 GLY B CA 1
ATOM 2642 C C . GLY B 1 96 ? 26.031 6.484 -2.844 1 97.5 96 GLY B C 1
ATOM 2643 O O . GLY B 1 96 ? 25.797 5.348 -3.26 1 97.5 96 GLY B O 1
ATOM 2644 N N . MET B 1 97 ? 26.672 7.363 -3.508 1 97.44 97 MET B N 1
ATOM 2645 C CA . MET B 1 97 ? 27.125 7.086 -4.871 1 97.44 97 MET B CA 1
ATOM 2646 C C . MET B 1 97 ? 28.234 6.039 -4.879 1 97.44 97 MET B C 1
ATOM 2648 O O . MET B 1 97 ? 28.281 5.191 -5.773 1 97.44 97 MET B O 1
ATOM 2652 N N . ALA B 1 98 ? 29.094 6.129 -3.914 1 97.94 98 ALA B N 1
ATOM 2653 C CA . ALA B 1 98 ? 30.156 5.133 -3.799 1 97.94 98 ALA B CA 1
ATOM 2654 C C . ALA B 1 98 ? 29.562 3.742 -3.551 1 97.94 98 ALA B C 1
ATOM 2656 O O . ALA B 1 98 ? 30.016 2.764 -4.156 1 97.94 98 ALA B O 1
ATOM 2657 N N . LEU B 1 99 ? 28.672 3.697 -2.672 1 97.69 99 LEU B N 1
ATOM 2658 C CA . LEU B 1 99 ? 28.031 2.424 -2.365 1 97.69 99 LEU B CA 1
ATOM 2659 C C . LEU B 1 99 ? 27.312 1.869 -3.59 1 97.69 99 LEU B C 1
ATOM 2661 O O . LEU B 1 99 ? 27.391 0.67 -3.869 1 97.69 99 LEU B O 1
ATOM 2665 N N . LEU B 1 100 ? 26.594 2.736 -4.293 1 98.31 100 LEU B N 1
ATOM 2666 C CA . LEU B 1 100 ? 25.922 2.34 -5.527 1 98.31 100 LEU B CA 1
ATOM 2667 C C . LEU B 1 100 ? 26.922 1.755 -6.52 1 98.31 100 LEU B C 1
ATOM 2669 O O . LEU B 1 100 ? 26.656 0.711 -7.125 1 98.31 100 LEU B O 1
ATOM 2673 N N . ALA B 1 101 ? 28.031 2.408 -6.637 1 97.94 101 ALA B N 1
ATOM 2674 C CA . ALA B 1 101 ? 29.078 1.967 -7.566 1 97.94 101 ALA B CA 1
ATOM 2675 C C . ALA B 1 101 ? 29.641 0.606 -7.16 1 97.94 101 ALA B C 1
ATOM 2677 O O . ALA B 1 101 ? 29.812 -0.277 -8.008 1 97.94 101 ALA B O 1
ATOM 2678 N N . VAL B 1 102 ? 29.891 0.409 -5.934 1 97.56 102 VAL B N 1
ATOM 2679 C CA . VAL B 1 102 ? 30.484 -0.826 -5.426 1 97.56 102 VAL B CA 1
ATOM 2680 C C . VAL B 1 102 ? 29.5 -1.983 -5.625 1 97.56 102 VAL B C 1
ATOM 2682 O O . VAL B 1 102 ? 29.891 -3.059 -6.086 1 97.56 102 VAL B O 1
ATOM 2685 N N . LEU B 1 103 ? 28.25 -1.785 -5.262 1 97.44 103 LEU B N 1
ATOM 2686 C CA . LEU B 1 103 ? 27.25 -2.83 -5.418 1 97.44 103 LEU B CA 1
ATOM 2687 C C . LEU B 1 103 ? 27.047 -3.18 -6.887 1 97.44 103 LEU B C 1
ATOM 2689 O O . LEU B 1 103 ? 26.984 -4.359 -7.246 1 97.44 103 LEU B O 1
ATOM 2693 N N . THR B 1 104 ? 26.984 -2.111 -7.707 1 96.88 104 THR B N 1
ATOM 2694 C CA . THR B 1 104 ? 26.797 -2.324 -9.141 1 96.88 104 THR B CA 1
ATOM 2695 C C . THR B 1 104 ? 27.984 -3.061 -9.75 1 96.88 104 THR B C 1
ATOM 2697 O O . THR B 1 104 ? 27.797 -3.984 -10.539 1 96.88 104 THR B O 1
ATOM 2700 N N . ALA B 1 105 ? 29.172 -2.688 -9.383 1 95.69 105 ALA B N 1
ATOM 2701 C CA . ALA B 1 105 ? 30.375 -3.342 -9.867 1 95.69 105 ALA B CA 1
ATOM 2702 C C . ALA B 1 105 ? 30.438 -4.797 -9.414 1 95.69 105 ALA B C 1
ATOM 2704 O O . ALA B 1 105 ? 30.844 -5.676 -10.172 1 95.69 105 ALA B O 1
ATOM 2705 N N . GLY B 1 106 ? 30.094 -5.043 -8.164 1 95.12 106 GLY B N 1
ATOM 2706 C CA . GLY B 1 106 ? 30.047 -6.406 -7.656 1 95.12 106 GLY B CA 1
ATOM 2707 C C . GLY B 1 106 ? 29.094 -7.293 -8.43 1 95.12 106 GLY B C 1
ATOM 2708 O O . GLY B 1 106 ? 29.438 -8.422 -8.789 1 95.12 106 GLY B O 1
ATOM 2709 N N . ILE B 1 107 ? 27.938 -6.762 -8.711 1 94.62 107 ILE B N 1
ATOM 2710 C CA . ILE B 1 107 ? 26.938 -7.508 -9.469 1 94.62 107 ILE B CA 1
ATOM 2711 C C . ILE B 1 107 ? 27.453 -7.773 -10.883 1 94.62 107 ILE B C 1
ATOM 2713 O O . ILE B 1 107 ? 27.359 -8.898 -11.383 1 94.62 107 ILE B O 1
ATOM 2717 N N . ALA B 1 108 ? 27.984 -6.73 -11.477 1 93.31 108 ALA B N 1
ATOM 2718 C CA . ALA B 1 108 ? 28.516 -6.867 -12.836 1 93.31 108 ALA B CA 1
ATOM 2719 C C . ALA B 1 108 ? 29.609 -7.938 -12.898 1 93.31 108 ALA B C 1
ATOM 2721 O O . ALA B 1 108 ? 29.656 -8.734 -13.836 1 93.31 108 ALA B O 1
ATOM 2722 N N . TRP B 1 109 ? 30.422 -8.039 -11.922 1 92.25 109 TRP B N 1
ATOM 2723 C CA . TRP B 1 109 ? 31.5 -9.023 -11.859 1 92.25 109 TRP B CA 1
ATOM 2724 C C . TRP B 1 109 ? 30.953 -10.438 -11.82 1 92.25 109 TRP B C 1
ATOM 2726 O O . TRP B 1 109 ? 31.391 -11.312 -12.57 1 92.25 109 TRP B O 1
ATOM 2736 N N . PHE B 1 110 ? 29.922 -10.602 -11.109 1 92 110 PHE B N 1
ATOM 2737 C CA . PHE B 1 110 ? 29.422 -11.953 -10.891 1 92 110 PHE B CA 1
ATOM 2738 C C . PHE B 1 110 ? 28.422 -12.344 -11.969 1 92 110 PHE B C 1
ATOM 2740 O O . PHE B 1 110 ? 27.906 -13.461 -11.977 1 92 110 PHE B O 1
ATOM 2747 N N . VAL B 1 111 ? 28.078 -11.383 -12.805 1 88.94 111 VAL B N 1
ATOM 2748 C CA . VAL B 1 111 ? 27.281 -11.742 -13.977 1 88.94 111 VAL B CA 1
ATOM 2749 C C . VAL B 1 111 ? 28.203 -12.086 -15.141 1 88.94 111 VAL B C 1
ATOM 2751 O O . VAL B 1 111 ? 27.953 -13.047 -15.883 1 88.94 111 VAL B O 1
ATOM 2754 N N . VAL B 1 112 ? 29.266 -11.391 -15.297 1 86.94 112 VAL B N 1
ATOM 2755 C CA . VAL B 1 112 ? 30.109 -11.492 -16.484 1 86.94 112 VAL B CA 1
ATOM 2756 C C . VAL B 1 112 ? 31.234 -12.5 -16.234 1 86.94 112 VAL B C 1
ATOM 2758 O O . VAL B 1 112 ? 31.531 -13.328 -17.109 1 86.94 112 VAL B O 1
ATOM 2761 N N . ALA B 1 113 ? 31.812 -12.469 -15.094 1 86.56 113 ALA B N 1
ATOM 2762 C CA . ALA B 1 113 ? 33 -13.266 -14.859 1 86.56 113 ALA B CA 1
ATOM 2763 C C . ALA B 1 113 ? 32.656 -14.68 -14.406 1 86.56 113 ALA B C 1
ATOM 2765 O O . ALA B 1 113 ? 33.125 -15.664 -14.984 1 86.56 113 ALA B O 1
ATOM 2766 N N . THR B 1 114 ? 31.828 -14.961 -13.414 1 84.19 114 THR B N 1
ATOM 2767 C CA . THR B 1 114 ? 31.625 -16.281 -12.812 1 84.19 114 THR B CA 1
ATOM 2768 C C . THR B 1 114 ? 30.172 -16.719 -12.945 1 84.19 114 THR B C 1
ATOM 2770 O O . THR B 1 114 ? 29.844 -17.891 -12.758 1 84.19 114 THR B O 1
ATOM 2773 N N . ASN B 1 115 ? 29.344 -15.836 -13.445 1 85.38 115 ASN B N 1
ATOM 2774 C CA . ASN B 1 115 ? 27.922 -16.078 -13.516 1 85.38 115 ASN B CA 1
ATOM 2775 C C . ASN B 1 115 ? 27.406 -16.828 -12.289 1 85.38 115 ASN B C 1
ATOM 2777 O O . ASN B 1 115 ? 26.906 -17.938 -12.398 1 85.38 115 ASN B O 1
ATOM 2781 N N . ASP B 1 116 ? 27.531 -16.328 -11.117 1 90.38 116 ASP B N 1
ATOM 2782 C CA . ASP B 1 116 ? 27.141 -16.891 -9.82 1 90.38 116 ASP B CA 1
ATOM 2783 C C . ASP B 1 116 ? 25.984 -16.109 -9.211 1 90.38 116 ASP B C 1
ATOM 2785 O O . ASP B 1 116 ? 26.188 -15.055 -8.617 1 90.38 116 ASP B O 1
ATOM 2789 N N . VAL B 1 117 ? 24.844 -16.688 -9.32 1 88.31 117 VAL B N 1
ATOM 2790 C CA . VAL B 1 117 ? 23.625 -16.031 -8.852 1 88.31 117 VAL B CA 1
ATOM 2791 C C . VAL B 1 117 ? 23.656 -15.922 -7.328 1 88.31 117 VAL B C 1
ATOM 2793 O O . VAL B 1 117 ? 23.234 -14.906 -6.766 1 88.31 117 VAL B O 1
ATOM 2796 N N . THR B 1 118 ? 24.156 -16.891 -6.652 1 90.5 118 THR B N 1
ATOM 2797 C CA . THR B 1 118 ? 24.25 -16.891 -5.195 1 90.5 118 THR B CA 1
ATOM 2798 C C . THR B 1 118 ? 25.109 -15.727 -4.711 1 90.5 118 THR B C 1
ATOM 2800 O O . THR B 1 118 ? 24.719 -15.008 -3.787 1 90.5 118 THR B O 1
ATOM 2803 N N . ALA B 1 119 ? 26.219 -15.531 -5.367 1 91.56 119 ALA B N 1
ATOM 2804 C CA . ALA B 1 119 ? 27.109 -14.445 -4.996 1 91.56 119 ALA B CA 1
ATOM 2805 C C . ALA B 1 119 ? 26.438 -13.086 -5.195 1 91.56 119 ALA B C 1
ATOM 2807 O O . ALA B 1 119 ? 26.609 -12.18 -4.379 1 91.56 119 ALA B O 1
ATOM 2808 N N . ARG B 1 120 ? 25.719 -12.945 -6.215 1 92.94 120 ARG B N 1
ATOM 2809 C CA . ARG B 1 120 ? 25 -11.703 -6.488 1 92.94 120 ARG B CA 1
ATOM 2810 C C . ARG B 1 120 ? 23.953 -11.43 -5.414 1 92.94 120 ARG B C 1
ATOM 2812 O O . ARG B 1 120 ? 23.812 -10.289 -4.953 1 92.94 120 ARG B O 1
ATOM 2819 N N . VAL B 1 121 ? 23.281 -12.469 -5 1 92.25 121 VAL B N 1
ATOM 2820 C CA . VAL B 1 121 ? 22.281 -12.336 -3.953 1 92.25 121 VAL B CA 1
ATOM 2821 C C . VAL B 1 121 ? 22.938 -11.914 -2.646 1 92.25 121 VAL B C 1
ATOM 2823 O O . VAL B 1 121 ? 22.438 -11.031 -1.947 1 92.25 121 VAL B O 1
ATOM 2826 N N . LEU B 1 122 ? 24.047 -12.461 -2.359 1 94.06 122 LEU B N 1
ATOM 2827 C CA . LEU B 1 122 ? 24.734 -12.164 -1.108 1 94.06 122 LEU B CA 1
ATOM 2828 C C . LEU B 1 122 ? 25.219 -10.719 -1.081 1 94.06 122 LEU B C 1
ATOM 2830 O O . LEU B 1 122 ? 25.078 -10.031 -0.07 1 94.06 122 LEU B O 1
ATOM 2834 N N . ILE B 1 123 ? 25.75 -10.219 -2.123 1 95.31 123 ILE B N 1
ATOM 2835 C CA . ILE B 1 123 ? 26.266 -8.859 -2.207 1 95.31 123 ILE B CA 1
ATOM 2836 C C . ILE B 1 123 ? 25.125 -7.863 -2.07 1 95.31 123 ILE B C 1
ATOM 2838 O O . ILE B 1 123 ? 25.203 -6.922 -1.281 1 95.31 123 ILE B O 1
ATOM 2842 N N . MET B 1 124 ? 24.109 -8.094 -2.816 1 96 124 MET B N 1
ATOM 2843 C CA . MET B 1 124 ? 22.969 -7.191 -2.76 1 96 124 MET B CA 1
ATOM 2844 C C . MET B 1 124 ? 22.297 -7.242 -1.39 1 96 124 MET B C 1
ATOM 2846 O O . MET B 1 124 ? 21.859 -6.215 -0.871 1 96 124 MET B O 1
ATOM 2850 N N . SER B 1 125 ? 22.188 -8.438 -0.818 1 97.12 125 SER B N 1
ATOM 2851 C CA . SER B 1 125 ? 21.594 -8.578 0.507 1 97.12 125 SER B CA 1
ATOM 2852 C C . SER B 1 125 ? 22.375 -7.797 1.554 1 97.12 125 SER B C 1
ATOM 2854 O O . SER B 1 125 ? 21.797 -7.18 2.445 1 97.12 125 SER B O 1
ATOM 2856 N N . ALA B 1 126 ? 23.672 -7.836 1.431 1 97.12 126 ALA B N 1
ATOM 2857 C CA . ALA B 1 126 ? 24.516 -7.09 2.367 1 97.12 126 ALA B CA 1
ATOM 2858 C C . ALA B 1 126 ? 24.234 -5.59 2.271 1 97.12 126 ALA B C 1
ATOM 2860 O O . ALA B 1 126 ? 24.094 -4.914 3.291 1 97.12 126 ALA B O 1
ATOM 2861 N N . GLY B 1 127 ? 24.188 -5.059 1.048 1 97.81 127 GLY B N 1
ATOM 2862 C CA . GLY B 1 127 ? 23.875 -3.654 0.836 1 97.81 127 GLY B CA 1
ATOM 2863 C C . GLY B 1 127 ? 22.5 -3.262 1.34 1 97.81 127 GLY B C 1
ATOM 2864 O O . GLY B 1 127 ? 22.359 -2.264 2.047 1 97.81 127 GLY B O 1
ATOM 2865 N N . ILE B 1 128 ? 21.547 -4.051 1.025 1 98 128 ILE B N 1
ATOM 2866 C CA . ILE B 1 128 ? 20.156 -3.785 1.39 1 98 128 ILE B CA 1
ATOM 2867 C C . ILE B 1 128 ? 20 -3.852 2.906 1 98 128 ILE B C 1
ATOM 2869 O O . ILE B 1 128 ? 19.375 -2.982 3.51 1 98 128 ILE B O 1
ATOM 2873 N N . THR B 1 129 ? 20.578 -4.887 3.504 1 98.56 129 THR B N 1
ATOM 2874 C CA . THR B 1 129 ? 20.516 -5.031 4.953 1 98.56 129 THR B CA 1
ATOM 2875 C C . THR B 1 129 ? 21.172 -3.828 5.641 1 98.56 129 THR B C 1
ATOM 2877 O O . THR B 1 129 ? 20.578 -3.242 6.555 1 98.56 129 THR B O 1
ATOM 2880 N N . GLY B 1 130 ? 22.312 -3.451 5.188 1 98.25 130 GLY B N 1
ATOM 2881 C CA . GLY B 1 130 ? 23.031 -2.328 5.777 1 98.25 130 GLY B CA 1
ATOM 2882 C C . GLY B 1 130 ? 22.266 -1.022 5.684 1 98.25 130 GLY B C 1
ATOM 2883 O O . GLY B 1 130 ? 22.109 -0.312 6.676 1 98.25 130 GLY B O 1
ATOM 2884 N N . LEU B 1 131 ? 21.797 -0.704 4.52 1 98.25 131 LEU B N 1
ATOM 2885 C CA . LEU B 1 131 ? 21.078 0.547 4.293 1 98.25 131 LEU B CA 1
ATOM 2886 C C . LEU B 1 131 ? 19.766 0.564 5.062 1 98.25 131 LEU B C 1
ATOM 2888 O O . LEU B 1 131 ? 19.359 1.606 5.582 1 98.25 131 LEU B O 1
ATOM 2892 N N . SER B 1 132 ? 19.078 -0.572 5.113 1 98.38 132 SER B N 1
ATOM 2893 C CA . SER B 1 132 ? 17.828 -0.672 5.859 1 98.38 132 SER B CA 1
ATOM 2894 C C . SER B 1 132 ? 18.062 -0.506 7.355 1 98.38 132 SER B C 1
ATOM 2896 O O . SER B 1 132 ? 17.266 0.124 8.055 1 98.38 132 SER B O 1
ATOM 2898 N N . LEU B 1 133 ? 19.156 -1.062 7.844 1 98 133 LEU B N 1
ATOM 2899 C CA . LEU B 1 133 ? 19.5 -0.906 9.258 1 98 133 LEU B CA 1
ATOM 2900 C C . LEU B 1 133 ? 19.828 0.548 9.578 1 98 133 LEU B C 1
ATOM 2902 O O . LEU B 1 133 ? 19.422 1.062 10.625 1 98 133 LEU B O 1
ATOM 2906 N N . LEU B 1 134 ? 20.578 1.182 8.711 1 96.88 134 LEU B N 1
ATOM 2907 C CA . LEU B 1 134 ? 20.906 2.59 8.906 1 96.88 134 LEU B CA 1
ATOM 2908 C C . LEU B 1 134 ? 19.641 3.438 8.969 1 96.88 134 LEU B C 1
ATOM 2910 O O . LEU B 1 134 ? 19.516 4.293 9.852 1 96.88 134 LEU B O 1
ATOM 2914 N N . ALA B 1 135 ? 18.734 3.182 8.047 1 97.19 135 ALA B N 1
ATOM 2915 C CA . ALA B 1 135 ? 17.453 3.906 8.039 1 97.19 135 ALA B CA 1
ATOM 2916 C C . ALA B 1 135 ? 16.672 3.645 9.32 1 97.19 135 ALA B C 1
ATOM 2918 O O . ALA B 1 135 ? 16.125 4.574 9.922 1 97.19 135 ALA B O 1
ATOM 2919 N N . ALA B 1 136 ? 16.625 2.393 9.727 1 97.69 136 ALA B N 1
ATOM 2920 C CA . ALA B 1 136 ? 15.914 2.016 10.938 1 97.69 136 ALA B CA 1
ATOM 2921 C C . ALA B 1 136 ? 16.484 2.734 12.164 1 97.69 136 ALA B C 1
ATOM 2923 O O . ALA B 1 136 ? 15.734 3.311 12.953 1 97.69 136 ALA B O 1
ATOM 2924 N N . LEU B 1 137 ? 17.766 2.76 12.305 1 95.38 137 LEU B N 1
ATOM 2925 C CA . LEU B 1 137 ? 18.438 3.342 13.469 1 95.38 137 LEU B CA 1
ATOM 2926 C C . LEU B 1 137 ? 18.266 4.859 13.484 1 95.38 137 LEU B C 1
ATOM 2928 O O . LEU B 1 137 ? 18 5.445 14.531 1 95.38 137 LEU B O 1
ATOM 2932 N N . GLU B 1 138 ? 18.406 5.441 12.344 1 94.5 138 GLU B N 1
ATOM 2933 C CA . GLU B 1 138 ? 18.266 6.895 12.281 1 94.5 138 GLU B CA 1
ATOM 2934 C C . GLU B 1 138 ? 16.844 7.336 12.547 1 94.5 138 GLU B C 1
ATOM 2936 O O . GLU B 1 138 ? 16.609 8.367 13.18 1 94.5 138 GLU B O 1
ATOM 2941 N N . LEU B 1 139 ? 15.914 6.574 12.07 1 93.5 139 LEU B N 1
ATOM 2942 C CA . LEU B 1 139 ? 14.516 6.887 12.367 1 93.5 139 LEU B CA 1
ATOM 2943 C C . LEU B 1 139 ? 14.211 6.688 13.844 1 93.5 139 LEU B C 1
ATOM 2945 O O . LEU B 1 139 ? 13.5 7.488 14.453 1 93.5 139 LEU B O 1
ATOM 2949 N N . TRP B 1 140 ? 14.781 5.648 14.375 1 91.62 140 TRP B N 1
ATOM 2950 C CA . TRP B 1 140 ? 14.492 5.297 15.766 1 91.62 140 TRP B CA 1
ATOM 2951 C C . TRP B 1 140 ? 15.008 6.367 16.719 1 91.62 140 TRP B C 1
ATOM 2953 O O . TRP B 1 140 ? 14.359 6.688 17.719 1 91.62 140 TRP B O 1
ATOM 2963 N N . TRP B 1 141 ? 16.016 7.008 16.391 1 87.38 141 TRP B N 1
ATOM 2964 C CA . TRP B 1 141 ? 16.656 7.934 17.312 1 87.38 141 TRP B CA 1
ATOM 2965 C C . TRP B 1 141 ? 16.453 9.375 16.859 1 87.38 141 TRP B C 1
ATOM 2967 O O . TRP B 1 141 ? 17.031 10.305 17.438 1 87.38 141 TRP B O 1
ATOM 2977 N N . MET B 1 142 ? 15.625 9.5 15.906 1 80.12 142 MET B N 1
ATOM 2978 C CA . MET B 1 142 ? 15.359 10.836 15.375 1 80.12 142 MET B CA 1
ATOM 2979 C C . MET B 1 142 ? 14.555 11.664 16.359 1 80.12 142 MET B C 1
ATOM 2981 O O . MET B 1 142 ? 13.617 11.156 16.984 1 80.12 142 MET B O 1
ATOM 2985 N N . GLY B 1 143 ? 14.852 13.078 16.312 1 68.81 143 GLY B N 1
ATOM 2986 C CA . GLY B 1 143 ? 14.039 14.195 16.766 1 68.81 143 GLY B CA 1
ATOM 2987 C C . GLY B 1 143 ? 13.938 14.289 18.266 1 68.81 143 GLY B C 1
ATOM 2988 O O . GLY B 1 143 ? 14.328 13.367 18.984 1 68.81 143 GLY B O 1
ATOM 2989 N N . PRO B 1 144 ? 13.477 15.492 18.547 1 61.81 144 PRO B N 1
ATOM 2990 C CA . PRO B 1 144 ? 13.305 15.812 19.969 1 61.81 144 PRO B CA 1
ATOM 2991 C C . PRO B 1 144 ? 12.203 14.984 20.625 1 61.81 144 PRO B C 1
ATOM 2993 O O . PRO B 1 144 ? 11.281 14.531 19.953 1 61.81 144 PRO B O 1
ATOM 2996 N N . ALA B 1 145 ? 12.406 14.586 21.781 1 55.78 145 ALA B N 1
ATOM 2997 C CA . ALA B 1 145 ? 11.547 13.75 22.609 1 55.78 145 ALA B CA 1
ATOM 2998 C C . ALA B 1 145 ? 10.148 14.344 22.719 1 55.78 145 ALA B C 1
ATOM 3000 O O . ALA B 1 145 ? 9.188 13.633 23.016 1 55.78 145 ALA B O 1
ATOM 3001 N N . ASP B 1 146 ? 9.906 15.578 22.328 1 57.06 146 ASP B N 1
ATOM 3002 C CA . ASP B 1 146 ? 8.648 16.219 22.672 1 57.06 146 ASP B CA 1
ATOM 3003 C C . ASP B 1 146 ? 7.617 16.078 21.562 1 57.06 146 ASP B C 1
ATOM 3005 O O . ASP B 1 146 ? 6.512 16.609 21.656 1 57.06 146 ASP B O 1
ATOM 3009 N N . ARG B 1 147 ? 7.871 15.375 20.5 1 63.94 147 ARG B N 1
ATOM 3010 C CA . ARG B 1 147 ? 6.883 15.211 19.438 1 63.94 147 ARG B CA 1
ATOM 3011 C C . ARG B 1 147 ? 6.469 13.75 19.297 1 63.94 147 ARG B C 1
ATOM 3013 O O . ARG B 1 147 ? 7.27 12.844 19.547 1 63.94 147 ARG B O 1
ATOM 3020 N N . PRO B 1 148 ? 5.152 13.648 19.109 1 66.5 148 PRO B N 1
ATOM 3021 C CA . PRO B 1 148 ? 4.734 12.266 18.859 1 66.5 148 PRO B CA 1
ATOM 3022 C C . PRO B 1 148 ? 5.551 11.602 17.75 1 66.5 148 PRO B C 1
ATOM 3024 O O . PRO B 1 148 ? 5.875 12.25 16.75 1 66.5 148 PRO B O 1
ATOM 3027 N N . ARG B 1 149 ? 6.023 10.414 18.078 1 82.56 149 ARG B N 1
ATOM 3028 C CA . ARG B 1 149 ? 6.938 9.727 17.172 1 82.56 149 ARG B CA 1
ATOM 3029 C C . ARG B 1 149 ? 6.422 8.336 16.828 1 82.56 149 ARG B C 1
ATOM 3031 O O . ARG B 1 149 ? 7.207 7.426 16.547 1 82.56 149 ARG B O 1
ATOM 3038 N N . ARG B 1 150 ? 5.137 8.18 16.891 1 86.62 150 ARG B N 1
ATOM 3039 C CA . ARG B 1 150 ? 4.594 6.84 16.703 1 86.62 150 ARG B CA 1
ATOM 3040 C C . ARG B 1 150 ? 4.828 6.359 15.273 1 86.62 150 ARG B C 1
ATOM 3042 O O . ARG B 1 150 ? 5.324 5.25 15.062 1 86.62 150 ARG B O 1
ATOM 3049 N N . ALA B 1 151 ? 4.48 7.203 14.305 1 89.88 151 ALA B N 1
ATOM 3050 C CA . ALA B 1 151 ? 4.66 6.82 12.906 1 89.88 151 ALA B CA 1
ATOM 3051 C C . ALA B 1 151 ? 6.133 6.566 12.594 1 89.88 151 ALA B C 1
ATOM 3053 O O . ALA B 1 151 ? 6.461 5.637 11.852 1 89.88 151 ALA B O 1
ATOM 3054 N N . GLN B 1 152 ? 6.961 7.359 13.172 1 91.44 152 GLN B N 1
ATOM 3055 C CA . GLN B 1 152 ? 8.398 7.215 12.969 1 91.44 152 GLN B CA 1
ATOM 3056 C C . GLN B 1 152 ? 8.898 5.883 13.516 1 91.44 152 GLN B C 1
ATOM 3058 O O . GLN B 1 152 ? 9.688 5.191 12.867 1 91.44 152 GLN B O 1
ATOM 3063 N N . ARG B 1 153 ? 8.469 5.547 14.695 1 92.75 153 ARG B N 1
ATOM 3064 C CA . ARG B 1 153 ? 8.891 4.305 15.336 1 92.75 153 ARG B CA 1
ATOM 3065 C C . ARG B 1 153 ? 8.383 3.09 14.57 1 92.75 153 ARG B C 1
ATOM 3067 O O . ARG B 1 153 ? 9.102 2.1 14.414 1 92.75 153 ARG B O 1
ATOM 3074 N N . VAL B 1 154 ? 7.191 3.207 14.133 1 93.5 154 VAL B N 1
ATOM 3075 C CA . VAL B 1 154 ? 6.617 2.105 13.367 1 93.5 154 VAL B CA 1
ATOM 3076 C C . VAL B 1 154 ? 7.379 1.934 12.055 1 93.5 154 VAL B C 1
ATOM 3078 O O . VAL B 1 154 ? 7.707 0.812 11.656 1 93.5 154 VAL B O 1
ATOM 3081 N N . THR B 1 155 ? 7.66 2.994 11.383 1 95.56 155 THR B N 1
ATOM 3082 C CA . THR B 1 155 ? 8.414 2.939 10.133 1 95.56 155 THR B CA 1
ATOM 3083 C C . THR B 1 155 ? 9.805 2.363 10.367 1 95.56 155 THR B C 1
ATOM 3085 O O . THR B 1 155 ? 10.289 1.561 9.57 1 95.56 155 THR B O 1
ATOM 3088 N N . ALA B 1 156 ? 10.445 2.736 11.484 1 96.81 156 ALA B N 1
ATOM 3089 C CA . ALA B 1 156 ? 11.742 2.184 11.867 1 96.81 156 ALA B CA 1
ATOM 3090 C C . ALA B 1 156 ? 11.672 0.669 12.031 1 96.81 156 ALA B C 1
ATOM 3092 O O . ALA B 1 156 ? 12.555 -0.056 11.578 1 96.81 156 ALA B O 1
ATOM 3093 N N . LEU B 1 157 ? 10.625 0.227 12.625 1 96.69 157 LEU B N 1
ATOM 3094 C CA . LEU B 1 157 ? 10.445 -1.202 12.859 1 96.69 157 LEU B CA 1
ATOM 3095 C C . LEU B 1 157 ? 10.258 -1.947 11.539 1 96.69 157 LEU B C 1
ATOM 3097 O O . LEU B 1 157 ? 10.719 -3.084 11.398 1 96.69 157 LEU B O 1
ATOM 3101 N N . VAL B 1 158 ? 9.57 -1.351 10.602 1 97.44 158 VAL B N 1
ATOM 3102 C CA . VAL B 1 158 ? 9.398 -1.965 9.289 1 97.44 158 VAL B CA 1
ATOM 3103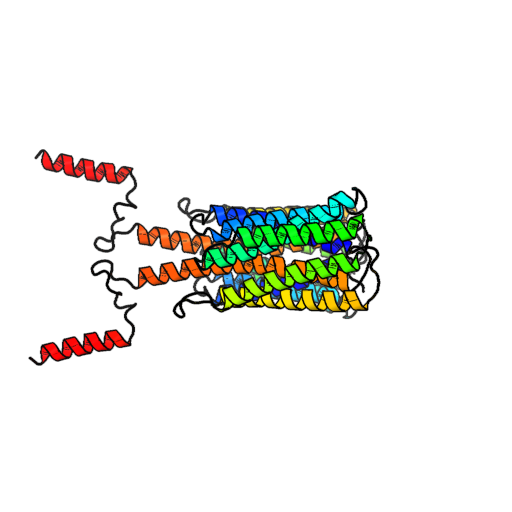 C C . VAL B 1 158 ? 10.75 -2.096 8.594 1 97.44 158 VAL B C 1
ATOM 3105 O O . VAL B 1 158 ? 11.055 -3.139 8.008 1 97.44 158 VAL B O 1
ATOM 3108 N N . PHE B 1 159 ? 11.562 -1.061 8.68 1 98.38 159 PHE B N 1
ATOM 3109 C CA . PHE B 1 159 ? 12.898 -1.128 8.109 1 98.38 159 PHE B CA 1
ATOM 3110 C C . PHE B 1 159 ? 13.719 -2.219 8.781 1 98.38 159 PHE B C 1
ATOM 3112 O O . PHE B 1 159 ? 14.438 -2.965 8.117 1 98.38 159 PHE B O 1
ATOM 3119 N N . LEU B 1 160 ? 13.617 -2.312 10.062 1 98.44 160 LEU B N 1
ATOM 3120 C CA . LEU B 1 160 ? 14.375 -3.307 10.82 1 98.44 160 LEU B CA 1
ATOM 3121 C C . LEU B 1 160 ? 13.938 -4.719 10.438 1 98.44 160 LEU B C 1
ATOM 3123 O O . LEU B 1 160 ? 14.773 -5.594 10.219 1 98.44 160 LEU B O 1
ATOM 3127 N N . ALA B 1 161 ? 12.672 -4.914 10.422 1 98.25 161 ALA B N 1
ATOM 3128 C CA . ALA B 1 161 ? 12.141 -6.219 10.039 1 98.25 161 ALA B CA 1
ATOM 3129 C C . ALA B 1 161 ? 12.609 -6.617 8.641 1 98.25 161 ALA B C 1
ATOM 3131 O O . ALA B 1 161 ? 12.969 -7.773 8.406 1 98.25 161 ALA B O 1
ATOM 3132 N N . HIS B 1 162 ? 12.594 -5.668 7.738 1 98.38 162 HIS B N 1
ATOM 3133 C CA . HIS B 1 162 ? 13.078 -5.91 6.383 1 98.38 162 HIS B CA 1
ATOM 3134 C C . HIS B 1 162 ? 14.555 -6.289 6.383 1 98.38 162 HIS B C 1
ATOM 3136 O O . HIS B 1 162 ? 14.953 -7.246 5.715 1 98.38 162 HIS B O 1
ATOM 3142 N N . ALA B 1 163 ? 15.328 -5.539 7.125 1 98.62 163 ALA B N 1
ATOM 314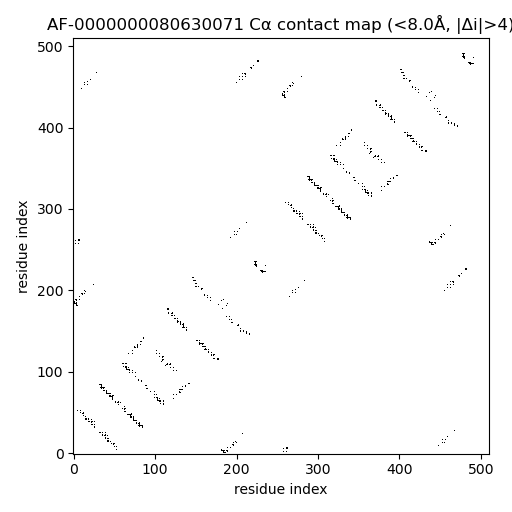3 C CA . ALA B 1 163 ? 16.75 -5.809 7.211 1 98.62 163 ALA B CA 1
ATOM 3144 C C . ALA B 1 163 ? 17.016 -7.219 7.73 1 98.62 163 ALA B C 1
ATOM 3146 O O . ALA B 1 163 ? 17.828 -7.957 7.16 1 98.62 163 ALA B O 1
ATOM 3147 N N . LEU B 1 164 ? 16.359 -7.633 8.766 1 98.38 164 LEU B N 1
ATOM 3148 C CA . LEU B 1 164 ? 16.547 -8.945 9.367 1 98.38 164 LEU B CA 1
ATOM 3149 C C . LEU B 1 164 ? 16.094 -10.055 8.422 1 98.38 164 LEU B C 1
ATOM 3151 O O . LEU B 1 164 ? 16.75 -11.102 8.336 1 98.38 164 LEU B O 1
ATOM 3155 N N . PHE B 1 165 ? 15.062 -9.82 7.742 1 98.31 165 PHE B N 1
ATOM 3156 C CA . PHE B 1 165 ? 14.578 -10.812 6.793 1 98.31 165 PHE B CA 1
ATOM 3157 C C . PHE B 1 165 ? 15.57 -11.023 5.66 1 98.31 165 PHE B C 1
ATOM 3159 O O . PHE B 1 165 ? 15.891 -12.156 5.305 1 98.31 165 PHE B O 1
ATOM 3166 N N . VAL B 1 166 ? 16.016 -9.938 5.117 1 97.88 166 VAL B N 1
ATOM 3167 C CA . VAL B 1 166 ? 16.938 -10.016 3.996 1 97.88 166 VAL B CA 1
ATOM 3168 C C . VAL B 1 166 ? 18.234 -10.688 4.441 1 97.88 166 VAL B C 1
ATOM 3170 O O . VAL B 1 166 ? 18.797 -11.508 3.711 1 97.88 166 VAL B O 1
ATOM 3173 N N . ALA B 1 167 ? 18.656 -10.375 5.609 1 97.75 167 ALA B N 1
ATOM 3174 C CA . ALA B 1 167 ? 19.844 -11.031 6.152 1 97.75 167 ALA B CA 1
ATOM 3175 C C . ALA B 1 167 ? 19.609 -12.531 6.309 1 97.75 167 ALA B C 1
ATOM 3177 O O . ALA B 1 167 ? 20.469 -13.336 5.945 1 97.75 167 ALA B O 1
ATOM 3178 N N . GLY B 1 168 ? 18.5 -12.922 6.836 1 96.88 168 GLY B N 1
ATOM 3179 C CA . GLY B 1 168 ? 18.156 -14.328 6.965 1 96.88 168 GLY B CA 1
ATOM 3180 C C . GLY B 1 168 ? 18.078 -15.039 5.629 1 96.88 168 GLY B C 1
ATOM 3181 O O . GLY B 1 168 ? 18.547 -16.172 5.488 1 96.88 168 GLY B O 1
ATOM 3182 N N . ARG B 1 169 ? 17.438 -14.359 4.711 1 93.69 169 ARG B N 1
ATOM 3183 C CA . ARG B 1 169 ? 17.328 -14.906 3.363 1 93.69 169 ARG B CA 1
ATOM 3184 C C . ARG B 1 169 ? 18.719 -15.141 2.766 1 93.69 169 ARG B C 1
ATOM 3186 O O . ARG B 1 169 ? 18.938 -16.156 2.094 1 93.69 169 ARG B O 1
ATOM 3193 N N . ALA B 1 170 ? 19.578 -14.219 2.975 1 94.5 170 ALA B N 1
ATOM 3194 C CA . ALA B 1 170 ? 20.953 -14.352 2.465 1 94.5 170 ALA B CA 1
ATOM 3195 C C . ALA B 1 170 ? 21.641 -15.578 3.053 1 94.5 170 ALA B C 1
ATOM 3197 O O . ALA B 1 170 ? 22.297 -16.328 2.334 1 94.5 170 ALA B O 1
ATOM 3198 N N . VAL B 1 171 ? 21.453 -15.828 4.312 1 95.06 171 VAL B N 1
ATOM 3199 C CA . VAL B 1 171 ? 22.047 -16.969 4.996 1 95.06 171 VAL B CA 1
ATOM 3200 C C . VAL B 1 171 ? 21.469 -18.266 4.434 1 95.06 171 VAL B C 1
ATOM 3202 O O . VAL B 1 171 ? 22.203 -19.203 4.113 1 95.06 171 VAL B O 1
ATOM 3205 N N . LEU B 1 172 ? 20.219 -18.297 4.23 1 92.62 172 LEU B N 1
ATOM 3206 C CA . LEU B 1 172 ? 19.547 -19.484 3.709 1 92.62 172 LEU B CA 1
ATOM 3207 C C . LEU B 1 172 ? 19.953 -19.75 2.258 1 92.62 172 LEU B C 1
ATOM 3209 O O . LEU B 1 172 ? 20.078 -20.891 1.839 1 92.62 172 LEU B O 1
ATOM 3213 N N . THR B 1 173 ? 20.062 -18.641 1.557 1 90.38 173 THR B N 1
ATOM 3214 C CA . THR B 1 173 ? 20.484 -18.766 0.165 1 90.38 173 THR B CA 1
ATO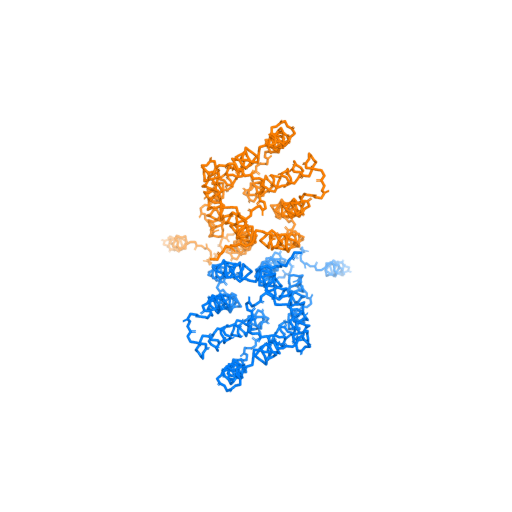M 3215 C C . THR B 1 173 ? 21.891 -19.328 0.072 1 90.38 173 THR B C 1
ATOM 3217 O O . THR B 1 173 ? 22.172 -20.188 -0.764 1 90.38 173 THR B O 1
ATOM 3220 N N . ALA B 1 174 ? 22.781 -18.891 0.893 1 90.31 174 ALA B N 1
ATOM 3221 C CA . ALA B 1 174 ? 24.156 -19.359 0.909 1 90.31 174 ALA B CA 1
ATOM 3222 C C . ALA B 1 174 ? 24.234 -20.844 1.263 1 90.31 174 ALA B C 1
ATOM 3224 O O . ALA B 1 174 ? 25.047 -21.594 0.704 1 90.31 174 ALA B O 1
ATOM 3225 N N . TRP B 1 175 ? 23.281 -21.281 2.023 1 90.5 175 TRP B N 1
ATOM 3226 C CA . TRP B 1 175 ? 23.297 -22.672 2.502 1 90.5 175 TRP B CA 1
ATOM 3227 C C . TRP B 1 175 ? 22.562 -23.594 1.536 1 90.5 175 TRP B C 1
ATOM 3229 O O . TRP B 1 175 ? 22.781 -24.797 1.531 1 90.5 175 TRP B O 1
ATOM 3239 N N . GLY B 1 176 ? 21.562 -23.094 0.804 1 84.62 176 GLY B N 1
ATOM 3240 C CA . GLY B 1 176 ? 20.703 -23.875 -0.047 1 84.62 176 GLY B CA 1
ATOM 3241 C C . GLY B 1 176 ? 21.359 -24.328 -1.337 1 84.62 176 GLY B C 1
ATOM 3242 O O . GLY B 1 176 ? 20.797 -25.109 -2.1 1 84.62 176 GLY B O 1
ATOM 3243 N N . GLY B 1 177 ? 22.594 -23.922 -1.644 1 78.44 177 GLY B N 1
ATOM 3244 C CA . GLY B 1 177 ? 23.25 -24.312 -2.877 1 78.44 177 GLY B CA 1
ATOM 3245 C C . GLY B 1 177 ? 23.047 -23.328 -4.008 1 78.44 177 GLY B C 1
ATOM 3246 O O . GLY B 1 177 ? 22.406 -22.281 -3.822 1 78.44 177 GLY B O 1
ATOM 3247 N N . PRO B 1 178 ? 23.516 -23.75 -5.113 1 78 178 PRO B N 1
ATOM 3248 C CA . PRO B 1 178 ? 23.5 -22.828 -6.25 1 78 178 PRO B CA 1
ATOM 3249 C C . PRO B 1 178 ? 22.094 -22.594 -6.793 1 78 178 PRO B C 1
ATOM 3251 O O . PRO B 1 178 ? 21.266 -23.5 -6.816 1 78 178 PRO B O 1
ATOM 3254 N N . LEU B 1 179 ? 21.859 -21.312 -7.062 1 79.94 179 LEU B N 1
ATOM 3255 C CA . LEU B 1 179 ? 20.594 -20.875 -7.672 1 79.94 179 LEU B CA 1
ATOM 3256 C C . LEU B 1 179 ? 20.781 -20.594 -9.164 1 79.94 179 LEU B C 1
ATOM 3258 O O . LEU B 1 179 ? 21.797 -20.031 -9.562 1 79.94 179 LEU B O 1
ATOM 3262 N N . ASP B 1 180 ? 19.906 -21.141 -9.961 1 77.88 180 ASP B N 1
ATOM 3263 C CA . ASP B 1 180 ? 19.969 -20.875 -11.391 1 77.88 180 ASP B CA 1
ATOM 3264 C C . ASP B 1 180 ? 19.438 -19.484 -11.719 1 77.88 180 ASP B C 1
ATOM 3266 O O . ASP B 1 180 ? 20 -18.781 -12.562 1 77.88 180 ASP B O 1
ATOM 3270 N N . SER B 1 181 ? 18.344 -19.203 -11.133 1 79.25 181 SER B N 1
ATOM 3271 C CA . SER B 1 181 ? 17.703 -17.906 -11.328 1 79.25 181 SER B CA 1
ATOM 3272 C C . SER B 1 181 ? 16.922 -17.484 -10.094 1 79.25 181 SER B C 1
ATOM 3274 O O . SER B 1 181 ? 16.469 -18.344 -9.32 1 79.25 181 SER B O 1
ATOM 3276 N N . ILE B 1 182 ? 16.844 -16.219 -9.938 1 76.31 182 ILE B N 1
ATOM 3277 C CA . ILE B 1 182 ? 16.062 -15.727 -8.82 1 76.31 182 ILE B CA 1
ATOM 3278 C C . ILE B 1 182 ? 14.578 -15.977 -9.07 1 76.31 182 ILE B C 1
ATOM 3280 O O . ILE B 1 182 ? 13.758 -15.875 -8.156 1 76.31 182 ILE B O 1
ATOM 3284 N N . LEU B 1 183 ? 14.227 -16.359 -10.32 1 76.81 183 LEU B N 1
ATOM 3285 C CA . LEU B 1 183 ? 12.836 -16.578 -10.703 1 76.81 183 LEU B CA 1
ATOM 3286 C C . LEU B 1 183 ? 12.469 -18.062 -10.617 1 76.81 183 LEU B C 1
ATOM 3288 O O . LEU B 1 183 ? 11.297 -18.422 -10.734 1 76.81 183 LEU B O 1
ATOM 3292 N N . THR B 1 184 ? 13.516 -18.875 -10.328 1 78.75 184 THR B N 1
ATOM 3293 C CA . THR B 1 184 ? 13.25 -20.312 -10.148 1 78.75 184 THR B CA 1
ATOM 3294 C C . THR B 1 184 ? 12.422 -20.547 -8.891 1 78.75 184 THR B C 1
ATOM 3296 O O . THR B 1 184 ? 12.68 -19.938 -7.848 1 78.75 184 THR B O 1
ATOM 3299 N N . PRO B 1 185 ? 11.383 -21.359 -9.109 1 78.25 185 PRO B N 1
ATOM 3300 C CA . PRO B 1 185 ? 10.555 -21.656 -7.938 1 78.25 185 PRO B CA 1
ATOM 3301 C C . PRO B 1 185 ? 11.367 -22.141 -6.742 1 78.25 185 PRO B C 1
ATOM 3303 O O . PRO B 1 185 ? 12.109 -23.125 -6.859 1 78.25 185 PRO B O 1
ATOM 3306 N N . ASN B 1 186 ? 11.406 -21.312 -5.758 1 85.19 186 ASN B N 1
ATOM 3307 C CA . ASN B 1 186 ? 12.133 -21.5 -4.504 1 85.19 186 ASN B CA 1
ATOM 3308 C C . ASN B 1 186 ? 11.461 -20.75 -3.355 1 85.19 186 ASN B C 1
ATOM 3310 O O . ASN B 1 186 ? 11.141 -19.578 -3.477 1 85.19 186 ASN B O 1
ATOM 3314 N N . LEU B 1 187 ? 11.219 -21.531 -2.293 1 86.19 187 LEU B N 1
ATOM 3315 C CA . LEU B 1 187 ? 10.477 -20.969 -1.171 1 86.19 187 LEU B CA 1
ATOM 3316 C C . LEU B 1 187 ? 11.195 -19.75 -0.602 1 86.19 187 LEU B C 1
ATOM 3318 O O . LEU B 1 187 ? 10.547 -18.766 -0.226 1 86.19 187 LEU B O 1
ATOM 3322 N N . VAL B 1 188 ? 12.461 -19.844 -0.574 1 87.94 188 VAL B N 1
ATOM 3323 C CA . VAL B 1 188 ? 13.25 -18.75 0.01 1 87.94 188 VAL B CA 1
ATOM 3324 C C . VAL B 1 188 ? 13.125 -17.5 -0.849 1 87.94 188 VAL B C 1
ATOM 3326 O O . VAL B 1 188 ? 12.891 -16.406 -0.33 1 87.94 188 VAL B O 1
ATOM 3329 N N . GLN B 1 189 ? 13.188 -17.656 -2.141 1 87.88 189 GLN B N 1
ATOM 3330 C CA . GLN B 1 189 ? 13.094 -16.531 -3.051 1 87.88 189 GLN B CA 1
ATOM 3331 C C . GLN B 1 189 ? 11.68 -15.969 -3.104 1 87.88 189 GLN B C 1
ATOM 3333 O O . GLN B 1 189 ? 11.477 -14.75 -3.074 1 87.88 189 GLN B O 1
ATOM 3338 N N . SER B 1 190 ? 10.703 -16.875 -3.125 1 92.44 190 SER B N 1
ATOM 3339 C CA . SER B 1 190 ? 9.312 -16.438 -3.143 1 92.44 190 SER B CA 1
ATOM 3340 C C . SER B 1 190 ? 8.953 -15.672 -1.874 1 92.44 190 SER B C 1
ATOM 3342 O O . SER B 1 190 ? 8.258 -14.656 -1.933 1 92.44 190 SER B O 1
ATOM 3344 N N . ALA B 1 191 ? 9.453 -16.141 -0.783 1 93.5 191 ALA B N 1
ATOM 3345 C CA . ALA B 1 191 ? 9.234 -15.438 0.482 1 93.5 191 ALA B CA 1
ATOM 3346 C C . ALA B 1 191 ? 9.883 -14.062 0.468 1 93.5 191 ALA B C 1
ATOM 3348 O O . ALA B 1 191 ? 9.375 -13.117 1.079 1 93.5 191 ALA B O 1
ATOM 3349 N N . GLY B 1 192 ? 10.969 -14.023 -0.179 1 94.12 192 GLY B N 1
ATOM 3350 C CA . GLY B 1 192 ? 11.641 -12.742 -0.313 1 94.12 192 GLY B CA 1
ATOM 3351 C C . GLY B 1 192 ? 10.82 -11.711 -1.055 1 94.12 192 GLY B C 1
ATOM 3352 O O . GLY B 1 192 ? 10.734 -10.555 -0.633 1 94.12 192 GLY B O 1
ATOM 3353 N N . PHE B 1 193 ? 10.227 -12.141 -2.119 1 94.62 193 PHE B N 1
ATOM 3354 C CA . PHE B 1 193 ? 9.414 -11.211 -2.902 1 94.62 193 PHE B CA 1
ATOM 3355 C C . PHE B 1 193 ? 8.148 -10.828 -2.145 1 94.62 193 PHE B C 1
ATOM 3357 O O . PHE B 1 193 ? 7.715 -9.68 -2.195 1 94.62 193 PHE B O 1
ATOM 3364 N N . LEU B 1 194 ? 7.57 -11.781 -1.487 1 96.38 194 LEU B N 1
ATOM 3365 C CA . LEU B 1 194 ? 6.406 -11.477 -0.659 1 96.38 194 LEU B CA 1
ATOM 3366 C C . LEU B 1 194 ? 6.762 -10.453 0.415 1 96.38 194 LEU B C 1
ATOM 3368 O O . LEU B 1 194 ? 6.035 -9.477 0.612 1 96.38 194 LEU B O 1
ATOM 3372 N N . GLU B 1 195 ? 7.844 -10.719 1.083 1 97.31 195 GLU B N 1
ATOM 3373 C CA . GLU B 1 195 ? 8.297 -9.797 2.121 1 97.31 195 GLU B CA 1
ATOM 3374 C C . GLU B 1 195 ? 8.602 -8.422 1.543 1 97.31 195 GLU B C 1
ATOM 3376 O O . GLU B 1 195 ? 8.305 -7.398 2.168 1 97.31 195 GLU B O 1
ATOM 3381 N N . ALA B 1 196 ? 9.172 -8.359 0.355 1 96.94 196 ALA B N 1
ATOM 3382 C CA . ALA B 1 196 ? 9.461 -7.09 -0.3 1 96.94 196 ALA B CA 1
ATOM 3383 C C . ALA B 1 196 ? 8.18 -6.309 -0.58 1 96.94 196 ALA B C 1
ATOM 3385 O O . ALA B 1 196 ? 8.141 -5.09 -0.407 1 96.94 196 ALA B O 1
ATOM 3386 N N . ILE B 1 197 ? 7.164 -6.996 -1.011 1 97.69 197 ILE B N 1
ATOM 3387 C CA . ILE B 1 197 ? 5.863 -6.383 -1.262 1 97.69 197 ILE B CA 1
ATOM 3388 C C . ILE B 1 197 ? 5.352 -5.723 0.015 1 97.69 197 ILE B C 1
ATOM 3390 O O . ILE B 1 197 ? 4.926 -4.562 -0.006 1 97.69 197 ILE B O 1
ATOM 3394 N N . LEU B 1 198 ? 5.422 -6.426 1.104 1 97.81 198 LEU B N 1
ATOM 3395 C CA . LEU B 1 198 ? 4.949 -5.914 2.385 1 97.81 198 LEU B CA 1
ATOM 3396 C C . LEU B 1 198 ? 5.816 -4.746 2.855 1 97.81 198 LEU B C 1
ATOM 3398 O O . LEU B 1 198 ? 5.297 -3.752 3.367 1 97.81 198 LEU B O 1
ATOM 3402 N N . ALA B 1 199 ? 7.07 -4.883 2.662 1 97.56 199 ALA B N 1
ATOM 3403 C CA . ALA B 1 199 ? 8 -3.85 3.117 1 97.56 199 ALA B CA 1
ATOM 3404 C C . ALA B 1 199 ? 7.773 -2.541 2.367 1 97.56 199 ALA B C 1
ATOM 3406 O O . ALA B 1 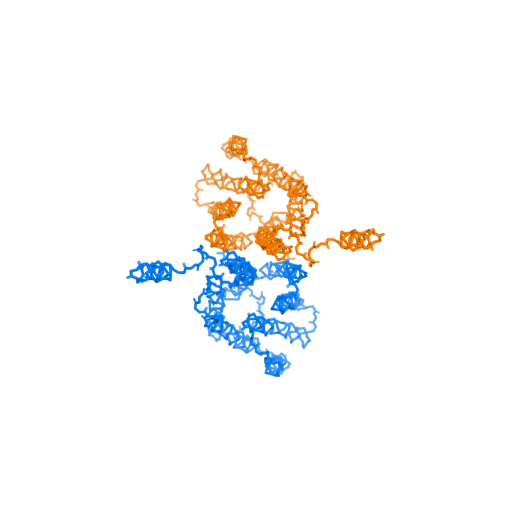199 ? 7.656 -1.478 2.984 1 97.56 199 ALA B O 1
ATOM 3407 N N . VAL B 1 200 ? 7.711 -2.631 1.027 1 97.06 200 VAL B N 1
ATOM 3408 C CA . VAL B 1 200 ? 7.562 -1.412 0.239 1 97.06 200 VAL B CA 1
ATOM 3409 C C . VAL B 1 200 ? 6.227 -0.746 0.565 1 97.06 200 VAL B C 1
ATOM 3411 O O . VAL B 1 200 ? 6.145 0.482 0.658 1 97.06 200 VAL B O 1
ATOM 3414 N N . THR B 1 201 ? 5.211 -1.525 0.691 1 96.81 201 THR B N 1
ATOM 3415 C CA . THR B 1 201 ? 3.914 -0.991 1.084 1 96.81 201 THR B CA 1
ATOM 3416 C C . THR B 1 201 ? 3.986 -0.353 2.469 1 96.81 201 THR B C 1
ATOM 3418 O O . THR B 1 201 ? 3.51 0.767 2.666 1 96.81 201 THR B O 1
ATOM 3421 N N . GLY B 1 202 ? 4.59 -1.045 3.381 1 96.75 202 GLY B N 1
ATOM 3422 C CA . GLY B 1 202 ? 4.762 -0.532 4.73 1 96.75 202 GLY B CA 1
ATOM 3423 C C . GLY B 1 202 ? 5.523 0.78 4.777 1 96.75 202 GLY B C 1
ATOM 3424 O O . GLY B 1 202 ? 5.145 1.696 5.512 1 96.75 202 GLY B O 1
ATOM 3425 N N . TRP B 1 203 ? 6.602 0.868 4.047 1 96.44 203 TRP B N 1
ATOM 3426 C CA . TRP B 1 203 ? 7.383 2.098 3.986 1 96.44 203 TRP B CA 1
ATOM 3427 C C . TRP B 1 203 ? 6.559 3.24 3.406 1 96.44 203 TRP B C 1
ATOM 3429 O O . TRP B 1 203 ? 6.609 4.367 3.906 1 96.44 203 TRP B O 1
ATOM 3439 N N . GLY B 1 204 ? 5.867 2.912 2.34 1 94.81 204 GLY B N 1
ATOM 3440 C CA . GLY B 1 204 ? 5.016 3.939 1.764 1 94.81 204 GLY B CA 1
ATOM 3441 C C . GLY B 1 204 ? 4.027 4.52 2.756 1 94.81 204 GLY B C 1
ATOM 3442 O O . GLY B 1 204 ? 3.914 5.738 2.889 1 94.81 204 GLY B O 1
ATOM 3443 N N . PHE B 1 205 ? 3.395 3.711 3.486 1 94.31 205 PHE B N 1
ATOM 3444 C CA . PHE B 1 205 ? 2.445 4.152 4.504 1 94.31 205 PHE B CA 1
ATOM 3445 C C . PHE B 1 205 ? 3.164 4.871 5.637 1 94.31 205 PHE B C 1
ATOM 3447 O O . PHE B 1 205 ? 2.664 5.863 6.168 1 94.31 205 PHE B O 1
ATOM 3454 N N . GLY B 1 206 ? 4.27 4.332 6.008 1 94.62 206 GLY B N 1
ATOM 3455 C CA . GLY B 1 206 ? 5.051 4.957 7.066 1 94.62 206 GLY B CA 1
ATOM 3456 C C . GLY B 1 206 ? 5.453 6.383 6.75 1 94.62 206 GLY B C 1
ATOM 3457 O O . GLY B 1 206 ? 5.293 7.277 7.578 1 94.62 206 GLY B O 1
ATOM 3458 N N . PHE B 1 207 ? 5.902 6.625 5.551 1 94.19 207 PHE B N 1
ATOM 3459 C CA . PHE B 1 207 ? 6.332 7.953 5.129 1 94.19 207 PHE B CA 1
ATOM 3460 C C . PHE B 1 207 ? 5.16 8.93 5.117 1 94.19 207 PHE B C 1
ATOM 3462 O O . PHE B 1 207 ? 5.293 10.07 5.555 1 94.19 207 PHE B O 1
ATOM 3469 N N . LEU B 1 208 ? 4.086 8.445 4.672 1 92.81 208 LEU B N 1
ATOM 3470 C CA . LEU B 1 208 ? 2.9 9.297 4.637 1 92.81 208 LEU B CA 1
ATOM 3471 C C . LEU B 1 208 ? 2.387 9.57 6.047 1 92.81 208 LEU B C 1
ATOM 3473 O O . LEU B 1 208 ? 1.993 10.703 6.359 1 92.81 208 LEU B O 1
ATOM 3477 N N . ALA B 1 209 ? 2.42 8.57 6.867 1 92.94 209 ALA B N 1
ATOM 3478 C CA . ALA B 1 209 ? 1.99 8.734 8.25 1 92.94 209 ALA B CA 1
ATOM 3479 C C . ALA B 1 209 ? 2.9 9.711 8.992 1 92.94 209 ALA B C 1
ATOM 3481 O O . ALA B 1 209 ? 2.432 10.516 9.805 1 92.94 209 ALA B O 1
ATOM 3482 N N . MET B 1 210 ? 4.145 9.57 8.758 1 91.88 210 MET B N 1
ATOM 3483 C CA . MET B 1 210 ? 5.094 10.508 9.359 1 91.88 210 MET B CA 1
ATOM 3484 C C . MET B 1 210 ? 4.805 11.938 8.914 1 91.88 210 MET B C 1
ATOM 3486 O O . MET B 1 210 ? 4.918 12.875 9.711 1 91.88 210 MET B O 1
ATOM 3490 N N . THR B 1 211 ? 4.5 12.094 7.699 1 90.88 211 THR B N 1
ATOM 3491 C CA . THR B 1 211 ? 4.137 13.406 7.168 1 90.88 211 THR B CA 1
ATOM 3492 C C . THR B 1 211 ? 2.893 13.945 7.871 1 90.88 211 THR B C 1
ATOM 3494 O O . THR B 1 211 ? 2.867 15.102 8.297 1 90.88 211 THR B O 1
ATOM 3497 N N . SER B 1 212 ? 1.896 13.117 7.988 1 89.56 212 SER B N 1
ATOM 3498 C CA . SER B 1 212 ? 0.665 13.516 8.664 1 89.56 212 SER B CA 1
ATOM 3499 C C . SER B 1 212 ? 0.927 13.883 10.125 1 89.56 212 SER B C 1
ATOM 3501 O O . SER B 1 212 ? 0.353 14.836 10.641 1 89.56 212 SER B O 1
ATOM 3503 N N . GLU B 1 213 ? 1.737 13.125 10.727 1 88.31 213 GLU B N 1
ATOM 3504 C CA . GLU B 1 213 ? 2.084 13.391 12.125 1 88.31 213 GLU B CA 1
ATOM 3505 C C . GLU B 1 213 ? 2.838 14.711 12.266 1 88.31 213 GLU B C 1
ATOM 3507 O O . GLU B 1 213 ? 2.637 15.445 13.234 1 88.31 213 GLU B O 1
ATOM 3512 N N . LYS B 1 214 ? 3.695 14.945 11.391 1 87.25 214 LYS B N 1
ATOM 3513 C CA . LYS B 1 214 ? 4.41 16.219 11.383 1 87.25 214 LYS B CA 1
ATOM 3514 C C . LYS B 1 214 ? 3.449 17.391 11.219 1 87.25 214 LYS B C 1
ATOM 3516 O O . LYS B 1 214 ? 3.562 18.391 11.922 1 87.25 214 LYS B O 1
ATOM 3521 N N . LEU B 1 215 ? 2.529 17.297 10.352 1 85.62 215 LEU B N 1
ATOM 3522 C CA . LEU B 1 215 ? 1.544 18.344 10.117 1 85.62 215 LEU B CA 1
ATOM 3523 C C . LEU B 1 215 ? 0.664 18.547 11.352 1 85.62 215 LEU B C 1
ATOM 3525 O O . LEU B 1 215 ? 0.351 19.688 11.711 1 85.62 215 LEU B O 1
ATOM 3529 N N . GLN B 1 216 ? 0.305 17.469 11.969 1 85.06 216 GLN B N 1
ATOM 3530 C CA . GLN B 1 216 ? -0.483 17.547 13.195 1 85.06 216 GLN B CA 1
ATOM 3531 C C . GLN B 1 216 ? 0.298 18.234 14.312 1 85.06 216 GLN B C 1
ATOM 3533 O O . GLN B 1 216 ? -0.261 19.047 15.062 1 85.06 216 GLN B O 1
ATOM 3538 N N . ALA B 1 217 ? 1.519 17.938 14.477 1 84.06 217 ALA B N 1
ATOM 3539 C CA . ALA B 1 217 ? 2.367 18.578 15.484 1 84.06 217 ALA B CA 1
ATOM 3540 C C . ALA B 1 217 ? 2.482 20.078 15.234 1 84.06 217 ALA B C 1
ATOM 3542 O O . ALA B 1 217 ? 2.477 20.875 16.188 1 84.06 217 ALA B O 1
ATOM 3543 N N . ASP B 1 218 ? 2.57 20.438 14.023 1 83.44 218 ASP B N 1
ATOM 3544 C CA . ASP B 1 218 ? 2.625 21.844 13.672 1 83.44 218 ASP B CA 1
ATOM 3545 C C . ASP B 1 218 ? 1.322 22.547 14.039 1 83.44 218 ASP B C 1
ATOM 3547 O O . ASP B 1 218 ? 1.34 23.688 14.516 1 83.44 218 ASP B O 1
ATOM 3551 N N . LEU B 1 219 ? 0.22 21.938 13.828 1 80.56 219 LEU B N 1
ATOM 3552 C CA . LEU B 1 219 ? -1.09 22.469 14.188 1 80.56 219 LEU B CA 1
ATOM 3553 C C . LEU B 1 219 ? -1.21 22.672 15.695 1 80.56 219 LEU B C 1
ATOM 3555 O O . LEU B 1 219 ? -1.709 23.688 16.156 1 80.56 219 LEU B O 1
ATOM 3559 N N . ASP B 1 220 ? -0.734 21.625 16.391 1 80.88 220 ASP B N 1
ATOM 3560 C CA . ASP B 1 220 ? -0.82 21.672 17.844 1 80.88 220 ASP B CA 1
ATOM 3561 C C . ASP B 1 220 ? 0.071 22.766 18.422 1 80.88 220 ASP B C 1
ATOM 3563 O O . ASP B 1 220 ? -0.258 23.375 19.453 1 80.88 220 ASP B O 1
ATOM 3567 N N . ARG B 1 221 ? 1.091 23.109 17.844 1 78.31 221 ARG B N 1
ATOM 3568 C CA . ARG B 1 221 ? 2.012 24.141 18.281 1 78.31 221 ARG B CA 1
ATOM 3569 C C . ARG B 1 221 ? 1.419 25.531 18.062 1 78.31 221 ARG B C 1
ATOM 3571 O O . ARG B 1 221 ? 1.562 26.422 18.906 1 78.31 221 ARG B O 1
ATOM 3578 N N . ILE B 1 222 ? 0.732 25.797 16.984 1 73.56 222 ILE B N 1
ATOM 3579 C CA . ILE B 1 222 ? 0.137 27.094 16.688 1 73.56 222 ILE B CA 1
ATOM 3580 C C . ILE B 1 222 ? -1.052 27.344 17.625 1 73.56 222 ILE B C 1
ATOM 3582 O O . ILE B 1 222 ? -1.269 28.469 18.078 1 73.56 222 ILE B O 1
ATOM 3586 N N . GLY B 1 223 ? -1.824 26.312 17.922 1 63.19 223 GLY B N 1
ATOM 3587 C CA . GLY B 1 223 ? -2.977 26.453 18.812 1 63.19 223 GLY B CA 1
ATOM 3588 C C . GLY B 1 223 ? -2.6 26.75 20.25 1 63.19 223 GLY B C 1
ATOM 3589 O O . GLY B 1 223 ? -3.422 27.234 21.016 1 63.19 223 GLY B O 1
ATOM 3590 N N . THR B 1 224 ? -1.429 26.531 20.688 1 61.5 224 THR B N 1
ATOM 3591 C CA . THR B 1 224 ? -0.996 26.734 22.062 1 61.5 224 THR B CA 1
ATOM 3592 C C . THR B 1 224 ? -0.281 28.078 22.203 1 61.5 224 THR B C 1
ATOM 3594 O O . THR B 1 224 ? -0.033 28.531 23.312 1 61.5 224 THR B O 1
ATOM 3597 N N . ILE B 1 225 ? -0.017 28.859 21.219 1 56.06 225 ILE B N 1
ATOM 3598 C CA . ILE B 1 225 ? 0.703 30.125 21.266 1 56.06 225 ILE B CA 1
ATOM 3599 C C . ILE B 1 225 ? -0.289 31.297 21.203 1 56.06 225 ILE B C 1
ATOM 3601 O O . ILE B 1 225 ? -1.168 31.312 20.328 1 56.06 225 ILE B O 1
ATOM 3605 N N . ASP B 1 226 ? -0.386 32.125 22.375 1 55.41 226 ASP B N 1
ATOM 3606 C CA . ASP B 1 226 ? -1.142 33.375 22.375 1 55.41 226 ASP B CA 1
ATOM 3607 C C . ASP B 1 226 ? -0.643 34.312 21.281 1 55.41 226 ASP B C 1
ATOM 3609 O O . ASP B 1 226 ? 0.521 34.719 21.281 1 55.41 226 ASP B O 1
ATOM 3613 N N . PRO B 1 227 ? -1.468 34.562 20.281 1 55.59 227 PRO B N 1
ATOM 3614 C CA . PRO B 1 227 ? -1.016 35.344 19.141 1 55.59 227 PRO B CA 1
ATOM 3615 C C . PRO B 1 227 ? -0.526 36.75 19.547 1 55.59 227 PRO B C 1
ATOM 3617 O O . PRO B 1 227 ? 0.29 37.344 18.859 1 55.59 227 PRO B O 1
ATOM 3620 N N . LEU B 1 228 ? -1.045 37.312 20.641 1 52.03 228 LEU B N 1
ATOM 3621 C CA . LEU B 1 228 ? -0.72 38.656 21.078 1 52.03 228 LEU B CA 1
ATOM 3622 C C . LEU B 1 228 ? 0.633 38.688 21.781 1 52.03 228 LEU B C 1
ATOM 3624 O O . LEU B 1 228 ? 1.403 39.656 21.609 1 52.03 228 LEU B O 1
ATOM 3628 N N . THR B 1 229 ? 0.907 37.719 22.531 1 56.09 229 THR B N 1
ATOM 3629 C CA . THR B 1 229 ? 2.072 37.812 23.406 1 56.09 229 THR B CA 1
ATOM 3630 C C . THR B 1 229 ? 3.154 36.844 22.969 1 56.09 229 THR B C 1
ATOM 3632 O O . THR B 1 229 ? 4.305 36.938 23.406 1 56.09 229 THR B O 1
ATOM 3635 N N . GLY B 1 230 ? 2.711 36.062 21.922 1 52.41 230 GLY B N 1
ATOM 3636 C CA . GLY B 1 230 ? 3.639 35.031 21.5 1 52.41 230 GLY B CA 1
ATOM 3637 C C . GLY B 1 230 ? 3.826 33.938 22.547 1 52.41 230 GLY B C 1
ATOM 3638 O O . GLY B 1 230 ? 4.625 33.031 22.359 1 52.41 230 GLY B O 1
ATOM 3639 N N . ALA B 1 231 ? 3.205 34.219 23.703 1 54.72 231 ALA B N 1
ATOM 3640 C CA . ALA B 1 231 ? 3.311 33.312 24.828 1 54.72 231 ALA B CA 1
ATOM 3641 C C . ALA B 1 231 ? 2.352 32.125 24.656 1 54.72 231 ALA B C 1
ATOM 3643 O O . ALA B 1 231 ? 1.394 32.219 23.891 1 54.72 231 ALA B O 1
ATOM 3644 N N . TYR B 1 232 ? 2.732 31 25.094 1 56.66 232 TYR B N 1
ATOM 3645 C CA . TYR B 1 232 ? 1.862 29.828 25.109 1 56.66 232 TYR B CA 1
ATOM 3646 C C . TYR B 1 232 ? 0.5 30.172 25.703 1 56.66 232 TYR B C 1
ATOM 3648 O O . TYR B 1 232 ? 0.414 30.844 26.734 1 56.66 232 TYR B O 1
ATOM 3656 N N . ASN B 1 233 ? -0.479 30.156 24.938 1 58.22 233 ASN B N 1
ATOM 3657 C CA . ASN B 1 233 ? -1.826 30.422 25.422 1 58.22 233 ASN B CA 1
ATOM 3658 C C . ASN B 1 233 ? -2.193 29.469 26.562 1 58.22 233 ASN B C 1
ATOM 3660 O O . ASN B 1 233 ? -1.558 28.422 26.75 1 58.22 233 ASN B O 1
ATOM 3664 N N . ARG B 1 234 ? -3.039 29.859 27.406 1 51.09 234 ARG B N 1
ATOM 3665 C CA . ARG B 1 234 ? -3.471 29.188 28.625 1 51.09 234 ARG B CA 1
ATOM 3666 C C . ARG B 1 234 ? -3.664 27.688 28.375 1 51.09 234 ARG B C 1
ATOM 3668 O O . ARG B 1 234 ? -3.467 26.875 29.281 1 51.09 234 ARG B O 1
ATOM 3675 N N . ARG B 1 235 ? -4.082 27.438 27.234 1 52.75 235 ARG B N 1
ATOM 3676 C CA . ARG B 1 235 ? -4.363 26.031 26.953 1 52.75 235 ARG B CA 1
ATOM 3677 C C . ARG B 1 235 ? -3.076 25.25 26.703 1 52.75 235 ARG B C 1
ATOM 3679 O O . ARG B 1 235 ? -3.051 24.031 26.828 1 52.75 235 ARG B O 1
ATOM 3686 N N . GLY B 1 236 ? -2.102 25.859 26.328 1 49 236 GLY B N 1
ATOM 3687 C CA . GLY B 1 236 ? -0.771 25.312 26.109 1 49 236 GLY B CA 1
ATOM 3688 C C . GLY B 1 236 ? 0.158 25.484 27.297 1 49 236 GLY B C 1
ATOM 3689 O O . GLY B 1 236 ? 1.322 25.094 27.234 1 49 236 GLY B O 1
ATOM 3690 N N . LEU B 1 237 ? -0.089 26.266 28.281 1 45.84 237 LEU B N 1
ATOM 3691 C CA . LEU B 1 237 ? 0.724 26.438 29.484 1 45.84 237 LEU B CA 1
ATOM 3692 C C . LEU B 1 237 ? 0.787 25.125 30.266 1 45.84 237 LEU B C 1
ATOM 3694 O O . LEU B 1 237 ? -0.249 24.547 30.609 1 45.84 237 LEU B O 1
ATOM 3698 N N . PRO B 1 238 ? 1.876 24.484 30.297 1 46.78 238 PRO B N 1
ATOM 3699 C CA . PRO B 1 238 ? 1.972 23.344 31.203 1 46.78 238 PRO B CA 1
ATOM 3700 C C . PRO B 1 238 ? 1.329 23.609 32.562 1 46.78 238 PRO B C 1
ATOM 3702 O O . PRO B 1 238 ? 1.299 24.75 33.031 1 46.78 238 PRO B O 1
ATOM 3705 N N . GLU B 1 239 ? 0.497 22.734 32.969 1 47.44 239 GLU B N 1
ATOM 3706 C CA . GLU B 1 239 ? -0.127 22.844 34.281 1 47.44 239 GLU B CA 1
ATOM 3707 C C . GLU B 1 239 ? 0.821 23.484 35.281 1 47.44 239 GLU B C 1
ATOM 3709 O O . GLU B 1 239 ? 0.394 24.281 36.125 1 47.44 239 GLU B O 1
ATOM 3714 N N . ALA B 1 240 ? 2.025 23.156 35.062 1 48.03 240 ALA B N 1
ATOM 3715 C CA . ALA B 1 240 ? 3.008 23.609 36.062 1 48.03 240 ALA B CA 1
ATOM 3716 C C . ALA B 1 240 ? 3.213 25.109 35.969 1 48.03 240 ALA B C 1
ATOM 3718 O O . ALA B 1 240 ? 3.41 25.781 37 1 48.03 240 ALA B O 1
ATOM 3719 N N . ARG B 1 241 ? 3.113 25.688 34.844 1 50.38 241 ARG B N 1
ATOM 3720 C CA . ARG B 1 241 ? 3.33 27.125 34.75 1 50.38 241 ARG B CA 1
ATOM 3721 C C . ARG B 1 241 ? 2.033 27.891 35 1 50.38 241 ARG B C 1
ATOM 3723 O O . ARG B 1 241 ? 2.062 29.047 35.438 1 50.38 241 ARG B O 1
ATOM 3730 N N . ARG B 1 242 ? 1.025 27.234 34.812 1 48.47 242 ARG B N 1
ATOM 3731 C CA . ARG B 1 242 ? -0.237 27.828 35.25 1 48.47 242 ARG B CA 1
ATOM 3732 C C . ARG B 1 242 ? -0.258 28.031 36.75 1 48.47 242 ARG B C 1
ATOM 3734 O O . ARG B 1 242 ? -0.783 29.031 37.25 1 48.47 242 ARG B O 1
ATOM 3741 N N . ALA B 1 243 ? 0.306 27.016 37.312 1 50.78 243 ALA B N 1
ATOM 3742 C CA . ALA B 1 243 ? 0.427 27.094 38.75 1 50.78 243 ALA B CA 1
ATOM 3743 C C . ALA B 1 243 ? 1.366 28.234 39.156 1 50.78 243 ALA B C 1
ATOM 3745 O O . ALA B 1 243 ? 1.136 28.906 40.156 1 50.78 243 ALA B O 1
ATOM 3746 N N . GLY B 1 244 ? 2.361 28.438 38.406 1 47.34 244 GLY B N 1
ATOM 3747 C CA . GLY B 1 244 ? 3.314 29.484 38.75 1 47.34 244 GLY B CA 1
ATOM 3748 C C . GLY B 1 244 ? 2.771 30.891 38.5 1 47.34 244 GLY B C 1
ATOM 3749 O O . GLY B 1 244 ? 3.031 31.797 39.312 1 47.34 244 GLY B O 1
ATOM 3750 N N . VAL B 1 245 ? 2.047 31.062 37.469 1 51.69 245 VAL B N 1
ATOM 3751 C CA . VAL B 1 245 ? 1.441 32.375 37.188 1 51.69 245 VAL B CA 1
ATOM 3752 C C . VAL B 1 245 ? 0.359 32.656 38.25 1 51.69 245 VAL B C 1
ATOM 3754 O O . VAL B 1 245 ? 0.234 33.781 38.719 1 51.69 245 VAL B O 1
ATOM 3757 N N . ALA B 1 246 ? -0.354 31.594 38.5 1 51.53 246 ALA B N 1
ATOM 3758 C CA . ALA B 1 246 ? -1.335 31.75 39.562 1 51.53 246 ALA B CA 1
ATOM 3759 C C . ALA B 1 246 ? -0.654 32.094 40.906 1 51.53 246 ALA B C 1
ATOM 3761 O O . ALA B 1 246 ? -1.15 32.906 41.688 1 51.53 246 ALA B O 1
ATOM 3762 N N . ALA B 1 247 ? 0.491 31.422 41.094 1 52.94 247 ALA B N 1
ATOM 3763 C CA . ALA B 1 247 ? 1.234 31.656 42.312 1 52.94 247 ALA B CA 1
ATOM 3764 C C . ALA B 1 247 ? 1.882 33.031 42.312 1 52.94 247 ALA B C 1
ATOM 3766 O O . ALA B 1 247 ? 1.972 33.688 43.375 1 52.94 247 ALA B O 1
ATOM 3767 N N . GLY B 1 248 ? 2.248 33.469 41.188 1 51.84 248 GLY B N 1
ATOM 3768 C CA . GLY B 1 248 ? 2.838 34.812 41.062 1 51.84 248 GLY B CA 1
ATOM 3769 C C . GLY B 1 248 ? 1.818 35.938 41.188 1 51.84 248 GLY B C 1
ATOM 3770 O O . GLY B 1 248 ? 2.123 37 41.719 1 51.84 248 GLY B O 1
ATOM 3771 N N . ALA B 1 249 ? 0.687 35.688 40.781 1 56.19 249 ALA B N 1
ATOM 3772 C CA . ALA B 1 249 ? -0.403 36.656 40.938 1 56.19 249 ALA B CA 1
ATOM 3773 C C . ALA B 1 249 ? -0.841 36.75 42.375 1 56.19 249 ALA B C 1
ATOM 3775 O O . ALA B 1 249 ? -1.187 37.844 42.844 1 56.19 249 ALA B O 1
ATOM 3776 N N . THR B 1 250 ? -0.812 35.625 43.031 1 57.06 250 THR B N 1
ATOM 3777 C CA . THR B 1 250 ? -1.177 35.625 44.438 1 57.06 250 THR B CA 1
ATOM 3778 C C . THR B 1 250 ? -0.122 36.344 45.25 1 57.06 250 THR B C 1
ATOM 3780 O O . THR B 1 250 ? -0.45 37 46.25 1 57.06 250 THR B O 1
ATOM 3783 N N . GLN B 1 251 ? 1.137 36.281 44.812 1 55.03 251 GLN B N 1
ATOM 3784 C CA . GLN B 1 251 ? 2.199 36.906 45.594 1 55.03 251 GLN B CA 1
ATOM 3785 C C . GLN B 1 251 ? 2.213 38.406 45.344 1 55.03 251 GLN B C 1
ATOM 3787 O O . GLN B 1 251 ? 2.568 39.188 46.25 1 55.03 251 GLN B O 1
ATOM 3792 N N . ARG B 1 252 ? 1.683 38.844 44.25 1 54.94 252 ARG B N 1
ATOM 3793 C CA . ARG B 1 252 ? 1.639 40.281 44.031 1 54.94 252 ARG B CA 1
ATOM 3794 C C . ARG B 1 252 ? 0.439 40.906 44.719 1 54.94 252 ARG B C 1
ATOM 3796 O O . ARG B 1 252 ? 0.419 42.125 45 1 54.94 252 ARG B O 1
ATOM 3803 N N . GLY B 1 253 ? -0.565 40.125 45.031 1 53.75 253 GLY B N 1
ATOM 3804 C CA . GLY B 1 253 ? -1.683 40.656 45.781 1 53.75 253 GLY B CA 1
ATOM 3805 C C . GLY B 1 253 ? -1.374 40.844 47.25 1 53.75 253 GLY B C 1
ATOM 3806 O O . GLY B 1 253 ? -2.191 41.375 48 1 53.75 253 GLY B O 1
ATOM 3807 N N . ARG B 1 254 ? -0.304 40.188 47.75 1 56.66 254 ARG B N 1
ATOM 3808 C CA . ARG B 1 254 ? -0.001 40.312 49.188 1 56.66 254 ARG B CA 1
ATOM 3809 C C . ARG B 1 254 ? 0.958 41.469 49.438 1 56.66 254 ARG B C 1
ATOM 3811 O O . ARG B 1 254 ? 1.274 41.781 50.594 1 56.66 254 ARG B O 1
ATOM 3818 N N . ARG B 1 255 ? 1.399 42.156 48.375 1 43.19 255 ARG B N 1
ATOM 3819 C CA . ARG B 1 255 ? 2.09 43.406 48.75 1 43.19 255 ARG B CA 1
ATOM 3820 C C . ARG B 1 255 ? 1.181 44.594 48.562 1 43.19 255 ARG B C 1
ATOM 3822 O O . ARG B 1 255 ? 0.322 44.594 47.656 1 43.19 255 ARG B O 1
#

Sequence (510 aa):
MILDTRTLVIVLVGIGVLLSIAAFLTWRAHRHITALAYWAGGALLGTVGMAMVTAYGVWPPAAVVPLSNALVAATYILNWFGVRSFAGRSIPWRFGMALLAVLTAGIAWFVVATNDVTARVLIMSAGITGLSLLAALELWWMGPADRPRRAQRVTALVFLAHALFVAGRAVLTAWGGPLDSILTPNLVQSAGFLEAILAVTGWGFGFLAMTSEKLQADLDRIGTIDPLTGAYNRRGLPEARRAGVAAGATQRGRRMILDTRTLVIVLVGIGVLLSIAAFLTWRAHRHITALAYWAGGALLGTVGMAMVTAYGVWPPAAVVPLSNALVAATYILNWFGVRSFAGRSIPWRFGMALLAVLTAGIAWFVVATNDVTARVLIMSAGITGLSLLAALELWWMGPADRPRRAQRVTALVFLAHALFVAGRAVLTAWGGPLDSILTPNLVQSAGFLEAILAVTGWGFGFLAMTSEKLQADLDRIGTIDPLTGAYNRRGLPEARRAGVAAGATQRGRR

Radius of gyration: 26.69 Å; Cα contacts (8 Å, |Δi|>4): 675; chains: 2; bounding box: 63×91×72 Å

Secondary structure (DSSP, 8-state):
----HHHHHHHHHHHHHHHHHHHHHHHHHTTT-THHHHHHHHHHHHHHHHHHHTTBTTB-HHHHHHHHHHHHHHHHHHHHHHHHHHTTPPP-HHHHHHHHHHHHHHHHHHHHTS--HHHHHHHHHHHHHHHHHHHHHHHHT-S-TTS--HHHHHHHHHHHHHHHHHHHHHHHHHHS---S-TTS--HHHHHHHHHHHHHHHHHHHHHHHHHHHHHHHHHHHHHTB-TTTSSB-TTTS-HHHHHHHHHHHHHHTT-/----HHHHHHHHHHHHHHHHHHHHHHHHHTTT-THHHHHHHHHHHHHHHHHHHTTBTTB-HHHHHHHHHHHHHHHHHHHHHHHHHHTTPPP-HHHHHHHHHHHHHHHHHHHHTS--HHHHHHHHHHHHHHHHHHHHHHHHT-S-TTS--HHHHHHHHHHHHHHHHHHHHHHHHHHS---S-TTS--HHHHHHHHHHHHHHHHHHHHHHHHHHHHHHHHHHHHHHB-TTTSSB-TTTS-HHHHHHHHHHHHHHTT-

Foldseek 3Di:
DFFQLLVLLVLLLVVLVVLLVVLVVVCVVVVVLVLSVLQSQLSVLLSVLSVLLNCVVPDPCLPSVLSSLLSNLSSLLSNLQSLCSNLVHDRPVVVSVVLSVVLSVQRSCCCPPVVFPLSNLLSSLVSLLVSLLSSLVSLCPGDDPPADSPLSNQLSVLSNVLSVLSVVLNVCSVVVDTDPGLSPRDRSSSVNSVSSSVSSVSNSVSVVVVVVSVVVRVVVVVQQQDPVVSHGHPVRPPPVVVVVVVVVVVVVVVD/DFFQLLVLLVLLLVVLVVLLVVLVVVCVVVVVLVLSVLQSQLSVLLSVLSVLLNCVVPDDCLPSFLSSLLSNLSSLLSNLQSLCSNLVHDRPVVVSVVLSVVLSVQRSCCCPPVVFPLSNLLSSLVSLLVSLLSSLVSLCPGDDPPADSPLSNQLSVLSNVLSVLSVVLNVCSVVVDTDPGLSPRDRSSSVNSVSSSVSSVSNSVSVVVVVVSVVVVVVVVVQQQDPVVSHGHPVNPPPVVVVVVVVVVVVVVVD

Organism: NCBI:txid1064539

Nearest PDB structures (foldseek):
  8t07-assembly1_B  TM=4.835E-01  e=1.401E+00  Mus musculus
  8t06-assembly1_B  TM=4.736E-01  e=2.883E+00  Mus musculus
  8f6r-assembly1_A  TM=3.206E-01  e=7.107E+00  synthetic construct
  4nqi-assembly1_A  TM=2.264E-01  e=6.794E+00  Dictyostelium discoideum
  8t07-assembly1_B  TM=4.835E-01  e=1.151E+00  Mus musculus

Solvent-accessible surface area (backbone atoms only — not comparable to full-atom values): 25571 Å² total; per-residue (Å²): 134,82,60,45,34,66,42,38,50,53,50,38,29,52,49,24,51,52,49,19,52,51,30,43,52,49,20,71,74,37,64,87,47,60,22,35,52,30,40,17,52,14,32,42,35,30,22,53,13,50,50,42,55,75,38,64,86,76,51,62,58,75,54,48,51,30,50,21,49,36,26,39,49,46,16,47,47,24,42,31,42,13,52,32,40,66,67,70,44,83,71,64,58,68,59,48,51,50,50,46,49,51,54,30,52,53,34,39,45,28,52,68,73,68,58,35,52,50,60,39,47,42,55,50,28,52,53,50,23,50,43,25,40,52,35,13,52,52,40,57,69,50,73,68,86,88,50,91,50,64,40,38,44,51,34,15,49,49,29,37,52,48,18,54,48,39,46,51,48,36,54,50,46,69,69,69,48,87,47,91,49,85,66,48,83,39,72,69,50,28,49,47,42,51,49,47,42,50,43,54,53,47,48,54,51,24,55,51,42,35,50,34,50,52,40,48,52,53,43,56,55,58,74,16,37,27,66,82,74,67,39,58,22,80,87,45,40,52,70,68,53,50,50,46,52,53,48,50,52,55,56,58,68,73,102,136,81,59,47,35,65,42,39,50,52,51,39,30,54,48,24,52,51,49,19,52,51,30,44,53,49,20,70,74,37,64,87,47,59,22,34,52,30,40,16,51,13,31,41,34,29,21,53,14,52,50,45,57,75,39,63,87,74,51,62,58,74,55,49,52,30,49,21,50,35,27,39,49,46,17,47,47,26,43,33,45,14,52,31,42,66,68,71,43,82,70,62,58,67,59,47,52,50,50,46,49,51,54,29,52,52,34,41,44,27,51,67,74,69,59,36,52,49,61,37,47,42,54,51,28,51,52,51,23,50,42,26,41,51,35,14,52,51,40,58,67,49,72,68,86,87,49,92,50,62,42,37,44,52,34,15,48,49,28,38,53,48,18,54,47,40,45,50,48,34,55,50,46,69,68,70,47,86,46,91,48,86,66,48,84,40,72,68,51,28,50,46,44,51,50,46,42,48,43,55,52,48,47,54,50,22,56,52,42,36,51,34,49,50,41,47,52,54,44,56,53,58,72,17,37,27,66,82,74,67,39,56,23,81,88,45,39,52,70,67,51,50,50,47,52,53,49,49,53,54,56,58,68,73,103

pLDDT: mean 86.86, std 15.15, range [42.34, 98.62]